Protein AF-A0A1I4RDS7-F1 (afdb_monomer_lite)

Structure (mmCIF, N/CA/C/O backbone):
data_AF-A0A1I4RDS7-F1
#
_entry.id   AF-A0A1I4RDS7-F1
#
loop_
_atom_site.group_PDB
_atom_site.id
_atom_site.type_symbol
_atom_site.label_atom_id
_atom_site.label_alt_id
_atom_site.label_comp_id
_atom_site.label_asym_id
_atom_site.label_entity_id
_atom_site.label_seq_id
_atom_site.pdbx_PDB_ins_code
_atom_site.Cartn_x
_atom_site.Cartn_y
_atom_site.Cartn_z
_atom_site.occupancy
_atom_site.B_iso_or_equiv
_atom_site.auth_seq_id
_atom_site.auth_comp_id
_atom_site.auth_asym_id
_atom_site.auth_atom_id
_atom_site.pdbx_PDB_model_num
ATOM 1 N N . MET A 1 1 ? -3.510 65.004 -10.031 1.00 29.19 1 MET A N 1
ATOM 2 C CA . MET A 1 1 ? -4.109 64.023 -10.962 1.00 29.19 1 MET A CA 1
ATOM 3 C C . MET A 1 1 ? -3.890 62.668 -10.293 1.00 29.19 1 MET A C 1
ATOM 5 O O . MET A 1 1 ? -2.734 62.361 -10.053 1.00 29.19 1 MET A O 1
ATOM 9 N N . ASN A 1 2 ? -4.881 61.994 -9.691 1.00 29.19 2 ASN A N 1
ATOM 10 C CA . ASN A 1 2 ? -6.126 61.436 -10.271 1.00 29.19 2 ASN A CA 1
ATOM 11 C C . ASN A 1 2 ? -5.779 60.448 -11.406 1.00 29.19 2 ASN A C 1
ATOM 13 O O . ASN A 1 2 ? -5.110 60.897 -12.329 1.00 29.19 2 ASN A O 1
ATOM 17 N N . HIS A 1 3 ? -6.175 59.166 -11.466 1.00 27.77 3 HIS A N 1
ATOM 18 C CA . HIS A 1 3 ? -6.956 58.227 -10.615 1.00 27.77 3 HIS A CA 1
ATOM 19 C C . HIS A 1 3 ? -6.414 56.775 -10.893 1.00 27.77 3 HIS A C 1
ATOM 21 O O . HIS A 1 3 ? -5.573 56.654 -11.776 1.00 27.77 3 HIS A O 1
ATOM 27 N N . VAL A 1 4 ? -6.780 55.632 -10.270 1.00 30.39 4 VAL A N 1
ATOM 28 C CA . VAL A 1 4 ? -7.759 55.236 -9.220 1.00 30.39 4 VAL A CA 1
ATOM 29 C C . VAL A 1 4 ? -7.253 53.968 -8.460 1.00 30.39 4 VAL A C 1
ATOM 31 O O . VAL A 1 4 ? -6.169 53.477 -8.755 1.00 30.39 4 VAL A O 1
ATOM 34 N N . ASN A 1 5 ? -8.011 53.432 -7.489 1.00 34.56 5 ASN A N 1
ATOM 35 C CA . ASN A 1 5 ? -7.786 52.117 -6.844 1.00 34.56 5 ASN A CA 1
ATOM 36 C C . ASN A 1 5 ? -7.897 50.916 -7.807 1.00 34.56 5 ASN A C 1
ATOM 38 O O . ASN A 1 5 ? -8.807 50.900 -8.623 1.00 34.56 5 ASN A O 1
ATOM 42 N N . HIS A 1 6 ? -7.186 49.822 -7.516 1.00 29.14 6 HIS A N 1
ATOM 43 C CA . HIS A 1 6 ? -7.832 48.504 -7.391 1.00 29.14 6 HIS A CA 1
ATOM 44 C C . HIS A 1 6 ? -7.162 47.692 -6.273 1.00 29.14 6 HIS A C 1
ATOM 46 O O . HIS A 1 6 ? -5.947 47.513 -6.260 1.00 29.14 6 HIS A O 1
ATOM 52 N N . LYS A 1 7 ? -7.967 47.221 -5.312 1.00 31.67 7 LYS A N 1
ATOM 53 C CA . LYS A 1 7 ? -7.559 46.197 -4.343 1.00 31.67 7 LYS A CA 1
ATOM 54 C C . LYS A 1 7 ? -7.642 44.837 -5.031 1.00 31.67 7 LYS A C 1
ATOM 56 O O . LYS A 1 7 ? -8.705 44.547 -5.565 1.00 31.67 7 LYS A O 1
ATOM 61 N N . HIS A 1 8 ? -6.640 43.981 -4.858 1.00 30.09 8 HIS A N 1
ATOM 62 C CA . HIS A 1 8 ? -6.871 42.550 -4.656 1.00 30.09 8 HIS A CA 1
ATOM 63 C C . HIS A 1 8 ? -5.912 42.049 -3.575 1.00 30.09 8 HIS A C 1
ATOM 65 O O . HIS A 1 8 ? -4.702 42.232 -3.662 1.00 30.09 8 HIS A O 1
ATOM 71 N N . ILE A 1 9 ? -6.496 41.480 -2.525 1.00 30.34 9 ILE A N 1
ATOM 72 C CA . ILE A 1 9 ? -5.808 40.694 -1.506 1.00 30.34 9 ILE A CA 1
ATOM 73 C C . ILE A 1 9 ? -5.948 39.252 -1.982 1.00 30.34 9 ILE A C 1
ATOM 75 O O . ILE A 1 9 ? -7.076 38.824 -2.219 1.00 30.34 9 ILE A O 1
ATOM 79 N N . LEU A 1 10 ? -4.842 38.522 -2.119 1.00 27.81 10 LEU A N 1
ATOM 80 C CA . LEU A 1 10 ? -4.886 37.071 -2.264 1.00 27.81 10 LEU A CA 1
ATOM 81 C C . LEU A 1 10 ? -4.184 36.455 -1.056 1.00 27.81 10 LEU A C 1
ATOM 83 O O . LEU A 1 10 ? -2.982 36.626 -0.866 1.00 27.81 10 LEU A O 1
ATOM 87 N N . ILE A 1 11 ? -4.976 35.797 -0.216 1.00 27.02 11 ILE A N 1
ATOM 88 C CA . ILE A 1 11 ? -4.502 34.958 0.878 1.00 27.02 11 ILE A CA 1
ATOM 89 C C . ILE A 1 11 ? -4.344 33.559 0.289 1.00 27.02 11 ILE A C 1
ATOM 91 O O . ILE A 1 11 ? -5.317 32.998 -0.204 1.00 27.02 11 ILE A O 1
ATOM 95 N N . ALA A 1 12 ? -3.132 33.012 0.335 1.00 26.94 12 ALA A N 1
ATOM 96 C CA . ALA A 1 12 ? -2.870 31.611 0.032 1.00 26.94 12 ALA A CA 1
ATOM 97 C C . ALA A 1 12 ? -2.471 30.915 1.338 1.00 26.94 12 ALA A C 1
ATOM 99 O O . ALA A 1 12 ? -1.313 30.970 1.753 1.00 26.94 12 ALA A O 1
ATOM 100 N N . VAL A 1 13 ? -3.452 30.316 2.015 1.00 27.97 13 VAL A N 1
ATOM 101 C CA . VAL A 1 13 ? -3.203 29.351 3.093 1.00 27.97 13 VAL A CA 1
ATOM 102 C C . VAL A 1 13 ? -2.953 28.007 2.421 1.00 27.97 13 VAL A C 1
ATOM 104 O O . VAL A 1 13 ? -3.792 27.536 1.662 1.00 27.97 13 VAL A O 1
ATOM 107 N N . LEU A 1 14 ? -1.778 27.429 2.660 1.00 26.36 14 LEU A N 1
ATOM 108 C CA . LEU A 1 14 ? -1.287 26.254 1.941 1.00 26.36 14 LEU A CA 1
ATOM 109 C C . LEU A 1 14 ? -0.810 25.197 2.951 1.00 26.36 14 LEU A C 1
ATOM 111 O O . LEU A 1 14 ? 0.384 24.957 3.094 1.00 26.36 14 LEU A O 1
ATOM 115 N N . ILE A 1 15 ? -1.754 24.613 3.702 1.00 23.89 15 ILE A N 1
ATOM 116 C CA . ILE A 1 15 ? -1.530 23.439 4.565 1.00 23.89 15 ILE A CA 1
ATOM 117 C C . ILE A 1 15 ? -2.801 22.574 4.582 1.00 23.89 15 ILE A C 1
ATOM 119 O O . ILE A 1 15 ? -3.686 22.844 5.386 1.00 23.89 15 ILE A O 1
ATOM 123 N N . LEU A 1 16 ? -2.880 21.567 3.701 1.00 26.34 16 LEU A N 1
ATOM 124 C CA . LEU A 1 16 ? -3.175 20.150 4.027 1.00 26.34 16 LEU A CA 1
ATOM 125 C C . LEU A 1 16 ? -3.253 19.268 2.758 1.00 26.34 16 LEU A C 1
ATOM 127 O O . LEU A 1 16 ? -4.215 18.550 2.519 1.00 26.34 16 LEU A O 1
ATOM 131 N N . VAL A 1 17 ? -2.186 19.273 1.951 1.00 27.25 17 VAL A N 1
ATOM 132 C CA . VAL A 1 17 ? -1.895 18.165 1.024 1.00 27.25 17 VAL A CA 1
ATOM 133 C C . VAL A 1 17 ? -0.563 17.572 1.459 1.00 27.25 17 VAL A C 1
ATOM 135 O O . VAL A 1 17 ? 0.499 18.059 1.083 1.00 27.25 17 VAL A O 1
ATOM 138 N N . ALA A 1 18 ? -0.635 16.585 2.349 1.00 25.59 18 ALA A N 1
ATOM 139 C CA . ALA A 1 18 ? 0.523 15.877 2.880 1.00 25.59 18 ALA A CA 1
ATOM 140 C C . ALA A 1 18 ? 0.109 14.490 3.396 1.00 25.59 18 ALA A C 1
ATOM 142 O O . ALA A 1 18 ? 0.098 14.259 4.600 1.00 25.59 18 ALA A O 1
ATOM 143 N N . LEU A 1 19 ? -0.252 13.579 2.483 1.00 27.84 19 LEU A N 1
ATOM 144 C CA . LEU A 1 19 ? -0.177 12.125 2.716 1.00 27.84 19 LEU A CA 1
ATOM 145 C C . LEU A 1 19 ? -0.069 11.306 1.408 1.00 27.84 19 LEU A C 1
ATOM 147 O O . LEU A 1 19 ? -0.503 10.159 1.318 1.00 27.84 19 LEU A O 1
ATOM 151 N N . THR A 1 20 ? 0.588 11.880 0.401 1.00 33.41 20 THR A N 1
ATOM 152 C CA . THR A 1 20 ? 1.219 11.148 -0.705 1.00 33.41 20 THR A CA 1
ATOM 153 C C . THR A 1 20 ? 2.718 11.455 -0.671 1.00 33.41 20 THR A C 1
ATOM 155 O O . THR A 1 20 ? 3.105 12.555 -0.285 1.00 33.41 20 THR A O 1
ATOM 158 N N . ILE A 1 21 ? 3.549 10.472 -1.039 1.00 31.20 21 ILE A N 1
ATOM 159 C CA . ILE A 1 21 ? 5.014 10.428 -0.834 1.00 31.20 21 ILE A CA 1
ATOM 160 C C . ILE A 1 21 ? 5.431 10.142 0.626 1.00 31.20 21 ILE A C 1
ATOM 162 O O . ILE A 1 21 ? 5.688 11.038 1.424 1.00 31.20 21 ILE A O 1
ATOM 166 N N . ILE A 1 22 ? 5.613 8.853 0.939 1.00 28.88 22 ILE A N 1
ATOM 167 C CA . ILE A 1 22 ? 6.724 8.404 1.795 1.00 28.88 22 ILE A CA 1
ATOM 168 C C . ILE A 1 22 ? 7.439 7.277 1.048 1.00 28.88 22 ILE A C 1
ATOM 170 O O . ILE A 1 22 ? 7.099 6.105 1.180 1.00 28.88 22 ILE A O 1
ATOM 174 N N . GLY A 1 23 ? 8.437 7.667 0.263 1.00 23.86 23 GLY A N 1
ATOM 175 C CA . GLY A 1 23 ? 9.492 6.807 -0.252 1.00 23.86 23 GLY A CA 1
ATOM 176 C C . GLY A 1 23 ? 10.776 7.626 -0.211 1.00 23.86 23 GLY A C 1
ATOM 177 O O . GLY A 1 23 ? 10.818 8.672 -0.840 1.00 23.86 23 GLY A O 1
ATOM 178 N N . SER A 1 24 ? 11.756 7.172 0.574 1.00 25.27 24 SER A N 1
ATOM 179 C CA . SER A 1 24 ? 13.115 7.727 0.713 1.00 25.27 24 SER A CA 1
ATOM 180 C C . SER A 1 24 ? 13.268 9.215 1.083 1.00 25.27 24 SER A C 1
ATOM 182 O O . SER A 1 24 ? 13.041 10.118 0.292 1.00 25.27 24 SER A O 1
ATOM 184 N N . ILE A 1 25 ? 13.766 9.464 2.298 1.00 27.91 25 ILE A N 1
ATOM 185 C CA . ILE A 1 25 ? 15.104 10.037 2.564 1.00 27.91 25 ILE A CA 1
ATOM 186 C C . ILE A 1 25 ? 15.252 10.146 4.088 1.00 27.91 25 ILE A C 1
ATOM 188 O O . ILE A 1 25 ? 14.409 10.723 4.778 1.00 27.91 25 ILE A O 1
ATOM 192 N N . ALA A 1 26 ? 16.328 9.579 4.631 1.00 30.25 26 ALA A N 1
ATOM 193 C CA . ALA A 1 26 ? 16.693 9.781 6.027 1.00 30.25 26 ALA A CA 1
ATOM 194 C C . ALA A 1 26 ? 17.436 11.118 6.165 1.00 30.25 26 ALA A C 1
ATOM 196 O O . ALA A 1 26 ? 18.502 11.302 5.582 1.00 30.25 26 ALA A O 1
ATOM 197 N N . SER A 1 27 ? 16.894 12.047 6.953 1.00 27.41 27 SER A N 1
ATOM 198 C CA . SER A 1 27 ? 17.583 13.286 7.321 1.00 27.41 27 SER A CA 1
ATOM 199 C C . SER A 1 27 ? 17.233 13.666 8.757 1.00 27.41 27 SER A C 1
ATOM 201 O O . SER A 1 27 ? 16.061 13.787 9.117 1.00 27.41 27 SER A O 1
ATOM 203 N N . GLU A 1 28 ? 18.257 13.801 9.596 1.00 35.69 28 GLU A N 1
ATOM 204 C CA . GLU A 1 28 ? 18.117 14.104 11.018 1.00 35.69 28 GLU A CA 1
ATOM 205 C C . GLU A 1 28 ? 17.622 15.539 11.240 1.00 35.69 28 GLU A C 1
ATOM 207 O O . GLU A 1 28 ? 18.375 16.498 11.080 1.00 35.69 28 GLU A O 1
ATOM 212 N N . HIS A 1 29 ? 16.394 15.696 11.734 1.00 25.58 29 HIS A N 1
ATOM 213 C CA . HIS A 1 29 ? 16.021 16.888 12.493 1.00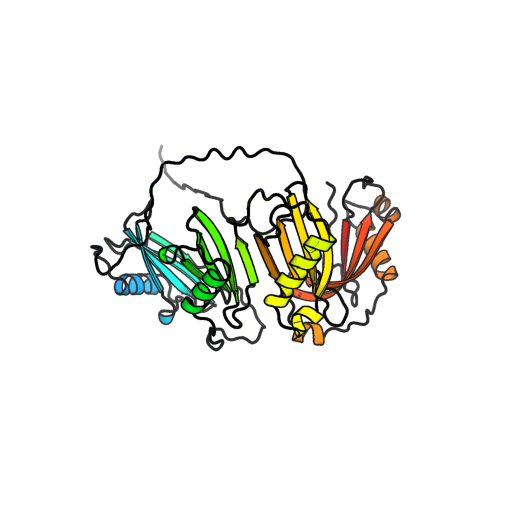 25.58 29 HIS A CA 1
ATOM 214 C C . HIS A 1 29 ? 15.136 16.520 13.685 1.00 25.58 29 HIS A C 1
ATOM 216 O O . HIS A 1 29 ? 13.972 16.158 13.533 1.00 25.58 29 HIS A O 1
ATOM 222 N N . GLU A 1 30 ? 15.694 16.655 14.892 1.00 27.00 30 GLU A N 1
ATOM 223 C CA . GLU A 1 30 ? 14.959 16.522 16.151 1.00 27.00 30 GLU A CA 1
ATOM 224 C C . GLU A 1 30 ? 13.810 17.539 16.214 1.00 27.00 30 GLU A C 1
ATOM 226 O O . GLU A 1 30 ? 14.018 18.739 16.419 1.00 27.00 30 GLU A O 1
ATOM 231 N N . TRP A 1 31 ? 12.570 17.072 16.072 1.00 22.27 31 TRP A N 1
ATOM 232 C CA . TRP A 1 31 ? 11.399 17.906 16.322 1.00 22.27 31 TRP A CA 1
ATOM 233 C C . TRP A 1 31 ? 11.049 17.864 17.807 1.00 22.27 31 TRP A C 1
ATOM 235 O O . TRP A 1 31 ? 10.363 16.966 18.293 1.00 22.27 31 TRP A O 1
ATOM 245 N N . ILE A 1 32 ? 11.518 18.881 18.533 1.00 23.02 32 ILE A N 1
ATOM 246 C CA . ILE A 1 32 ? 11.090 19.159 19.905 1.00 23.02 32 ILE A CA 1
ATOM 247 C C . ILE A 1 32 ? 9.614 19.578 19.873 1.00 23.02 32 ILE A C 1
ATOM 249 O O . ILE A 1 32 ? 9.279 20.757 19.728 1.00 23.02 32 ILE A O 1
ATOM 253 N N . VAL A 1 33 ? 8.717 18.605 20.037 1.00 23.89 33 VAL A N 1
ATOM 254 C CA . VAL A 1 33 ? 7.295 18.860 20.283 1.00 23.89 33 VAL A CA 1
ATOM 255 C C . VAL A 1 33 ? 7.157 19.434 21.691 1.00 23.89 33 VAL A C 1
ATOM 257 O O . VAL A 1 33 ? 7.163 18.712 22.686 1.00 23.89 33 VAL A O 1
ATOM 260 N N . SER A 1 34 ? 7.037 20.757 21.782 1.00 22.28 34 SER A N 1
ATOM 261 C CA . SER A 1 34 ? 6.662 21.418 23.032 1.00 22.28 34 SER A CA 1
ATOM 262 C C . SER A 1 34 ? 5.151 21.311 23.225 1.00 22.28 34 SER A C 1
ATOM 264 O O . SER A 1 34 ? 4.368 22.095 22.692 1.00 22.28 34 SER A O 1
ATOM 266 N N . THR A 1 35 ? 4.732 20.311 23.998 1.00 27.50 35 THR A N 1
ATOM 267 C CA . THR A 1 35 ? 3.340 20.150 24.418 1.00 27.50 35 THR A CA 1
ATOM 268 C C . THR A 1 35 ? 2.919 21.326 25.292 1.00 27.50 35 THR A C 1
ATOM 270 O O . THR A 1 35 ? 3.407 21.477 26.415 1.00 27.50 35 THR A O 1
ATOM 273 N N . LYS A 1 36 ? 1.975 22.137 24.810 1.00 26.66 36 LYS A N 1
ATOM 274 C CA . LYS A 1 36 ? 1.185 23.012 25.675 1.00 26.66 36 LYS A CA 1
ATOM 275 C C . LYS A 1 36 ? -0.112 22.313 26.057 1.00 26.66 36 LYS A C 1
ATOM 277 O O . LYS A 1 36 ? -1.125 22.428 25.373 1.00 26.66 36 LYS A O 1
ATOM 282 N N . GLU A 1 37 ? -0.069 21.628 27.194 1.00 29.34 37 GLU A N 1
ATOM 283 C CA . GLU A 1 37 ? -1.248 21.515 28.046 1.00 29.34 37 GLU A CA 1
ATOM 284 C C . GLU A 1 37 ? -1.708 22.940 28.393 1.00 29.34 37 GLU A C 1
ATOM 286 O O . GLU A 1 37 ? -1.048 23.609 29.179 1.00 29.34 37 GLU A O 1
ATOM 291 N N . GLU A 1 38 ? -2.763 23.429 27.735 1.00 30.34 38 GLU A N 1
ATOM 292 C CA . GLU A 1 38 ? -3.718 24.448 28.220 1.00 30.34 38 GLU A CA 1
ATOM 293 C C . GLU A 1 38 ? -4.682 24.857 27.086 1.00 30.34 38 GLU A C 1
ATOM 295 O O . GLU A 1 38 ? -4.700 26.000 26.632 1.00 30.34 38 GLU A O 1
ATOM 300 N N . GLN A 1 39 ? -5.534 23.930 26.634 1.00 25.39 39 GLN A N 1
ATOM 301 C CA . GLN A 1 39 ? -6.882 24.297 26.189 1.00 25.39 39 GLN A CA 1
ATOM 302 C C . GLN A 1 39 ? -7.845 23.116 26.337 1.00 25.39 39 GLN A C 1
ATOM 304 O O . GLN A 1 39 ? -7.630 22.020 25.833 1.00 25.39 39 GLN A O 1
ATOM 309 N N . SER A 1 40 ? -8.877 23.354 27.140 1.00 27.03 40 SER A N 1
ATOM 310 C CA . SER A 1 40 ? -9.834 22.380 27.651 1.00 27.03 40 SER A CA 1
ATOM 311 C C . SER A 1 40 ? -10.758 21.787 26.589 1.00 27.03 40 SER A C 1
ATOM 313 O O . SER A 1 40 ? -11.319 22.522 25.781 1.00 27.03 40 SER A O 1
ATOM 315 N N . SER A 1 41 ? -11.027 20.491 26.744 1.00 35.28 41 SER A N 1
ATOM 316 C CA . SER A 1 41 ? -12.243 19.773 26.342 1.00 35.28 41 SER A CA 1
ATOM 317 C C . SER A 1 41 ? -13.466 20.639 25.980 1.00 35.28 41 SER A C 1
ATOM 319 O O . SER A 1 41 ? -14.168 21.103 26.878 1.00 35.28 41 SER A O 1
ATOM 321 N N . TYR A 1 42 ? -13.785 20.743 24.690 1.00 32.69 42 TYR A N 1
ATOM 322 C CA . TYR A 1 42 ? -15.152 20.920 24.191 1.00 32.69 42 TYR A CA 1
ATOM 323 C C . TYR A 1 42 ? -15.267 20.268 22.811 1.00 32.69 42 TYR A C 1
ATOM 325 O O . TYR A 1 42 ? -14.432 20.495 21.940 1.00 32.69 42 TYR A O 1
ATOM 333 N N . SER A 1 43 ? -16.319 19.475 22.612 1.00 43.62 43 SER A N 1
ATOM 334 C CA . SER A 1 43 ? -16.829 19.196 21.269 1.00 43.62 43 SER A CA 1
ATOM 335 C C . SER A 1 43 ? -17.313 20.518 20.676 1.00 43.62 43 SER A C 1
ATOM 337 O O . SER A 1 43 ? -18.113 21.204 21.314 1.00 43.62 43 SER A O 1
ATOM 339 N N . ASN A 1 44 ? -16.869 20.864 19.465 1.00 66.31 44 ASN A N 1
ATOM 340 C CA . ASN A 1 44 ? -17.420 22.021 18.757 1.00 66.31 44 ASN A CA 1
ATOM 341 C C . ASN A 1 44 ? -18.854 21.756 18.265 1.00 66.31 44 ASN A C 1
ATOM 343 O O . ASN A 1 44 ? -19.568 22.711 17.986 1.00 66.31 44 ASN A O 1
ATOM 347 N N . TYR A 1 45 ? -19.300 20.498 18.196 1.00 70.62 45 TYR A N 1
ATOM 348 C CA . TYR A 1 45 ? -20.664 20.130 17.814 1.00 70.62 45 TYR A CA 1
ATOM 349 C C . TYR A 1 45 ? -21.687 20.529 18.881 1.00 70.62 45 TYR A C 1
ATOM 351 O O . TYR A 1 45 ? -21.472 20.351 20.083 1.00 70.62 45 TYR A O 1
ATOM 359 N N . LEU A 1 46 ? -22.818 21.056 18.416 1.00 72.00 46 LEU A N 1
ATOM 360 C CA . LEU A 1 46 ? -23.902 21.617 19.209 1.00 72.00 46 LEU A CA 1
ATOM 361 C C . LEU A 1 46 ? -25.214 20.898 18.895 1.00 72.00 46 LEU A C 1
ATOM 363 O O . LEU A 1 46 ? -25.551 20.668 17.738 1.00 72.00 46 LEU A O 1
ATOM 367 N N . ASN A 1 47 ? -26.011 20.601 19.922 1.00 76.19 47 ASN A N 1
ATOM 368 C CA . ASN A 1 47 ? -27.325 19.997 19.719 1.00 76.19 47 ASN A CA 1
ATOM 369 C C . ASN A 1 47 ? -28.324 21.063 19.193 1.00 76.19 47 ASN A C 1
ATOM 371 O O . ASN A 1 47 ? -28.612 22.020 19.931 1.00 76.19 47 ASN A O 1
ATOM 375 N N . PRO A 1 48 ? -28.886 20.912 17.975 1.00 74.56 48 PRO A N 1
ATOM 376 C CA . PRO A 1 48 ? -29.752 21.916 17.356 1.00 74.56 48 PRO A CA 1
ATOM 377 C C . PRO A 1 48 ? -31.140 22.047 18.007 1.00 74.56 48 PRO A C 1
ATOM 379 O O . PRO A 1 48 ? -31.747 23.108 17.896 1.00 74.56 48 PRO A O 1
ATOM 382 N N . ASP A 1 49 ? -31.621 21.044 18.750 1.00 73.62 49 ASP A N 1
ATOM 383 C CA . ASP A 1 49 ? -32.891 21.122 19.496 1.00 73.62 49 ASP A CA 1
ATOM 384 C C . ASP A 1 49 ? -32.788 22.026 20.738 1.00 73.62 49 ASP A C 1
ATOM 386 O O . ASP A 1 49 ? -33.793 22.465 21.301 1.00 73.62 49 ASP A O 1
ATOM 390 N N . THR A 1 50 ? -31.560 22.286 21.202 1.00 76.88 50 THR A N 1
ATOM 391 C CA . THR A 1 50 ? -31.281 23.029 22.446 1.00 76.88 50 THR A CA 1
ATOM 392 C C . THR A 1 50 ? -30.513 24.329 22.221 1.00 76.88 50 THR A C 1
ATOM 394 O O . THR A 1 50 ? -30.631 25.268 23.014 1.00 76.88 50 THR A O 1
ATOM 397 N N . THR A 1 51 ? -29.759 24.414 21.125 1.00 80.25 51 THR A N 1
ATOM 398 C CA . THR A 1 51 ? -28.997 25.601 20.738 1.00 80.25 51 THR A CA 1
ATOM 399 C C . THR A 1 51 ? -29.910 26.602 20.043 1.00 80.25 51 THR A C 1
ATOM 401 O O . THR A 1 51 ? -30.612 26.275 19.092 1.00 80.25 51 THR A O 1
ATOM 404 N N . LYS A 1 52 ? -29.894 27.859 20.495 1.00 82.69 52 LYS A N 1
ATOM 405 C CA . LYS A 1 52 ? -30.680 28.923 19.861 1.00 82.69 52 LYS A CA 1
ATOM 406 C C . LYS A 1 52 ? -30.005 29.404 18.580 1.00 82.69 52 LYS A C 1
ATOM 408 O O . LYS A 1 52 ? -29.095 30.224 18.644 1.00 82.69 52 LYS A O 1
ATOM 413 N N . VAL A 1 53 ? -30.517 28.933 17.451 1.00 86.19 53 VAL A N 1
ATOM 414 C CA . VAL A 1 53 ? -30.183 29.399 16.100 1.00 86.19 53 VAL A CA 1
ATOM 415 C C . VAL A 1 53 ? -31.417 30.008 15.433 1.00 86.19 53 VAL A C 1
ATOM 417 O O . VAL A 1 53 ? -32.548 29.654 15.770 1.00 86.19 53 VAL A O 1
ATOM 420 N N . ASN A 1 54 ? -31.214 30.942 14.505 1.00 89.12 54 ASN A N 1
ATOM 421 C CA . ASN A 1 54 ? -32.304 31.565 13.744 1.00 89.12 54 ASN A CA 1
ATOM 422 C C . ASN A 1 54 ? -32.593 30.804 12.439 1.00 89.12 54 ASN A C 1
ATOM 424 O O . ASN A 1 54 ? -33.712 30.847 11.928 1.00 89.12 54 ASN A O 1
ATOM 428 N N . VAL A 1 55 ? -31.585 30.109 11.910 1.00 88.31 55 VAL A N 1
ATOM 429 C CA . VAL A 1 55 ? -31.656 29.270 10.711 1.00 88.31 55 VAL A CA 1
ATOM 430 C C . VAL A 1 55 ? -31.799 27.816 11.144 1.00 88.31 55 VAL A C 1
ATOM 432 O O . VAL A 1 55 ? -30.949 27.291 11.861 1.00 88.31 55 VAL A O 1
ATOM 435 N N . THR A 1 56 ? -32.870 27.154 10.714 1.00 92.38 56 THR A N 1
ATOM 436 C CA . THR A 1 56 ? -33.068 25.714 10.937 1.00 92.38 56 THR A CA 1
ATOM 437 C C . THR A 1 56 ? -32.237 24.886 9.957 1.00 92.38 56 THR A C 1
ATOM 439 O O . THR A 1 56 ? -31.862 25.388 8.898 1.00 92.38 56 THR A O 1
ATOM 442 N N . PHE A 1 57 ? -32.019 23.602 10.264 1.00 86.94 57 PHE A N 1
ATOM 443 C CA . PHE A 1 57 ? -31.350 22.662 9.355 1.00 86.94 57 PHE A CA 1
ATOM 444 C C . PHE A 1 57 ? -31.976 22.684 7.955 1.00 86.94 57 PHE A C 1
ATOM 446 O O . PHE A 1 57 ? -31.297 23.014 6.990 1.00 86.94 57 PHE A O 1
ATOM 453 N N . GLU A 1 58 ? -33.294 22.473 7.854 1.00 91.88 58 GLU A N 1
ATOM 454 C CA . GLU A 1 58 ? -34.024 22.534 6.577 1.00 91.88 58 GLU A CA 1
ATOM 455 C C . GLU A 1 58 ? -33.817 23.860 5.836 1.00 91.88 58 GLU A C 1
ATOM 457 O O . GLU A 1 58 ? -33.657 23.872 4.615 1.00 91.88 58 GLU A O 1
ATOM 462 N N . LYS A 1 59 ? -33.744 24.989 6.558 1.00 92.19 59 LYS A N 1
ATOM 463 C CA . LYS A 1 59 ? -33.495 26.276 5.910 1.00 92.19 59 LYS A CA 1
ATOM 464 C C . LYS A 1 59 ? -32.062 26.393 5.386 1.00 92.19 59 LYS A C 1
ATOM 466 O O . LYS A 1 59 ? -31.864 26.962 4.315 1.00 92.19 59 LYS A O 1
ATOM 471 N N . ALA A 1 60 ? -31.087 25.828 6.095 1.00 86.50 60 ALA A N 1
ATOM 472 C CA . ALA A 1 60 ? -29.713 25.716 5.619 1.00 86.50 60 ALA A CA 1
ATOM 473 C C . ALA A 1 60 ? -29.616 24.790 4.385 1.00 86.50 60 ALA A C 1
ATOM 475 O O . ALA A 1 60 ? -28.940 25.148 3.421 1.00 86.50 60 ALA A O 1
ATOM 476 N N . LYS A 1 61 ? -30.363 23.672 4.341 1.00 90.44 61 LYS A N 1
ATOM 477 C CA . LYS A 1 61 ? -30.460 22.809 3.144 1.00 90.44 61 LYS A CA 1
ATOM 478 C C . LYS A 1 61 ? -30.986 23.582 1.931 1.00 90.44 61 LYS A C 1
ATOM 480 O O . LYS A 1 61 ? -30.373 23.527 0.870 1.00 90.44 61 LYS A O 1
ATOM 485 N N . GLU A 1 62 ? -32.078 24.340 2.082 1.00 93.06 62 GLU A N 1
ATOM 486 C CA . GLU A 1 62 ? -32.616 25.191 1.005 1.00 93.06 62 GLU A CA 1
ATOM 487 C C . GLU A 1 62 ? -31.580 26.200 0.484 1.00 93.06 62 GLU A C 1
ATOM 489 O O . GLU A 1 62 ? -31.454 26.387 -0.727 1.00 93.06 62 GLU A O 1
ATOM 494 N N . ILE A 1 63 ? -30.838 26.849 1.391 1.00 89.31 63 ILE A N 1
ATOM 495 C CA . ILE A 1 63 ? -29.783 27.812 1.041 1.00 89.31 63 ILE A CA 1
ATOM 496 C C . ILE A 1 63 ? -28.684 27.114 0.231 1.00 89.31 63 ILE A C 1
ATOM 498 O O . ILE A 1 63 ? -28.324 27.611 -0.838 1.00 89.31 63 ILE A O 1
ATOM 502 N N . LEU A 1 64 ? -28.219 25.942 0.678 1.00 82.81 64 LEU A N 1
ATOM 503 C CA . LEU A 1 64 ? -27.207 25.158 -0.028 1.00 82.81 64 LEU A CA 1
ATOM 504 C C . LEU A 1 64 ? -27.674 24.760 -1.437 1.00 82.81 64 LEU A C 1
ATOM 506 O O . LEU A 1 64 ? -26.989 25.090 -2.403 1.00 82.81 64 LEU A O 1
ATOM 510 N N . ILE A 1 65 ? -28.863 24.161 -1.579 1.00 89.94 65 ILE A N 1
ATOM 511 C CA . ILE A 1 65 ? -29.443 23.781 -2.887 1.00 89.94 65 ILE A CA 1
ATOM 512 C C . ILE A 1 65 ? -29.560 25.000 -3.814 1.00 89.94 65 ILE A C 1
ATOM 514 O O . ILE A 1 65 ? -29.270 24.917 -5.004 1.00 89.94 65 ILE A O 1
ATOM 518 N N . SER A 1 66 ? -29.960 26.158 -3.280 1.00 89.62 66 SER A N 1
ATOM 519 C CA . SER A 1 66 ? -30.102 27.380 -4.082 1.00 89.62 66 SER A CA 1
ATOM 520 C C . SER A 1 66 ? -28.773 27.958 -4.590 1.00 89.62 66 SER A C 1
ATOM 522 O O . SER A 1 66 ? -28.788 28.783 -5.503 1.00 89.62 66 SER A O 1
ATOM 524 N N . SER A 1 67 ? -27.637 27.537 -4.017 1.00 83.06 67 SER A N 1
ATOM 525 C CA . SER A 1 67 ? -26.306 28.051 -4.365 1.00 83.06 67 SER A CA 1
ATOM 526 C C . SER A 1 67 ? -25.681 27.378 -5.595 1.00 83.06 67 SER A C 1
ATOM 528 O O . SER A 1 67 ? -24.998 28.056 -6.362 1.00 83.06 67 SER A O 1
ATOM 530 N N . ASN A 1 68 ? -25.956 26.089 -5.833 1.00 77.25 68 ASN A N 1
ATOM 531 C CA . ASN A 1 68 ? -25.612 25.394 -7.075 1.00 77.25 68 ASN A CA 1
ATOM 532 C C . ASN A 1 68 ? -26.675 24.327 -7.409 1.00 77.25 68 ASN A C 1
ATOM 534 O O . ASN A 1 68 ? -26.939 23.424 -6.621 1.00 77.25 68 ASN A O 1
ATOM 538 N N . SER A 1 69 ? -27.240 24.409 -8.617 1.00 81.94 69 SER A N 1
ATOM 539 C CA . SER A 1 69 ? -28.234 23.475 -9.161 1.00 81.94 69 SER A CA 1
ATOM 540 C C . SER A 1 69 ? -27.732 22.045 -9.392 1.00 81.94 69 SER A C 1
ATOM 542 O O . SER A 1 69 ? -28.545 21.162 -9.644 1.00 81.94 69 SER A O 1
ATOM 544 N N . GLU A 1 70 ? -26.419 21.817 -9.354 1.00 78.38 70 GLU A N 1
ATOM 545 C CA . GLU A 1 70 ? -25.809 20.485 -9.461 1.00 78.38 70 GLU A CA 1
ATOM 546 C C . GLU A 1 70 ? -25.871 19.707 -8.135 1.00 78.38 70 GLU A C 1
ATOM 548 O O . GLU A 1 70 ? -25.643 18.502 -8.137 1.00 78.38 70 GLU A O 1
ATOM 553 N N . ILE A 1 71 ? -26.181 20.364 -7.008 1.00 80.12 71 ILE A N 1
ATOM 554 C CA . ILE A 1 71 ? -26.228 19.741 -5.677 1.00 80.12 71 ILE A CA 1
ATOM 555 C C . ILE A 1 71 ? -27.442 18.811 -5.568 1.00 80.12 71 ILE A C 1
ATOM 557 O O . ILE A 1 71 ? -28.591 19.233 -5.710 1.00 80.12 71 ILE A O 1
ATOM 561 N N . ASN A 1 72 ? -27.190 17.542 -5.253 1.00 80.19 72 ASN A N 1
ATOM 562 C CA . ASN A 1 72 ? -28.224 16.543 -5.022 1.00 80.19 72 ASN A CA 1
ATOM 563 C C . ASN A 1 72 ? -28.878 16.759 -3.644 1.00 80.19 72 ASN A C 1
ATOM 565 O O . ASN A 1 72 ? -28.275 16.456 -2.609 1.00 80.19 72 ASN A O 1
ATOM 569 N N . SER A 1 73 ? -30.136 17.217 -3.639 1.00 79.69 73 SER A N 1
ATOM 570 C CA . SER A 1 73 ? -30.942 17.500 -2.439 1.00 79.69 73 SER A CA 1
ATOM 571 C C . SER A 1 73 ? -31.013 16.349 -1.438 1.00 79.69 73 SER A C 1
ATOM 573 O O . SER A 1 73 ? -31.062 16.579 -0.225 1.00 79.69 73 SER A O 1
ATOM 575 N N . ASP A 1 74 ? -31.002 15.120 -1.944 1.00 80.50 74 ASP A N 1
ATOM 576 C CA . ASP A 1 74 ? -31.301 13.914 -1.175 1.00 80.50 74 ASP A CA 1
ATOM 577 C C . ASP A 1 74 ? -30.047 13.394 -0.455 1.00 80.50 74 ASP A C 1
ATOM 579 O O . ASP A 1 74 ? -30.140 12.645 0.514 1.00 80.50 74 ASP A O 1
ATOM 583 N N . SER A 1 75 ? -28.868 13.866 -0.875 1.00 74.31 75 SER A N 1
ATOM 584 C CA . SER A 1 75 ? -27.570 13.566 -0.259 1.00 74.31 75 SER A CA 1
ATOM 585 C C . SER A 1 75 ? -27.137 14.568 0.822 1.00 74.31 75 SER A C 1
ATOM 587 O O . SER A 1 75 ? -26.076 14.391 1.420 1.00 74.31 75 SER A O 1
ATOM 589 N N . ILE A 1 76 ? -27.915 15.635 1.064 1.00 74.38 76 ILE A N 1
ATOM 590 C CA . ILE A 1 76 ? -27.529 16.695 2.007 1.00 74.38 76 ILE A CA 1
ATOM 591 C C . ILE A 1 76 ? -27.675 16.223 3.457 1.00 74.38 76 ILE A C 1
ATOM 593 O O . ILE A 1 76 ? -28.791 16.095 3.977 1.00 74.38 76 ILE A O 1
ATOM 597 N N . ASN A 1 77 ? -26.527 16.082 4.110 1.00 76.69 77 ASN A N 1
ATOM 598 C CA . ASN A 1 77 ? -26.358 15.872 5.542 1.00 76.69 77 ASN A CA 1
ATOM 599 C C . ASN A 1 77 ? -25.729 17.123 6.175 1.00 76.69 77 ASN A C 1
ATOM 601 O O . ASN A 1 77 ? -25.311 18.045 5.472 1.00 76.69 77 ASN A O 1
ATOM 605 N N . GLY A 1 78 ? -25.655 17.178 7.503 1.00 79.19 78 GLY A N 1
ATOM 606 C CA . GLY A 1 78 ? -24.908 18.237 8.170 1.00 79.19 78 GLY A CA 1
ATOM 607 C C . GLY A 1 78 ? -25.206 18.397 9.648 1.00 79.19 78 GLY A C 1
ATOM 608 O O . GLY A 1 78 ? -26.185 17.869 10.173 1.00 79.19 78 GLY A O 1
ATOM 609 N N . GLU A 1 79 ? -24.340 19.158 10.302 1.00 83.56 79 GLU A N 1
ATOM 610 C CA . GLU A 1 79 ? -24.282 19.300 11.750 1.00 83.56 79 GLU A CA 1
ATOM 611 C C . GLU A 1 79 ? -24.127 20.775 12.139 1.00 83.56 79 GLU A C 1
ATOM 613 O O . GLU A 1 79 ? -23.674 21.615 11.354 1.00 83.56 79 GLU A O 1
ATOM 618 N N . LEU A 1 80 ? -24.547 21.106 13.359 1.00 84.06 80 LEU A N 1
ATOM 619 C CA . LEU A 1 80 ? -24.415 22.448 13.912 1.00 84.06 80 LEU A CA 1
ATOM 620 C C . LEU A 1 80 ? -23.136 22.510 14.749 1.00 84.06 80 LEU A C 1
ATOM 622 O O . LEU A 1 80 ? -22.997 21.740 15.699 1.00 84.06 80 LEU A O 1
ATOM 626 N N . ILE A 1 81 ? -22.221 23.427 14.433 1.00 77.88 81 ILE A N 1
ATOM 627 C CA . ILE A 1 81 ? -20.931 23.545 15.128 1.00 77.88 81 ILE A CA 1
ATOM 628 C C . ILE A 1 81 ? -20.638 24.976 15.578 1.00 77.88 81 ILE A C 1
ATOM 630 O O . ILE A 1 81 ? -21.079 25.941 14.962 1.00 77.88 81 ILE A O 1
ATOM 634 N N . ASN A 1 82 ? -19.875 25.114 16.660 1.00 79.25 82 ASN A N 1
ATOM 635 C CA . ASN A 1 82 ? -19.270 26.356 17.121 1.00 79.25 82 ASN A CA 1
ATOM 636 C C . ASN A 1 82 ? -17.849 26.463 16.557 1.00 79.25 82 ASN A C 1
ATOM 638 O O . ASN A 1 82 ? -16.896 25.963 17.157 1.00 79.25 82 ASN A O 1
ATOM 642 N N . ASP A 1 83 ? -17.710 27.083 15.392 1.00 80.25 83 ASP A N 1
ATOM 643 C CA . ASP A 1 83 ? -16.414 27.309 14.772 1.00 80.25 83 ASP A CA 1
ATOM 644 C C . ASP A 1 83 ? -15.642 28.468 15.428 1.00 80.25 83 ASP A C 1
ATOM 646 O O . ASP A 1 83 ? -16.197 29.483 15.853 1.00 80.25 83 ASP A O 1
ATOM 650 N N . SER A 1 84 ? -14.317 28.322 15.477 1.00 64.69 84 SER A N 1
ATOM 651 C CA . SER A 1 84 ? -13.403 29.277 16.114 1.00 64.69 84 SER A CA 1
ATOM 652 C C . SER A 1 84 ? -13.294 30.640 15.411 1.00 64.69 84 SER A C 1
ATOM 654 O O . SER A 1 84 ? -12.879 31.612 16.044 1.00 64.69 84 SER A O 1
ATOM 656 N N . GLN A 1 85 ? -13.649 30.722 14.125 1.00 68.75 85 GLN A N 1
ATOM 657 C CA . GLN A 1 85 ? -13.573 31.929 13.296 1.00 68.75 85 GLN A CA 1
ATOM 658 C C . GLN A 1 85 ? -14.962 32.502 12.996 1.00 68.75 85 GLN A C 1
ATOM 660 O O . GLN A 1 85 ? -15.141 33.721 13.021 1.00 68.75 85 GLN A O 1
ATOM 665 N N . TYR A 1 86 ? -15.935 31.629 12.729 1.00 69.50 86 TYR A N 1
ATOM 666 C CA . TYR A 1 86 ? -17.280 31.992 12.274 1.00 69.50 86 TYR A CA 1
ATOM 667 C C . TYR A 1 86 ? -18.359 31.904 13.365 1.00 69.50 86 TYR A C 1
ATOM 669 O O . TYR A 1 86 ? -19.470 32.387 13.163 1.00 69.50 86 TYR A O 1
ATOM 677 N N . GLY A 1 87 ? -18.053 31.345 14.539 1.00 79.81 87 GLY A N 1
ATOM 678 C CA . GLY A 1 87 ? -19.041 31.120 15.593 1.00 79.81 87 GLY A CA 1
ATOM 679 C C . GLY A 1 87 ? -20.003 29.987 15.234 1.00 79.81 87 GLY A C 1
ATOM 680 O O . GLY A 1 87 ? -19.602 28.988 14.641 1.00 79.81 87 GLY A O 1
ATOM 681 N N . ILE A 1 88 ? -21.277 30.108 15.615 1.00 83.06 88 ILE A N 1
ATOM 682 C CA . ILE A 1 88 ? -22.242 29.019 15.419 1.00 83.06 88 ILE A CA 1
ATOM 683 C C . ILE A 1 88 ? -22.692 28.956 13.954 1.00 83.06 88 ILE A C 1
ATOM 685 O O . ILE A 1 88 ? -23.383 29.856 13.467 1.00 83.06 88 ILE A O 1
ATOM 689 N N . ILE A 1 89 ? -22.360 27.859 13.280 1.00 83.44 89 ILE A N 1
ATOM 690 C CA . ILE A 1 89 ? -22.609 27.621 11.856 1.00 83.44 89 ILE A CA 1
ATOM 691 C C . ILE A 1 89 ? -23.264 26.257 11.617 1.00 83.44 89 ILE A C 1
ATOM 693 O O . ILE A 1 89 ? -23.083 25.313 12.386 1.00 83.44 89 ILE A O 1
ATOM 697 N N . TRP A 1 90 ? -23.995 26.148 10.512 1.00 82.25 90 TRP A N 1
ATOM 698 C CA . TRP A 1 90 ? -24.352 24.872 9.903 1.00 82.25 90 TRP A CA 1
ATOM 699 C C . TRP A 1 90 ? -23.236 24.446 8.955 1.00 82.25 90 TRP A C 1
ATOM 701 O O . TRP A 1 90 ? -22.971 25.145 7.977 1.00 82.25 90 TRP A O 1
ATOM 711 N N . GLN A 1 91 ? -22.612 23.301 9.228 1.00 81.62 91 GLN A N 1
ATOM 712 C CA . GLN A 1 91 ? -21.696 22.635 8.308 1.00 81.62 91 GLN A CA 1
ATOM 713 C C . GLN A 1 91 ? -22.462 21.519 7.597 1.00 81.62 91 GLN A C 1
ATOM 715 O O . GLN A 1 91 ? -22.920 20.571 8.232 1.00 81.62 91 GLN A O 1
ATOM 720 N N . LEU A 1 92 ? -22.643 21.654 6.287 1.00 75.19 92 LEU A N 1
ATOM 721 C CA . LEU A 1 92 ? -23.434 20.750 5.460 1.00 75.19 92 LEU A CA 1
ATOM 722 C C . LEU A 1 92 ? -22.547 20.032 4.444 1.00 75.19 92 LEU A C 1
ATOM 724 O O . LEU A 1 92 ? -21.745 20.671 3.764 1.00 75.19 92 LEU A O 1
ATOM 728 N N . THR A 1 93 ? -22.746 18.728 4.283 1.00 68.69 93 THR A N 1
ATOM 729 C CA . THR A 1 93 ? -22.108 17.923 3.236 1.00 68.69 93 THR A CA 1
ATOM 730 C C . THR A 1 93 ? -23.143 17.417 2.243 1.00 68.69 93 THR A C 1
ATOM 732 O O . THR A 1 93 ? -24.289 17.149 2.600 1.00 68.69 93 THR A O 1
ATOM 735 N N . SER A 1 94 ? -22.761 17.304 0.974 1.00 76.56 94 SER A N 1
ATOM 736 C CA . SER A 1 94 ? -23.622 16.783 -0.090 1.00 76.56 94 SER A CA 1
ATOM 737 C C . SER A 1 94 ? -22.789 16.254 -1.260 1.00 76.56 94 SER A C 1
ATOM 739 O O . SER A 1 94 ? -21.558 16.300 -1.224 1.00 76.56 94 SER A O 1
ATOM 741 N N . LYS A 1 95 ? -23.458 15.757 -2.300 1.00 75.31 95 LYS A N 1
ATOM 742 C CA . LYS A 1 95 ? -22.858 15.387 -3.581 1.00 75.31 95 LYS A CA 1
ATOM 743 C C . LYS A 1 95 ? -23.380 16.274 -4.706 1.00 75.31 95 LYS A C 1
ATOM 745 O O . LYS A 1 95 ? -24.524 16.730 -4.657 1.00 75.31 95 LYS A O 1
ATOM 750 N N . THR A 1 96 ? -22.583 16.463 -5.748 1.00 73.88 96 THR A N 1
ATOM 751 C CA . THR A 1 96 ? -23.062 16.966 -7.042 1.00 73.88 96 THR A CA 1
ATOM 752 C C . THR A 1 96 ? -23.589 15.835 -7.932 1.00 73.88 96 THR A C 1
ATOM 754 O O . THR A 1 96 ? -23.372 14.649 -7.672 1.00 73.88 96 THR A O 1
ATOM 757 N N . SER A 1 97 ? -24.278 16.192 -9.017 1.00 70.12 97 SER A N 1
ATOM 758 C CA . SER A 1 97 ? -24.780 15.261 -10.036 1.00 70.12 97 SER A CA 1
ATOM 759 C C . SER A 1 97 ? -23.691 14.465 -10.770 1.00 70.12 97 SER A C 1
ATOM 761 O O . SER A 1 97 ? -24.005 13.439 -11.365 1.00 70.12 97 SER A O 1
ATOM 763 N N . ASP A 1 98 ? -22.434 14.915 -10.732 1.00 61.62 98 ASP A N 1
ATOM 764 C CA . ASP A 1 98 ? -21.246 14.215 -11.244 1.00 61.62 98 ASP A CA 1
ATOM 765 C C . ASP A 1 98 ? -20.458 13.475 -10.137 1.00 61.62 98 ASP A C 1
ATOM 767 O O . ASP A 1 98 ? -19.294 13.141 -10.324 1.00 61.62 98 ASP A O 1
ATOM 771 N N . ASN A 1 99 ? -21.091 13.195 -8.985 1.00 57.56 99 ASN A N 1
ATOM 772 C CA . ASN A 1 99 ? -20.511 12.506 -7.816 1.00 57.56 99 ASN A CA 1
ATOM 773 C C . ASN A 1 99 ? -19.296 13.221 -7.179 1.00 57.56 99 ASN A C 1
ATOM 775 O O . ASN A 1 99 ? -18.553 12.619 -6.405 1.00 57.56 99 ASN A O 1
ATOM 779 N N . GLY A 1 100 ? -19.129 14.518 -7.444 1.00 59.38 100 GLY A N 1
ATOM 780 C CA . GLY A 1 100 ? -18.251 15.392 -6.670 1.00 59.38 100 GLY A CA 1
ATOM 781 C C . GLY A 1 100 ? -18.759 15.617 -5.247 1.00 59.38 100 GLY A C 1
ATOM 782 O O . GLY A 1 100 ? -19.947 15.441 -4.960 1.00 59.38 100 GLY A O 1
ATOM 783 N N . SER A 1 101 ? -17.860 15.993 -4.337 1.00 63.47 101 SER A N 1
ATOM 784 C CA . SER A 1 101 ? -18.202 16.309 -2.947 1.00 63.47 101 SER A CA 1
ATOM 785 C C . SER A 1 101 ? -18.484 17.798 -2.766 1.00 63.47 101 SER A C 1
ATOM 787 O O . SER A 1 101 ? -17.826 18.660 -3.348 1.00 63.47 101 SER A O 1
ATOM 789 N N . VAL A 1 102 ? -19.473 18.102 -1.932 1.00 66.50 102 VAL A N 1
ATOM 790 C CA . VAL A 1 102 ? -19.890 19.462 -1.591 1.00 66.50 102 VAL A CA 1
ATOM 791 C C . VAL A 1 102 ? -19.738 19.643 -0.092 1.00 66.50 102 VAL A C 1
ATOM 793 O O . VAL A 1 102 ? -20.289 18.855 0.678 1.00 66.50 102 VAL A O 1
ATOM 796 N N . LEU A 1 103 ? -19.058 20.709 0.317 1.00 69.31 103 LEU A N 1
ATOM 797 C CA . LEU A 1 103 ? -18.997 21.172 1.697 1.00 69.31 103 LEU A CA 1
ATOM 798 C C . LEU A 1 103 ? -19.461 22.629 1.743 1.00 69.31 103 LEU A C 1
ATOM 800 O O . LEU A 1 103 ? -18.795 23.525 1.232 1.00 69.31 103 LEU A O 1
ATOM 804 N N . GLY A 1 104 ? -20.637 22.863 2.321 1.00 73.38 104 GLY A N 1
ATOM 805 C CA . GLY A 1 104 ? -21.226 24.188 2.491 1.00 73.38 104 GLY A CA 1
ATOM 806 C C . GLY A 1 104 ? -21.240 24.608 3.953 1.00 73.38 104 GLY A C 1
ATOM 807 O O . GLY A 1 104 ? -21.561 23.807 4.829 1.00 73.38 104 GLY A O 1
ATOM 808 N N . VAL A 1 105 ? -20.940 25.875 4.227 1.00 80.62 105 VAL A N 1
ATOM 809 C CA . VAL A 1 105 ? -20.984 26.439 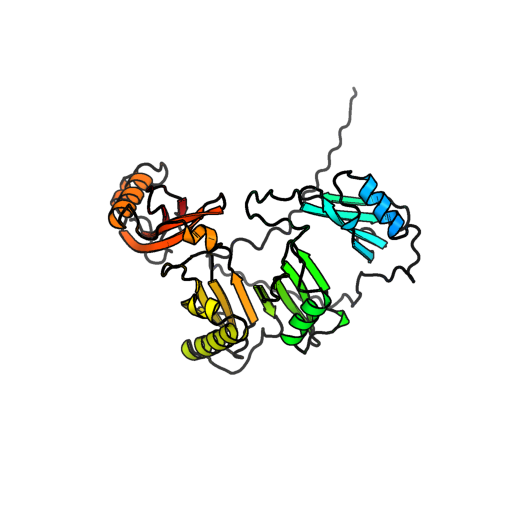5.580 1.00 80.62 105 VAL A CA 1
ATOM 810 C C . VAL A 1 105 ? -21.846 27.691 5.607 1.00 80.62 105 VAL A C 1
ATOM 812 O O . VAL A 1 105 ? -21.608 28.653 4.874 1.00 80.62 105 VAL A O 1
ATOM 815 N N . ILE A 1 106 ? -22.862 27.670 6.467 1.00 83.25 106 ILE A N 1
ATOM 816 C CA . ILE A 1 106 ? -23.925 28.675 6.531 1.00 83.25 106 ILE A CA 1
ATOM 817 C C . ILE A 1 106 ? -24.003 29.243 7.950 1.00 83.25 106 ILE A C 1
ATOM 819 O O . ILE A 1 106 ? -24.070 28.494 8.924 1.00 83.25 106 ILE A O 1
ATOM 823 N N . ASP A 1 107 ? -24.029 30.568 8.068 1.00 86.06 107 ASP A N 1
ATOM 824 C CA . ASP A 1 107 ? -24.236 31.270 9.336 1.00 86.06 107 ASP A CA 1
ATOM 825 C C . ASP A 1 107 ? -25.599 30.894 9.945 1.00 86.06 107 ASP A C 1
ATOM 827 O O . ASP A 1 107 ? -26.646 31.026 9.305 1.00 86.06 107 ASP A O 1
ATOM 831 N N . SER A 1 108 ? -25.604 30.410 11.190 1.00 87.31 108 SER A N 1
ATOM 832 C CA . SER A 1 108 ? -26.834 29.944 11.849 1.00 87.31 108 SER A CA 1
ATOM 833 C C . SER A 1 108 ? -27.730 31.077 12.385 1.00 87.31 108 SER A C 1
ATOM 835 O O . SER A 1 108 ? -28.876 30.842 12.790 1.00 87.31 108 SER A O 1
ATOM 837 N N . GLY A 1 109 ? -27.215 32.308 12.413 1.00 84.81 109 GLY A N 1
ATOM 838 C CA . GLY A 1 109 ? -27.864 33.517 12.903 1.00 84.81 109 GLY A CA 1
ATOM 839 C C . GLY A 1 109 ? -28.579 34.327 11.819 1.00 84.81 109 GLY A C 1
ATOM 840 O O . GLY A 1 109 ? -29.612 34.927 12.130 1.00 84.81 109 GLY A O 1
ATOM 841 N N . ASP A 1 110 ? -28.095 34.336 10.574 1.00 85.75 110 ASP A N 1
ATOM 842 C CA . ASP A 1 110 ? -28.741 35.071 9.469 1.00 85.75 110 ASP A CA 1
ATOM 843 C C . ASP A 1 110 ? -28.915 34.306 8.141 1.00 85.75 110 ASP A C 1
ATOM 845 O O . ASP A 1 110 ? -29.719 34.726 7.305 1.00 85.75 110 ASP A O 1
ATOM 849 N N . GLY A 1 111 ? -28.264 33.153 7.969 1.00 83.50 111 GLY A N 1
ATOM 850 C CA . GLY A 1 111 ? -28.383 32.318 6.768 1.00 83.50 111 GLY A CA 1
ATOM 851 C C . GLY A 1 111 ? -27.438 32.709 5.635 1.00 83.50 111 GLY A C 1
ATOM 852 O O . GLY A 1 111 ? -27.605 32.237 4.510 1.00 83.50 111 GLY A O 1
ATOM 853 N N . THR A 1 112 ? -26.442 33.553 5.901 1.00 82.94 112 THR A N 1
ATOM 854 C CA . THR A 1 112 ? -25.365 33.837 4.952 1.00 82.94 112 THR A CA 1
ATOM 855 C C . THR A 1 112 ? -24.575 32.561 4.661 1.00 82.94 112 THR A C 1
ATOM 857 O O . THR A 1 112 ? -24.020 31.948 5.569 1.00 82.94 112 THR A O 1
ATOM 860 N N . LEU A 1 113 ? -24.478 32.172 3.386 1.00 82.44 113 LEU A N 1
ATOM 861 C CA . LEU A 1 113 ? -23.510 31.170 2.937 1.00 82.44 113 LEU A CA 1
ATOM 862 C C . LEU A 1 113 ? -22.106 31.784 3.055 1.00 82.44 113 LEU A C 1
ATOM 864 O O . LEU A 1 113 ? -21.749 32.672 2.280 1.00 82.44 113 LEU A O 1
ATOM 868 N N . LEU A 1 114 ? -21.346 31.355 4.062 1.00 66.38 114 LEU A N 1
ATOM 869 C CA . LEU A 1 114 ? -20.031 31.905 4.395 1.00 66.38 114 LEU A CA 1
ATOM 870 C C . LEU A 1 114 ? -18.962 31.390 3.431 1.00 66.38 114 LEU A C 1
ATOM 872 O O . LEU A 1 114 ? -18.135 32.165 2.951 1.00 66.38 114 LEU A O 1
ATOM 876 N N . TRP A 1 115 ? -19.011 30.094 3.122 1.00 60.53 115 TRP A N 1
ATOM 877 C CA . TRP A 1 115 ? -18.254 29.484 2.037 1.00 60.53 115 TRP A CA 1
ATOM 878 C C . TRP A 1 115 ? -18.945 28.217 1.531 1.00 60.53 115 TRP A C 1
ATOM 880 O O . TRP A 1 115 ? -19.796 27.629 2.203 1.00 60.53 115 TRP A O 1
ATOM 890 N N . ILE A 1 116 ? -18.574 27.820 0.319 1.00 67.81 116 ILE A N 1
ATOM 891 C CA . ILE A 1 116 ? -18.908 26.530 -0.266 1.00 67.81 116 ILE A CA 1
ATOM 892 C C . ILE A 1 116 ? -17.705 26.044 -1.068 1.00 67.81 116 ILE A C 1
ATOM 894 O O . ILE A 1 116 ? -17.119 26.804 -1.841 1.00 67.81 116 ILE A O 1
ATOM 898 N N . GLU A 1 117 ? -17.347 24.787 -0.874 1.00 55.47 117 GLU A N 1
ATOM 899 C CA . GLU A 1 117 ? -16.393 24.057 -1.694 1.00 55.47 117 GLU A CA 1
ATOM 900 C C . GLU A 1 117 ? -17.133 22.947 -2.426 1.00 55.47 117 GLU A C 1
ATOM 902 O O . GLU A 1 117 ? -17.999 22.270 -1.869 1.00 55.47 117 GLU A O 1
ATOM 907 N N . ILE A 1 118 ? -16.818 22.816 -3.710 1.00 68.31 118 ILE A N 1
ATOM 908 C CA . ILE A 1 118 ? -17.362 21.796 -4.593 1.00 68.31 118 ILE A CA 1
ATOM 909 C C . ILE A 1 118 ? -16.164 21.193 -5.306 1.00 68.31 118 ILE A C 1
ATOM 911 O O . ILE A 1 118 ? -15.555 21.842 -6.161 1.00 68.31 118 ILE A O 1
ATOM 915 N N . THR A 1 119 ? -15.811 19.968 -4.936 1.00 56.00 119 THR A N 1
ATOM 916 C CA . THR A 1 119 ? -14.909 19.162 -5.751 1.00 56.00 119 THR A CA 1
ATOM 917 C C . THR A 1 119 ? -15.708 18.630 -6.933 1.00 56.00 119 THR A C 1
ATOM 919 O O . THR A 1 119 ? -16.899 18.341 -6.812 1.00 56.00 119 THR A O 1
ATOM 922 N N . LYS A 1 120 ? -15.077 18.519 -8.102 1.00 53.84 120 LYS A N 1
ATOM 923 C CA . LYS A 1 120 ? -15.669 17.747 -9.195 1.00 53.84 120 LYS A CA 1
ATOM 924 C C . LYS A 1 120 ? -15.397 16.280 -8.936 1.00 53.84 120 LYS A C 1
ATOM 926 O O . LYS A 1 120 ? -14.286 15.942 -8.532 1.00 53.84 120 LYS A O 1
ATOM 931 N N . GLY A 1 121 ? -16.382 15.431 -9.203 1.00 46.94 121 GLY A N 1
ATOM 932 C CA . GLY A 1 121 ? -16.121 14.003 -9.254 1.00 46.94 121 GLY A CA 1
ATOM 933 C C . GLY A 1 121 ? -15.148 13.742 -10.395 1.00 46.94 121 GLY A C 1
ATOM 934 O O . GLY A 1 121 ? -15.365 14.204 -11.519 1.00 46.94 121 GLY A O 1
ATOM 935 N N . GLU A 1 122 ? -14.065 13.021 -10.119 1.00 38.62 122 GLU A N 1
ATOM 936 C CA . GLU A 1 122 ? -13.343 12.378 -11.206 1.00 38.62 122 GLU A CA 1
ATOM 937 C C . GLU A 1 122 ? -14.313 11.396 -11.858 1.00 38.62 122 GLU A C 1
ATOM 939 O O . GLU A 1 122 ? -14.881 10.524 -11.196 1.00 38.62 122 GLU A O 1
ATOM 944 N N . ILE A 1 123 ? -14.549 11.577 -13.158 1.00 37.12 123 ILE A N 1
ATOM 945 C CA . ILE A 1 123 ? -15.329 10.628 -13.940 1.00 37.12 123 ILE A CA 1
ATOM 946 C C . ILE A 1 123 ? -14.457 9.380 -14.070 1.00 37.12 123 ILE A C 1
ATOM 948 O O . ILE A 1 123 ? -13.657 9.273 -14.999 1.00 37.12 123 ILE A O 1
ATOM 952 N N . SER A 1 124 ? -14.620 8.437 -13.141 1.00 35.12 124 SER A N 1
ATOM 953 C CA . SER A 1 124 ? -14.142 7.063 -13.278 1.00 35.12 124 SER A CA 1
ATOM 954 C C . SER A 1 124 ? -14.965 6.361 -14.359 1.00 35.12 124 SER A C 1
ATOM 956 O O . SER A 1 124 ? -15.823 5.512 -14.104 1.00 35.12 124 SER A O 1
ATOM 958 N N . GLU A 1 125 ? -14.741 6.759 -15.613 1.00 33.62 125 GLU A N 1
ATOM 959 C CA . GLU A 1 125 ? -15.382 6.128 -16.753 1.00 33.62 125 GLU A CA 1
ATOM 960 C C . GLU A 1 125 ? -14.820 4.709 -16.904 1.00 33.62 125 GLU A C 1
ATOM 962 O O . GLU A 1 125 ? -13.785 4.494 -17.531 1.00 33.62 125 GLU A O 1
ATOM 967 N N . LYS A 1 126 ? -15.584 3.753 -16.354 1.00 34.56 126 LYS A N 1
ATOM 968 C CA . LYS A 1 126 ? -15.357 2.298 -16.296 1.00 34.56 126 LYS A CA 1
ATOM 969 C C . LYS A 1 126 ? -14.548 1.820 -15.090 1.00 34.56 126 LYS A C 1
ATOM 971 O O . LYS A 1 126 ? -13.549 1.136 -15.223 1.00 34.56 126 LYS A O 1
ATOM 976 N N . ASN A 1 127 ? -15.207 1.882 -13.942 1.00 29.19 127 ASN A N 1
ATOM 977 C CA . ASN A 1 127 ? -15.817 0.616 -13.544 1.00 29.19 127 ASN A CA 1
ATOM 978 C C . ASN A 1 127 ? -17.345 0.747 -13.676 1.00 29.19 127 ASN A C 1
ATOM 980 O O . ASN A 1 127 ? -17.884 1.839 -13.501 1.00 29.19 127 ASN A O 1
ATOM 984 N N . ASN A 1 128 ? -18.059 -0.317 -14.057 1.00 30.83 128 ASN A N 1
ATOM 985 C CA . ASN A 1 128 ? -19.513 -0.262 -14.309 1.00 30.83 128 ASN A CA 1
ATOM 986 C C . ASN A 1 128 ? -20.303 -0.326 -12.980 1.00 30.83 128 ASN A C 1
ATOM 988 O O . ASN A 1 128 ? -21.154 -1.191 -12.777 1.00 30.83 128 ASN A O 1
ATOM 992 N N . PHE A 1 129 ? -19.986 0.589 -12.064 1.00 34.75 129 PHE A N 1
ATOM 993 C CA . PHE A 1 129 ? -20.581 0.724 -10.739 1.00 34.75 129 PHE A CA 1
ATOM 994 C C . PHE A 1 129 ? -21.334 2.051 -10.650 1.00 34.75 129 PHE A C 1
ATOM 996 O O . PHE A 1 129 ? -20.739 3.113 -10.491 1.00 34.75 129 PHE A O 1
ATOM 1003 N N . ASP A 1 130 ? -22.662 1.988 -10.745 1.00 32.75 130 ASP A N 1
ATOM 1004 C CA . ASP A 1 130 ? -23.526 3.133 -10.459 1.00 32.75 130 ASP A CA 1
ATOM 1005 C C . ASP A 1 130 ? -23.607 3.317 -8.927 1.00 32.75 130 ASP A C 1
ATOM 1007 O O . ASP A 1 130 ? -24.157 2.440 -8.247 1.00 32.75 130 ASP A O 1
ATOM 1011 N N . PRO A 1 131 ? -23.100 4.428 -8.351 1.00 34.75 131 PRO A N 1
ATOM 1012 C CA . PRO A 1 131 ? -23.136 4.670 -6.908 1.00 34.75 131 PRO A CA 1
ATOM 1013 C C . PRO A 1 131 ? -24.553 4.920 -6.358 1.00 34.75 131 PRO A C 1
ATOM 1015 O O . PRO A 1 131 ? -24.711 5.058 -5.149 1.00 34.75 131 PRO A O 1
ATOM 1018 N N . ASN A 1 132 ? -25.586 4.953 -7.209 1.00 33.59 132 ASN A N 1
ATOM 1019 C CA . ASN A 1 132 ? -26.995 4.888 -6.804 1.00 33.59 132 ASN A CA 1
ATOM 1020 C C . ASN A 1 132 ? -27.521 3.439 -6.684 1.00 33.59 132 ASN A C 1
ATOM 1022 O O . ASN A 1 132 ? -28.679 3.239 -6.321 1.00 33.59 132 ASN A O 1
ATOM 1026 N N . THR A 1 133 ? -26.698 2.432 -7.009 1.00 34.56 133 THR A N 1
ATOM 1027 C CA . THR A 1 133 ? -27.044 0.994 -6.955 1.00 34.56 133 THR A CA 1
ATOM 1028 C C . THR A 1 133 ? -26.133 0.164 -6.051 1.00 34.56 133 THR A C 1
ATOM 1030 O O . THR A 1 133 ? -26.534 -0.918 -5.628 1.00 34.56 133 THR A O 1
ATOM 1033 N N . ALA A 1 134 ? -24.935 0.658 -5.725 1.00 42.41 134 ALA A N 1
ATOM 1034 C CA . ALA A 1 134 ? -24.082 0.054 -4.709 1.00 42.41 134 ALA A CA 1
ATOM 1035 C C . ALA A 1 134 ? -24.665 0.339 -3.314 1.00 42.41 134 ALA A C 1
ATOM 1037 O O . ALA A 1 134 ? -24.494 1.430 -2.770 1.00 42.41 134 ALA A O 1
ATOM 1038 N N . GLU A 1 135 ? -25.378 -0.635 -2.742 1.00 52.91 135 GLU A N 1
ATOM 1039 C CA . GLU A 1 135 ? -25.818 -0.557 -1.350 1.00 52.91 135 GLU A CA 1
ATOM 1040 C C . GLU A 1 135 ? -24.585 -0.492 -0.434 1.00 52.91 135 GLU A C 1
ATOM 1042 O O . GLU A 1 135 ? -23.727 -1.376 -0.440 1.00 52.91 135 GLU A O 1
ATOM 1047 N N . VAL A 1 136 ? -24.489 0.583 0.356 1.00 61.47 136 VAL A N 1
ATOM 1048 C CA . VAL A 1 136 ? -23.546 0.670 1.475 1.00 61.47 136 VAL A CA 1
ATOM 1049 C C . VAL A 1 136 ? -23.995 -0.354 2.514 1.00 61.47 136 VAL A C 1
ATOM 1051 O O . VAL A 1 136 ? -24.933 -0.113 3.274 1.00 61.47 136 VAL A O 1
ATOM 1054 N N . ASN A 1 137 ? -23.351 -1.519 2.501 1.00 79.00 137 ASN A N 1
ATOM 1055 C CA . ASN A 1 137 ? -23.687 -2.646 3.368 1.00 79.00 137 ASN A CA 1
ATOM 1056 C C . ASN A 1 137 ? -23.301 -2.384 4.827 1.00 79.00 137 ASN A C 1
ATOM 1058 O O . ASN A 1 137 ? -23.949 -2.897 5.735 1.00 79.00 137 ASN A O 1
ATOM 1062 N N . VAL A 1 138 ? -22.237 -1.607 5.049 1.00 81.06 138 VAL A N 1
ATOM 1063 C CA . VAL A 1 138 ? -21.718 -1.280 6.379 1.00 81.06 138 VAL A CA 1
ATOM 1064 C C . VAL A 1 138 ? -22.253 0.080 6.795 1.00 81.06 138 VAL A C 1
ATOM 1066 O O . VAL A 1 138 ? -21.875 1.109 6.235 1.00 81.06 138 VAL A O 1
ATOM 1069 N N . THR A 1 139 ? -23.114 0.115 7.805 1.00 84.69 139 THR A N 1
ATOM 1070 C CA . THR A 1 139 ? -23.584 1.379 8.384 1.00 84.69 139 THR A CA 1
ATOM 1071 C C . THR A 1 139 ? -22.498 2.052 9.231 1.00 84.69 139 THR A C 1
ATOM 1073 O O . THR A 1 139 ? -21.591 1.396 9.745 1.00 84.69 139 THR A O 1
ATOM 1076 N N . LEU A 1 140 ? -22.623 3.364 9.470 1.00 83.88 140 LEU A N 1
ATOM 1077 C CA . LEU A 1 140 ? -21.727 4.091 10.382 1.00 83.88 140 LEU A CA 1
ATOM 1078 C C . LEU A 1 140 ? -21.669 3.448 11.782 1.00 83.88 140 LEU A C 1
ATOM 1080 O O . LEU A 1 140 ? -20.607 3.403 12.391 1.00 83.88 140 LEU A O 1
ATOM 1084 N N . GLU A 1 141 ? -22.784 2.924 12.298 1.00 86.56 141 GLU A N 1
ATOM 1085 C CA . GLU A 1 141 ? -22.814 2.272 13.616 1.00 86.56 141 GLU A CA 1
ATOM 1086 C C . GLU A 1 141 ? -22.086 0.917 13.624 1.00 86.56 141 GLU A C 1
ATOM 1088 O O . GLU A 1 141 ? -21.445 0.560 14.615 1.00 86.56 141 GLU A O 1
ATOM 1093 N N . GLU A 1 142 ? -22.105 0.180 12.512 1.00 91.81 142 GLU A N 1
ATOM 1094 C CA . GLU A 1 142 ? -21.287 -1.026 12.342 1.00 91.81 142 GLU A CA 1
ATOM 1095 C C . GLU A 1 142 ? -19.803 -0.676 12.198 1.00 91.81 142 GLU A C 1
ATOM 1097 O O . GLU A 1 142 ? -18.970 -1.305 12.851 1.00 91.81 142 GLU A O 1
ATOM 1102 N N . ALA A 1 143 ? -19.469 0.385 11.462 1.00 91.44 143 ALA A N 1
ATOM 1103 C CA . ALA A 1 143 ? -18.100 0.879 11.341 1.00 91.44 143 ALA A CA 1
ATOM 1104 C C . ALA A 1 143 ? -17.532 1.362 12.697 1.00 91.44 143 ALA A C 1
ATOM 1106 O O . ALA A 1 143 ? -16.419 0.994 13.082 1.00 91.44 143 ALA A O 1
ATOM 1107 N N . LYS A 1 144 ? -18.332 2.082 13.501 1.00 92.88 144 LYS A N 1
ATOM 1108 C CA . LYS A 1 144 ? -18.002 2.441 14.896 1.00 92.88 144 LYS A CA 1
ATOM 1109 C C . LYS A 1 144 ? -17.781 1.208 15.773 1.00 92.88 144 LYS A C 1
ATOM 1111 O O . LYS A 1 144 ? -16.897 1.205 16.628 1.00 92.88 144 LYS A O 1
ATOM 1116 N N . LYS A 1 145 ? -18.576 0.151 15.582 1.00 94.75 145 LYS A N 1
ATOM 1117 C CA . LYS A 1 145 ? -18.420 -1.115 16.311 1.00 94.75 145 LYS A CA 1
ATOM 1118 C C . LYS A 1 145 ? -17.130 -1.844 15.919 1.00 94.75 145 LYS A C 1
ATOM 1120 O O . LYS A 1 145 ? -16.473 -2.386 16.802 1.00 94.75 145 LYS A O 1
ATOM 1125 N N . ILE A 1 146 ? -16.745 -1.825 14.641 1.00 95.44 146 ILE A N 1
ATOM 1126 C CA . ILE A 1 146 ? -15.455 -2.361 14.175 1.00 95.44 146 ILE A CA 1
ATOM 1127 C C . ILE A 1 146 ? -14.296 -1.603 14.845 1.00 95.44 146 ILE A C 1
ATOM 1129 O O . ILE A 1 146 ? -13.423 -2.245 15.425 1.00 95.44 146 ILE A O 1
ATOM 1133 N N . LEU A 1 147 ? -14.341 -0.264 14.898 1.00 94.19 147 LEU A N 1
ATOM 1134 C CA . LEU A 1 147 ? -13.338 0.541 15.614 1.00 94.19 147 LEU A CA 1
ATOM 1135 C C . LEU A 1 147 ? -13.203 0.155 17.097 1.00 94.19 147 LEU A C 1
ATOM 1137 O O . LEU A 1 147 ? -12.091 -0.050 17.580 1.00 94.19 147 LEU A O 1
ATOM 1141 N N . LYS A 1 148 ? -14.321 0.001 17.819 1.00 94.12 148 LYS A N 1
ATOM 1142 C CA . LYS A 1 148 ? -14.292 -0.429 19.231 1.00 94.12 148 LYS A CA 1
ATOM 1143 C C . LYS A 1 148 ? -13.741 -1.843 19.426 1.00 94.12 148 LYS A C 1
ATOM 1145 O O . LYS A 1 148 ? -13.156 -2.115 20.469 1.00 94.12 148 LYS A O 1
ATOM 1150 N N . ASN A 1 149 ? -13.914 -2.738 18.452 1.00 94.00 149 ASN A N 1
ATOM 1151 C CA . ASN A 1 149 ? -13.344 -4.085 18.517 1.00 94.00 149 ASN A CA 1
ATOM 1152 C C . ASN A 1 149 ? -11.814 -4.079 18.325 1.00 94.00 149 ASN A C 1
ATOM 1154 O O . ASN A 1 149 ? -11.138 -4.917 18.912 1.00 94.00 149 ASN A O 1
ATOM 1158 N N . GLU A 1 150 ? -11.259 -3.146 17.539 1.00 93.69 150 GLU A N 1
ATOM 1159 C CA . GLU A 1 150 ? -9.800 -2.985 17.382 1.00 93.69 150 GLU A CA 1
ATOM 1160 C C . GLU A 1 150 ? -9.124 -2.348 18.607 1.00 93.69 150 GLU A C 1
ATOM 1162 O O . GLU A 1 150 ? -7.932 -2.580 18.845 1.00 93.69 150 GLU A O 1
ATOM 1167 N N . ASN A 1 151 ? -9.859 -1.549 19.391 1.00 93.25 151 ASN A N 1
ATOM 1168 C CA . ASN A 1 151 ? -9.378 -1.019 20.665 1.00 93.25 151 ASN A CA 1
ATOM 1169 C C . ASN A 1 151 ? -10.529 -0.746 21.655 1.00 93.25 151 ASN A C 1
ATOM 1171 O O . ASN A 1 151 ? -11.211 0.279 21.592 1.00 93.25 151 ASN A O 1
ATOM 1175 N N . GLU A 1 152 ? -10.690 -1.645 22.630 1.00 93.62 152 GLU A N 1
ATOM 1176 C CA . GLU A 1 152 ? -11.738 -1.577 23.663 1.00 93.62 152 GLU A CA 1
ATOM 1177 C C . GLU A 1 152 ? -11.623 -0.365 24.609 1.00 93.62 152 GLU A C 1
ATOM 1179 O O . GLU A 1 152 ? -12.560 -0.064 25.346 1.00 93.62 152 GLU A O 1
ATOM 1184 N N . ASN A 1 153 ? -10.490 0.349 24.597 1.00 94.25 153 ASN A N 1
ATOM 1185 C CA . ASN A 1 153 ? -10.257 1.515 25.450 1.00 94.25 153 ASN A CA 1
ATOM 1186 C C . ASN A 1 153 ? -10.735 2.832 24.822 1.00 94.25 153 ASN A C 1
ATOM 1188 O O . ASN A 1 153 ? -10.525 3.886 25.428 1.00 94.25 153 ASN A O 1
ATOM 1192 N N . ILE A 1 154 ? -11.327 2.809 23.624 1.00 93.62 154 ILE A N 1
ATOM 1193 C CA . ILE A 1 154 ? -11.884 3.999 22.967 1.00 93.62 154 ILE A CA 1
ATOM 1194 C C . ILE A 1 154 ? -13.093 4.530 23.748 1.00 93.62 154 ILE A C 1
ATOM 1196 O O . ILE A 1 154 ? -13.981 3.783 24.149 1.00 93.62 154 ILE A O 1
ATOM 1200 N N . VAL A 1 155 ? -13.131 5.846 23.957 1.00 90.25 155 VAL A N 1
ATOM 1201 C CA . VAL A 1 155 ? -14.261 6.537 24.583 1.00 90.25 155 VAL A CA 1
ATOM 1202 C C . VAL A 1 155 ? -15.384 6.672 23.558 1.00 90.25 155 VAL A C 1
ATOM 1204 O O . VAL A 1 155 ? -15.206 7.345 22.546 1.00 90.25 155 VAL A O 1
ATOM 1207 N N . ASP A 1 156 ? -16.542 6.074 23.834 1.00 84.94 156 ASP A N 1
ATOM 1208 C CA . ASP A 1 156 ? -17.727 6.058 22.961 1.00 84.94 156 ASP A CA 1
ATOM 1209 C C . ASP A 1 156 ? -18.047 7.411 22.302 1.00 84.94 156 ASP A C 1
ATOM 1211 O O . ASP A 1 156 ? -18.115 7.498 21.077 1.00 84.94 156 ASP A O 1
ATOM 1215 N N . ASP A 1 157 ? -18.167 8.469 23.109 1.00 83.38 157 ASP A N 1
ATOM 1216 C CA . ASP A 1 157 ? -18.536 9.821 22.661 1.00 83.38 157 ASP A CA 1
ATOM 1217 C C . ASP A 1 157 ? -17.416 10.548 21.883 1.00 83.38 157 ASP A C 1
ATOM 1219 O O . ASP A 1 157 ? -17.619 11.659 21.398 1.00 83.38 157 ASP A O 1
ATOM 1223 N N . SER A 1 158 ? -16.220 9.954 21.778 1.00 82.31 158 SER A N 1
ATOM 1224 C CA . SER A 1 158 ? -15.105 10.502 20.991 1.00 82.31 158 SER A CA 1
ATOM 1225 C C . SER A 1 158 ? -15.083 10.021 19.541 1.00 82.31 158 SER A C 1
ATOM 1227 O O . SER A 1 158 ? -14.289 10.538 18.756 1.00 82.31 158 SER A O 1
ATOM 1229 N N . ILE A 1 159 ? -15.906 9.024 19.188 1.00 84.00 159 ILE A N 1
ATOM 1230 C CA . ILE A 1 159 ? -15.844 8.406 17.865 1.00 84.00 159 ILE A CA 1
ATOM 1231 C C . ILE A 1 159 ? -16.558 9.275 16.830 1.00 84.00 159 ILE A C 1
ATOM 1233 O O . ILE A 1 159 ? -17.787 9.375 16.826 1.00 84.00 159 ILE A O 1
ATOM 1237 N N . THR A 1 160 ? -15.786 9.823 15.897 1.00 76.31 160 THR A N 1
ATOM 1238 C CA . THR A 1 160 ? -16.290 10.492 14.694 1.00 76.31 160 THR A CA 1
ATOM 1239 C C . THR A 1 160 ? -16.077 9.606 13.470 1.00 76.31 160 THR A C 1
ATOM 1241 O O . THR A 1 160 ? -15.202 8.737 13.458 1.00 76.31 160 THR A O 1
ATOM 1244 N N . GLY A 1 161 ? -16.886 9.806 12.430 1.00 79.81 161 GLY A N 1
ATOM 1245 C CA . GLY A 1 161 ? -16.734 9.076 11.178 1.00 79.81 161 GLY A CA 1
ATOM 1246 C C . GLY A 1 161 ? -17.388 9.777 9.996 1.00 79.81 161 GLY A C 1
ATOM 1247 O O . GLY A 1 161 ? -18.444 10.389 10.144 1.00 79.81 161 GLY A O 1
ATOM 1248 N N . SER A 1 162 ? -16.765 9.664 8.828 1.00 76.19 162 SER A N 1
ATOM 1249 C CA . SER A 1 162 ? -17.227 10.231 7.560 1.00 76.19 162 SER A CA 1
ATOM 1250 C C . SER A 1 162 ? -17.071 9.219 6.429 1.00 76.19 162 SER A C 1
ATOM 1252 O O . SER A 1 162 ? -16.112 8.451 6.415 1.00 76.19 162 SER A O 1
ATOM 1254 N N . LEU A 1 163 ? -18.002 9.225 5.474 1.00 77.31 163 LEU A N 1
ATOM 1255 C CA . LEU A 1 163 ? -17.919 8.398 4.270 1.00 77.31 163 LEU A CA 1
ATOM 1256 C C . LEU A 1 163 ? -17.240 9.192 3.149 1.00 77.31 163 LEU A C 1
ATOM 1258 O O . LEU A 1 163 ? -17.764 10.220 2.715 1.00 77.31 163 LEU A O 1
ATOM 1262 N N . ASN A 1 164 ? -16.105 8.695 2.668 1.00 73.31 164 ASN A N 1
ATOM 1263 C CA . ASN A 1 164 ? -15.347 9.246 1.554 1.00 73.31 164 ASN A CA 1
ATOM 1264 C C . ASN A 1 164 ? -15.369 8.240 0.391 1.00 73.31 164 ASN A C 1
ATOM 1266 O O . ASN A 1 164 ? -14.747 7.182 0.449 1.00 73.31 164 ASN A O 1
ATOM 1270 N N . GLY A 1 165 ? -16.163 8.516 -0.647 1.00 75.44 165 GLY A N 1
ATOM 1271 C CA . GLY A 1 165 ? -16.445 7.535 -1.700 1.00 75.44 165 GLY A CA 1
ATOM 1272 C C . GLY A 1 165 ? -17.177 6.304 -1.148 1.00 75.44 165 GLY A C 1
ATOM 1273 O O . GLY A 1 165 ? -18.368 6.385 -0.843 1.00 75.44 165 GLY A O 1
ATOM 1274 N N . LEU A 1 166 ? -16.454 5.186 -1.036 1.00 79.44 166 LEU A N 1
ATOM 1275 C CA . LEU A 1 166 ? -16.886 3.922 -0.419 1.00 79.44 166 LEU A CA 1
ATOM 1276 C C . LEU A 1 166 ? -15.988 3.520 0.771 1.00 79.44 166 LEU A C 1
ATOM 1278 O O . LEU A 1 166 ? -16.018 2.377 1.212 1.00 79.44 166 LEU A O 1
ATOM 1282 N N . GLU A 1 167 ? -15.196 4.451 1.307 1.00 82.69 167 GLU A N 1
ATOM 1283 C CA . GLU A 1 167 ? -14.355 4.255 2.488 1.00 82.69 167 GLU A CA 1
ATOM 1284 C C . GLU A 1 167 ? -14.955 5.013 3.683 1.00 82.69 167 GLU A C 1
ATOM 1286 O O . GLU A 1 167 ? -15.124 6.233 3.650 1.00 82.69 167 GLU A O 1
ATOM 1291 N N . TRP A 1 168 ? -15.294 4.299 4.755 1.00 88.25 168 TRP A N 1
ATOM 1292 C CA . TRP A 1 168 ? -15.593 4.903 6.050 1.00 88.25 168 TRP A CA 1
ATOM 1293 C C . TRP A 1 168 ? -14.286 5.256 6.755 1.00 88.25 168 TRP A C 1
ATOM 1295 O O . TRP A 1 168 ? -13.573 4.365 7.213 1.00 88.25 168 TRP A O 1
ATOM 1305 N N . GLU A 1 169 ? -14.003 6.544 6.902 1.00 88.50 169 GLU A N 1
ATOM 1306 C CA . GLU A 1 169 ? -12.891 7.055 7.702 1.00 88.50 169 GLU A CA 1
ATOM 1307 C C . GLU A 1 169 ? -13.400 7.362 9.117 1.00 88.50 169 GLU A C 1
ATOM 1309 O O . GLU A 1 169 ? -14.298 8.190 9.282 1.00 88.50 169 GLU A O 1
ATOM 1314 N N . LEU A 1 170 ? -12.859 6.701 10.147 1.00 88.38 170 LEU A N 1
ATOM 1315 C CA . LEU A 1 170 ? -13.226 6.917 11.550 1.00 88.38 170 LEU A CA 1
ATOM 1316 C C . LEU A 1 170 ? -12.027 7.309 12.404 1.00 88.38 170 LEU A C 1
ATOM 1318 O O . LEU A 1 170 ? -10.916 6.810 12.232 1.00 88.38 170 LEU A O 1
ATOM 1322 N N . ASN A 1 171 ? -12.298 8.148 13.398 1.00 87.44 171 ASN A N 1
ATOM 1323 C CA . ASN A 1 171 ? -11.339 8.589 14.400 1.00 87.44 171 ASN A CA 1
ATOM 1324 C C . ASN A 1 171 ? -11.941 8.361 15.789 1.00 87.44 171 ASN A C 1
ATOM 1326 O O . ASN A 1 171 ? -13.137 8.559 15.987 1.00 87.44 171 ASN A O 1
ATOM 1330 N N . GLY A 1 172 ? -11.121 7.982 16.762 1.00 82.38 172 GLY A N 1
ATOM 1331 C CA . GLY A 1 172 ? -11.516 7.840 18.161 1.00 82.38 172 GLY A CA 1
ATOM 1332 C C . GLY A 1 172 ? -10.363 8.162 19.106 1.00 82.38 172 GLY A C 1
ATOM 1333 O O . GLY A 1 172 ? -9.194 8.165 18.714 1.00 82.38 172 GLY A O 1
ATOM 1334 N N . ILE A 1 173 ? -10.692 8.442 20.364 1.00 90.00 173 ILE A N 1
ATOM 1335 C CA . ILE A 1 173 ? -9.725 8.753 21.417 1.00 90.00 173 ILE A CA 1
ATOM 1336 C C . ILE A 1 173 ? -9.890 7.740 22.551 1.00 90.00 173 ILE A C 1
ATOM 1338 O O . ILE A 1 173 ? -10.990 7.505 23.048 1.00 90.00 173 ILE A O 1
ATOM 1342 N N . THR A 1 174 ? -8.789 7.133 22.978 1.00 91.69 174 THR A N 1
ATOM 1343 C CA . THR A 1 174 ? -8.764 6.209 24.115 1.00 91.69 174 THR A CA 1
ATOM 1344 C C . THR A 1 174 ? -8.904 6.925 25.460 1.00 91.69 174 THR A C 1
ATOM 1346 O O . THR A 1 174 ? -8.639 8.121 25.597 1.00 91.69 174 THR A O 1
ATOM 1349 N N . THR A 1 175 ? -9.218 6.173 26.515 1.00 91.75 175 THR A N 1
ATOM 1350 C CA . THR A 1 175 ? -9.246 6.661 27.908 1.00 91.75 175 THR A CA 1
ATOM 1351 C C . THR A 1 175 ? -7.932 7.296 28.388 1.00 91.75 175 THR A C 1
ATOM 1353 O O . THR A 1 175 ? -7.959 8.097 29.321 1.00 91.75 175 THR A O 1
ATOM 1356 N N . ASN A 1 176 ? -6.791 6.987 27.756 1.00 88.94 176 ASN A N 1
ATOM 1357 C CA . ASN A 1 176 ? -5.490 7.619 28.019 1.00 88.94 176 ASN A CA 1
ATOM 1358 C C . ASN A 1 176 ? -5.116 8.740 27.022 1.00 88.94 176 ASN A C 1
ATOM 1360 O O . ASN A 1 176 ? -3.958 9.155 26.981 1.00 88.94 176 ASN A O 1
ATOM 1364 N N . GLY A 1 177 ? -6.080 9.251 26.247 1.00 85.44 177 GLY A N 1
ATOM 1365 C CA . GLY A 1 177 ? -5.910 10.417 25.374 1.00 85.44 177 GLY A CA 1
ATOM 1366 C C . GLY A 1 177 ? -5.144 10.142 24.078 1.00 85.44 177 GLY A C 1
ATOM 1367 O O . GLY A 1 177 ? -4.573 11.067 23.503 1.00 85.44 177 GLY A O 1
ATOM 1368 N N . LYS A 1 178 ? -5.088 8.885 23.628 1.00 89.38 178 LYS A N 1
ATOM 1369 C CA . LYS A 1 178 ? -4.390 8.477 22.404 1.00 89.38 178 LYS A CA 1
ATOM 1370 C C . LYS A 1 178 ? -5.376 8.343 21.248 1.00 89.38 178 LYS A C 1
ATOM 1372 O O . LYS A 1 178 ? -6.480 7.840 21.425 1.00 89.38 178 LYS A O 1
ATOM 1377 N N . ALA A 1 179 ? -4.969 8.798 20.068 1.00 87.62 179 ALA A N 1
ATOM 1378 C CA . ALA A 1 179 ? -5.762 8.693 18.851 1.00 87.62 179 ALA A CA 1
ATOM 1379 C C . ALA A 1 179 ? -5.697 7.276 18.263 1.00 87.62 179 ALA A C 1
ATOM 1381 O O . ALA A 1 179 ? -4.612 6.685 18.182 1.00 87.62 179 ALA A O 1
ATOM 1382 N N . VAL A 1 180 ? -6.846 6.788 17.805 1.00 89.69 180 VAL A N 1
ATOM 1383 C CA . VAL A 1 180 ? -6.999 5.616 16.940 1.00 89.69 180 VAL A CA 1
ATOM 1384 C C . VAL A 1 180 ? -7.748 6.069 15.691 1.00 89.69 180 VAL A C 1
ATOM 1386 O O . VAL A 1 180 ? -8.772 6.741 15.796 1.00 89.69 180 VAL A O 1
ATOM 1389 N N . VAL A 1 181 ? -7.230 5.728 14.518 1.00 90.06 181 VAL A N 1
ATOM 1390 C CA . VAL A 1 181 ? -7.785 6.096 13.211 1.00 90.06 181 VAL A CA 1
ATOM 1391 C C . VAL A 1 181 ? -7.924 4.828 12.389 1.00 90.06 181 VAL A C 1
ATOM 1393 O O . VAL A 1 181 ? -6.969 4.054 12.317 1.00 90.06 181 VAL A O 1
ATOM 1396 N N . ILE A 1 182 ? -9.078 4.613 11.762 1.00 94.50 182 ILE A N 1
ATOM 1397 C CA . ILE A 1 182 ? -9.274 3.510 10.818 1.00 94.50 182 ILE A CA 1
ATOM 1398 C C . ILE A 1 182 ? -9.962 3.961 9.539 1.00 94.50 182 ILE A C 1
ATOM 1400 O O . ILE A 1 182 ? -10.732 4.918 9.533 1.00 94.50 182 ILE A O 1
ATOM 1404 N N . SER A 1 183 ? -9.732 3.181 8.492 1.00 91.44 183 SER A N 1
ATOM 1405 C CA . SER A 1 183 ? -10.509 3.188 7.262 1.00 91.44 183 SER A CA 1
ATOM 1406 C C . SER A 1 183 ? -11.143 1.819 7.068 1.00 91.44 183 SER A C 1
ATOM 1408 O O . SER A 1 183 ? -10.438 0.811 7.166 1.00 91.44 183 SER A O 1
ATOM 1410 N N . ILE A 1 184 ? -12.438 1.776 6.767 1.00 92.75 184 ILE A N 1
ATOM 1411 C CA . ILE A 1 184 ? -13.201 0.550 6.505 1.00 92.75 184 ILE A CA 1
ATOM 1412 C C . ILE A 1 184 ? -13.830 0.626 5.115 1.00 92.75 184 ILE A C 1
ATOM 1414 O O . ILE A 1 184 ? -14.421 1.642 4.757 1.00 92.75 184 ILE A O 1
ATOM 1418 N N . ASP A 1 185 ? -13.763 -0.462 4.358 1.00 87.81 185 ASP A N 1
ATOM 1419 C CA . ASP A 1 185 ? -14.516 -0.622 3.118 1.00 87.81 185 ASP A CA 1
ATOM 1420 C C . ASP A 1 185 ? -16.027 -0.706 3.411 1.00 87.81 185 ASP A C 1
ATOM 1422 O O . ASP A 1 185 ? -16.493 -1.577 4.151 1.00 87.81 185 ASP A O 1
ATOM 1426 N N . ALA A 1 186 ? -16.814 0.205 2.839 1.00 83.25 186 ALA A N 1
ATOM 1427 C CA . ALA A 1 186 ? -18.236 0.354 3.146 1.00 83.25 186 ALA A CA 1
ATOM 1428 C C . ALA A 1 186 ? -19.140 -0.745 2.541 1.00 83.25 186 ALA A C 1
ATOM 1430 O O . ALA A 1 186 ? -20.338 -0.780 2.841 1.00 83.25 186 ALA A O 1
ATOM 1431 N N . ILE A 1 187 ? -18.591 -1.641 1.709 1.00 82.69 187 ILE A N 1
ATOM 1432 C CA . ILE A 1 187 ? -19.305 -2.758 1.069 1.00 82.69 187 ILE A CA 1
ATOM 1433 C C . ILE A 1 187 ? -19.018 -4.085 1.791 1.00 82.69 187 ILE A C 1
ATOM 1435 O O . ILE A 1 187 ? -19.928 -4.895 1.968 1.00 82.69 187 ILE A O 1
ATOM 1439 N N . SER A 1 188 ? -17.777 -4.325 2.203 1.00 84.81 188 SER A N 1
ATOM 1440 C CA . SER A 1 188 ? -17.314 -5.589 2.796 1.00 84.81 188 SER A CA 1
ATOM 1441 C C . SER A 1 188 ? -17.162 -5.535 4.317 1.00 84.81 188 SER A C 1
ATOM 1443 O O . SER A 1 188 ? -17.357 -6.550 4.984 1.00 84.81 188 SER A O 1
ATOM 1445 N N . GLY A 1 189 ? -16.843 -4.366 4.879 1.00 88.44 189 GLY A N 1
ATOM 1446 C CA . GLY A 1 189 ? -16.454 -4.218 6.282 1.00 88.44 189 GLY A CA 1
ATOM 1447 C C . GLY A 1 189 ? -14.977 -4.510 6.555 1.00 88.44 189 GLY A C 1
ATOM 1448 O O . GLY A 1 189 ? -14.566 -4.451 7.716 1.00 88.44 189 GLY A O 1
ATOM 1449 N N . ASP A 1 190 ? -14.178 -4.787 5.520 1.00 90.94 190 ASP A N 1
ATOM 1450 C CA . ASP A 1 190 ? -12.731 -4.954 5.640 1.00 90.94 190 ASP A CA 1
ATOM 1451 C C . ASP A 1 190 ? -12.080 -3.670 6.170 1.00 90.94 190 ASP A C 1
ATOM 1453 O O . ASP A 1 190 ? -12.327 -2.567 5.676 1.00 90.94 190 ASP A O 1
ATOM 1457 N N . ILE A 1 191 ? -11.175 -3.809 7.140 1.00 93.81 191 ILE A N 1
ATOM 1458 C CA . ILE A 1 191 ? -10.290 -2.710 7.533 1.00 93.81 191 ILE A CA 1
ATOM 1459 C C . ILE A 1 191 ? -9.266 -2.516 6.409 1.00 93.81 191 ILE A C 1
ATOM 1461 O O . ILE A 1 191 ? -8.461 -3.403 6.129 1.00 93.81 191 ILE A O 1
ATOM 1465 N N . ILE A 1 192 ? -9.277 -1.336 5.790 1.00 91.69 192 ILE A N 1
ATOM 1466 C CA . ILE A 1 192 ? -8.309 -0.912 4.772 1.00 91.69 192 ILE A CA 1
ATOM 1467 C C . ILE A 1 192 ? -7.086 -0.289 5.453 1.00 91.69 192 ILE A C 1
ATOM 1469 O O . ILE A 1 192 ? -5.949 -0.556 5.071 1.00 91.69 192 ILE A O 1
ATOM 1473 N N . LYS A 1 193 ? -7.298 0.542 6.480 1.00 93.06 193 LYS A N 1
ATOM 1474 C CA . LYS A 1 193 ? -6.232 1.267 7.188 1.00 93.06 193 LYS A CA 1
ATOM 1475 C C . LYS A 1 193 ? -6.491 1.247 8.694 1.00 93.06 193 LYS A C 1
ATOM 1477 O O . LYS A 1 193 ? -7.634 1.351 9.121 1.00 93.06 193 LYS A O 1
ATOM 1482 N N . LEU A 1 194 ? -5.430 1.169 9.489 1.00 94.44 194 LEU A N 1
ATOM 1483 C CA . LEU A 1 194 ? -5.435 1.390 10.936 1.00 94.44 194 LEU A CA 1
ATOM 1484 C C . LEU A 1 194 ? -4.160 2.138 11.329 1.00 94.44 194 LEU A C 1
ATOM 1486 O O . LEU A 1 194 ? -3.062 1.754 10.926 1.00 94.44 194 LEU A O 1
ATOM 1490 N N . TYR A 1 195 ? -4.303 3.140 12.189 1.00 92.75 195 TYR A N 1
ATOM 1491 C CA . TYR A 1 195 ? -3.234 3.697 13.009 1.00 92.75 195 TYR A CA 1
ATOM 1492 C C . TYR A 1 195 ? -3.714 3.801 14.460 1.00 92.75 195 TYR A C 1
ATOM 1494 O O . TYR A 1 195 ? -4.779 4.348 14.727 1.00 92.75 195 TYR A O 1
ATOM 1502 N N . ASP A 1 196 ? -2.929 3.289 15.405 1.00 92.25 196 ASP A N 1
ATOM 1503 C CA . ASP A 1 196 ? -3.265 3.290 16.828 1.00 92.25 196 ASP A CA 1
ATOM 1504 C C . ASP A 1 196 ? -2.079 3.793 17.657 1.00 92.25 196 ASP A C 1
ATOM 1506 O O . ASP A 1 196 ? -1.126 3.066 17.948 1.00 92.25 196 ASP A O 1
ATOM 1510 N N . SER A 1 197 ? -2.161 5.058 18.070 1.00 88.50 197 SER A N 1
ATOM 1511 C CA . SER A 1 197 ? -1.128 5.719 18.875 1.00 88.50 197 SER A CA 1
ATOM 1512 C C . SER A 1 197 ? -1.131 5.312 20.356 1.00 88.50 197 SER A C 1
ATOM 1514 O O . SER A 1 197 ? -0.287 5.777 21.133 1.00 88.50 197 SER A O 1
ATOM 1516 N N . SER A 1 198 ? -2.062 4.452 20.788 1.00 88.19 198 SER A N 1
ATOM 1517 C CA . SER A 1 198 ? -2.022 3.851 22.128 1.00 88.19 198 SER A CA 1
ATOM 1518 C C . SER A 1 198 ? -1.004 2.712 22.218 1.00 88.19 198 SER A C 1
ATOM 1520 O O . SER A 1 198 ? -0.382 2.548 23.266 1.00 88.19 198 SER A O 1
ATOM 1522 N N . LYS A 1 199 ? -0.735 2.051 21.083 1.00 89.62 199 LYS A N 1
ATOM 1523 C CA . LYS A 1 199 ? 0.301 1.019 20.884 1.00 89.62 199 LYS A CA 1
ATOM 1524 C C . LYS A 1 199 ? 1.709 1.616 20.666 1.00 89.62 199 LYS A C 1
ATOM 1526 O O . LYS A 1 199 ? 2.711 0.900 20.603 1.00 89.62 199 LYS A O 1
ATOM 1531 N N . ASP A 1 200 ? 1.817 2.950 20.602 1.00 80.31 200 ASP A N 1
ATOM 1532 C CA . ASP A 1 200 ? 3.087 3.683 20.694 1.00 80.31 200 ASP A CA 1
ATOM 1533 C C . ASP A 1 200 ? 3.560 3.732 22.162 1.00 80.31 200 ASP A C 1
ATOM 1535 O O . ASP A 1 200 ? 3.248 4.666 22.914 1.00 80.31 200 ASP A O 1
ATOM 1539 N N . GLY A 1 201 ? 4.331 2.719 22.570 1.00 75.19 201 GLY A N 1
ATOM 1540 C CA . GLY A 1 201 ? 4.818 2.552 23.942 1.00 75.19 201 GLY A CA 1
ATOM 1541 C C . GLY A 1 201 ? 6.192 1.884 24.046 1.00 75.19 201 GLY A C 1
ATOM 1542 O O . GLY A 1 201 ? 6.625 1.155 23.155 1.00 75.19 201 GLY A O 1
ATOM 1543 N N . LYS A 1 202 ? 6.892 2.120 25.164 1.00 78.00 202 LYS A N 1
ATOM 1544 C CA . LYS A 1 202 ? 8.115 1.383 25.520 1.00 78.00 202 LYS A CA 1
ATOM 1545 C C . LYS A 1 202 ? 7.738 0.138 26.319 1.00 78.00 202 LYS A C 1
ATOM 1547 O O . LYS A 1 202 ? 7.476 0.244 27.515 1.00 78.00 202 LYS A O 1
ATOM 1552 N N . GLY A 1 203 ? 7.718 -1.017 25.664 1.00 83.81 203 GLY A N 1
ATOM 1553 C CA . GLY A 1 203 ? 7.677 -2.307 26.350 1.00 83.81 203 GLY A CA 1
ATOM 1554 C C . GLY A 1 203 ? 9.077 -2.854 26.653 1.00 83.81 203 GLY A C 1
ATOM 1555 O O . GLY A 1 203 ? 10.079 -2.160 26.470 1.00 83.81 203 GLY A O 1
ATOM 1556 N N . SER A 1 204 ? 9.134 -4.090 27.150 1.00 87.31 204 SER A N 1
ATOM 1557 C CA . SER A 1 204 ? 10.369 -4.773 27.562 1.00 87.31 204 SER A CA 1
ATOM 1558 C C . SER A 1 204 ? 10.696 -6.025 26.744 1.00 87.31 204 SER A C 1
ATOM 1560 O O . SER A 1 204 ? 11.585 -6.778 27.140 1.00 87.31 204 SER A O 1
ATOM 1562 N N . LEU A 1 205 ? 9.957 -6.291 25.664 1.00 90.06 205 LEU A N 1
ATOM 1563 C CA . LEU A 1 205 ? 10.342 -7.308 24.689 1.00 90.06 205 LEU A CA 1
ATOM 1564 C C . LEU A 1 205 ? 11.548 -6.806 23.882 1.00 90.06 205 LEU A C 1
ATOM 1566 O O . LEU A 1 205 ? 11.763 -5.600 23.751 1.00 90.06 205 LEU A O 1
ATOM 1570 N N . ASP A 1 206 ? 12.315 -7.740 23.333 1.00 89.31 206 ASP A N 1
ATOM 1571 C CA . ASP A 1 206 ? 13.295 -7.466 22.284 1.00 89.31 206 ASP A CA 1
ATOM 1572 C C . ASP A 1 206 ? 13.029 -8.449 21.150 1.00 89.31 206 ASP A C 1
ATOM 1574 O O . ASP A 1 206 ? 13.666 -9.495 21.045 1.00 89.31 206 ASP A O 1
ATOM 1578 N N . LEU A 1 207 ? 11.987 -8.143 20.375 1.00 92.88 207 LEU A N 1
ATOM 1579 C CA . LEU A 1 207 ? 11.571 -8.996 19.270 1.00 92.88 207 LEU A CA 1
ATOM 1580 C C . LEU A 1 207 ? 12.653 -9.039 18.185 1.00 92.88 207 LEU A C 1
ATOM 1582 O O . LEU A 1 207 ? 13.277 -8.015 17.863 1.00 92.88 207 LEU A O 1
ATOM 1586 N N . ASN A 1 208 ? 12.841 -10.226 17.621 1.00 93.88 208 ASN A N 1
ATOM 1587 C CA . ASN A 1 208 ? 13.604 -10.463 16.403 1.00 93.88 208 ASN A CA 1
ATOM 1588 C C . ASN A 1 208 ? 12.671 -10.518 15.174 1.00 93.88 208 ASN A C 1
ATOM 1590 O O . ASN A 1 208 ? 11.452 -10.388 15.300 1.00 93.88 208 ASN A O 1
ATOM 1594 N N . ASP A 1 209 ? 13.258 -10.664 13.989 1.00 94.62 209 ASP A N 1
ATOM 1595 C CA . ASP A 1 209 ? 12.551 -10.686 12.708 1.00 94.62 209 ASP A CA 1
ATOM 1596 C C . ASP A 1 209 ? 11.513 -11.828 12.637 1.00 94.62 209 ASP A C 1
ATOM 1598 O O . ASP A 1 209 ? 10.377 -11.581 12.239 1.00 94.62 209 ASP A O 1
ATOM 1602 N N . ASP A 1 210 ? 11.844 -13.042 13.098 1.00 96.62 210 ASP A N 1
ATOM 1603 C CA . ASP A 1 210 ? 10.915 -14.183 13.105 1.00 96.62 210 ASP A CA 1
ATOM 1604 C C . ASP A 1 210 ? 9.724 -13.926 14.049 1.00 96.62 210 ASP A C 1
ATOM 1606 O O . ASP A 1 210 ? 8.579 -14.161 13.661 1.00 96.62 210 ASP A O 1
ATOM 1610 N N . ASP A 1 211 ? 9.961 -13.376 15.252 1.00 96.81 211 ASP A N 1
ATOM 1611 C CA . ASP A 1 211 ? 8.878 -13.059 16.203 1.00 96.81 211 ASP A CA 1
ATOM 1612 C C . ASP A 1 211 ? 7.918 -11.998 15.623 1.00 96.81 211 ASP A C 1
ATOM 1614 O O . ASP A 1 211 ? 6.696 -12.072 15.774 1.00 96.81 211 ASP A O 1
ATOM 1618 N N . ALA A 1 212 ? 8.471 -10.973 14.966 1.00 96.12 212 ALA A N 1
ATOM 1619 C CA . ALA A 1 212 ? 7.690 -9.899 14.360 1.00 96.12 212 ALA A CA 1
ATOM 1620 C C . ALA A 1 212 ? 6.918 -10.375 13.117 1.00 96.12 212 ALA A C 1
ATOM 1622 O O . ALA A 1 212 ? 5.807 -9.897 12.871 1.00 96.12 212 ALA A O 1
ATOM 1623 N N . LEU A 1 213 ? 7.477 -11.329 12.366 1.00 97.19 213 LEU A N 1
ATOM 1624 C CA . LEU A 1 213 ? 6.814 -11.990 11.246 1.00 97.19 213 LEU A CA 1
ATOM 1625 C C . LEU A 1 213 ? 5.676 -12.910 11.715 1.00 97.19 213 LEU A C 1
ATOM 1627 O O . LEU A 1 213 ? 4.617 -12.913 11.092 1.00 97.19 213 LEU A O 1
ATOM 1631 N N . GLU A 1 214 ? 5.846 -13.650 12.817 1.00 98.12 214 GLU A N 1
ATOM 1632 C CA . GLU A 1 214 ? 4.775 -14.459 13.424 1.00 98.12 214 GLU A CA 1
ATOM 1633 C C . GLU A 1 214 ? 3.575 -13.574 13.803 1.00 98.12 214 GLU A C 1
ATOM 1635 O O . GLU A 1 214 ? 2.460 -13.812 13.335 1.00 98.12 214 GLU A O 1
ATOM 1640 N N . ILE A 1 215 ? 3.823 -12.474 14.525 1.00 97.94 215 ILE A N 1
ATOM 1641 C CA . ILE A 1 215 ? 2.799 -11.480 14.889 1.00 97.94 215 ILE A CA 1
ATOM 1642 C C . ILE A 1 215 ? 2.116 -10.883 13.648 1.00 97.94 215 ILE A C 1
ATOM 1644 O O . ILE A 1 215 ? 0.891 -10.741 13.621 1.00 97.94 215 ILE A O 1
ATOM 1648 N N . ALA A 1 216 ? 2.883 -10.521 12.615 1.00 97.38 216 ALA A N 1
ATOM 1649 C CA . ALA A 1 216 ? 2.329 -9.956 11.386 1.00 97.38 216 ALA A CA 1
ATOM 1650 C C . ALA A 1 216 ? 1.442 -10.968 10.639 1.00 97.38 216 ALA A C 1
ATOM 1652 O O . ALA A 1 216 ? 0.331 -10.618 10.236 1.00 97.38 216 ALA A O 1
ATOM 1653 N N . ASN A 1 217 ? 1.879 -12.227 10.531 1.00 97.62 217 ASN A N 1
ATOM 1654 C CA . ASN A 1 217 ? 1.112 -13.308 9.912 1.00 97.62 217 ASN A CA 1
ATOM 1655 C C . ASN A 1 217 ? -0.214 -13.556 10.650 1.00 97.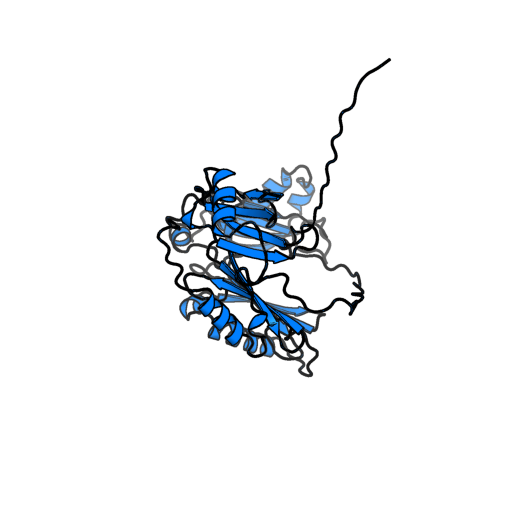62 217 ASN A C 1
ATOM 1657 O O . ASN A 1 217 ? -1.260 -13.631 10.007 1.00 97.62 217 ASN A O 1
ATOM 1661 N N . GLU A 1 218 ? -0.208 -13.628 11.987 1.00 97.69 218 GLU A N 1
ATOM 1662 C CA . GLU A 1 218 ? -1.440 -13.765 12.782 1.00 97.69 218 GLU A CA 1
ATOM 1663 C C . GLU A 1 218 ? -2.381 -12.559 12.605 1.00 97.69 218 GLU A C 1
ATOM 1665 O O . GLU A 1 218 ? -3.602 -12.714 12.463 1.00 97.69 218 GLU A O 1
ATOM 1670 N N . TYR A 1 219 ? -1.828 -11.343 12.565 1.00 96.50 219 TYR A N 1
ATOM 1671 C CA . TYR A 1 219 ? -2.610 -10.116 12.407 1.00 96.50 219 TYR A CA 1
ATOM 1672 C C . TYR A 1 219 ? -3.263 -9.999 11.019 1.00 96.50 219 TYR A C 1
ATOM 1674 O O . TYR A 1 219 ? -4.409 -9.551 10.916 1.00 96.50 219 TYR A O 1
ATOM 1682 N N . VAL A 1 220 ? -2.566 -10.438 9.964 1.00 96.19 220 VAL A N 1
ATOM 1683 C CA . VAL A 1 220 ? -3.099 -10.544 8.595 1.00 96.19 220 VAL A CA 1
ATOM 1684 C C . VAL A 1 220 ? -4.158 -11.645 8.507 1.00 96.19 220 VAL A C 1
ATOM 1686 O O . VAL A 1 220 ? -5.252 -11.394 7.992 1.00 96.19 220 VAL A O 1
ATOM 1689 N N . ALA A 1 221 ? -3.871 -12.833 9.050 1.00 95.06 221 ALA A N 1
ATOM 1690 C CA . ALA A 1 221 ? -4.743 -14.005 8.966 1.00 95.06 221 ALA A CA 1
ATOM 1691 C C . ALA A 1 221 ? -6.088 -13.829 9.691 1.00 95.06 221 ALA A C 1
ATOM 1693 O O . ALA A 1 221 ? -7.084 -14.440 9.314 1.00 95.06 221 ALA A O 1
ATOM 1694 N N . THR A 1 222 ? -6.136 -12.979 10.718 1.00 93.00 222 THR A N 1
ATOM 1695 C CA . THR A 1 222 ? -7.366 -12.678 11.471 1.00 93.00 222 THR A CA 1
ATOM 1696 C C . THR A 1 222 ? -8.290 -11.661 10.791 1.00 93.00 222 THR A C 1
ATOM 1698 O O . THR A 1 222 ? -9.422 -11.496 11.244 1.00 93.00 222 THR A O 1
ATOM 1701 N N . ARG A 1 223 ? -7.842 -10.987 9.718 1.00 90.50 223 ARG A N 1
ATOM 1702 C CA . ARG A 1 223 ? -8.566 -9.879 9.053 1.00 90.50 223 ARG A CA 1
ATOM 1703 C C . ARG A 1 223 ? -8.840 -10.074 7.568 1.00 90.50 223 ARG A C 1
ATOM 1705 O O . ARG A 1 223 ? -9.546 -9.262 6.986 1.00 90.50 223 ARG A O 1
ATOM 1712 N N . ASN A 1 224 ? -8.279 -11.107 6.949 1.00 90.94 224 ASN A N 1
ATOM 1713 C CA . ASN A 1 224 ? -8.376 -11.330 5.511 1.00 90.94 224 ASN A CA 1
ATOM 1714 C C . ASN A 1 224 ? -8.982 -12.703 5.213 1.00 90.94 224 ASN A C 1
ATOM 1716 O O . ASN A 1 224 ? -8.876 -13.634 6.013 1.00 90.94 224 ASN A O 1
ATOM 1720 N N . SER A 1 225 ? -9.625 -12.832 4.052 1.00 89.25 225 SER A N 1
ATOM 1721 C CA . SER A 1 225 ? -10.101 -14.128 3.571 1.00 89.25 225 SER A CA 1
ATOM 1722 C C . SER A 1 225 ? -8.918 -15.052 3.262 1.00 89.25 225 SER A C 1
ATOM 1724 O O . SER A 1 225 ? -7.814 -14.596 2.965 1.00 89.25 225 SER A O 1
ATOM 1726 N N . VAL A 1 226 ? -9.155 -16.367 3.292 1.00 88.81 226 VAL A N 1
ATOM 1727 C CA . VAL A 1 226 ? -8.141 -17.362 2.901 1.00 88.81 226 VAL A CA 1
ATOM 1728 C C . VAL A 1 226 ? -7.653 -17.112 1.471 1.00 88.81 226 VAL A C 1
ATOM 1730 O O . VAL A 1 226 ? -6.463 -17.251 1.208 1.00 88.81 226 VAL A O 1
ATOM 1733 N N . ASP A 1 227 ? -8.542 -16.681 0.576 1.00 87.38 227 ASP A N 1
ATOM 1734 C CA . ASP A 1 227 ? -8.201 -16.373 -0.814 1.00 87.38 227 ASP A CA 1
ATOM 1735 C C . ASP A 1 227 ? -7.269 -15.153 -0.904 1.00 87.38 227 ASP A C 1
ATOM 1737 O O . ASP A 1 227 ? -6.198 -15.261 -1.495 1.00 87.38 227 ASP A O 1
ATOM 1741 N N . SER A 1 228 ? -7.573 -14.048 -0.205 1.00 87.81 228 SER A N 1
ATOM 1742 C CA . SER A 1 228 ? -6.667 -12.890 -0.132 1.00 87.81 228 SER A CA 1
ATOM 1743 C C . SER A 1 228 ? -5.316 -13.229 0.507 1.00 87.81 228 SER A C 1
ATOM 1745 O O . SER A 1 228 ? -4.309 -12.660 0.110 1.00 87.81 228 SER A O 1
ATOM 1747 N N . ILE A 1 229 ? -5.268 -14.146 1.480 1.00 92.31 229 ILE A N 1
ATOM 1748 C CA . ILE A 1 229 ? -4.010 -14.590 2.110 1.00 92.31 229 ILE A CA 1
ATOM 1749 C C . ILE A 1 229 ? -3.174 -15.438 1.141 1.00 92.31 229 ILE A C 1
ATOM 1751 O O . ILE A 1 229 ? -1.955 -15.301 1.114 1.00 92.31 229 ILE A O 1
ATOM 1755 N N . ASN A 1 230 ? -3.810 -16.284 0.325 1.00 91.81 230 ASN A N 1
ATOM 1756 C CA . ASN A 1 230 ? -3.125 -17.092 -0.691 1.00 91.81 230 ASN A CA 1
ATOM 1757 C C . ASN A 1 230 ? -2.509 -16.246 -1.822 1.00 91.81 230 ASN A C 1
ATOM 1759 O O . ASN A 1 230 ? -1.645 -16.740 -2.543 1.00 91.81 230 ASN A O 1
ATOM 1763 N N . GLU A 1 231 ? -2.944 -14.993 -1.977 1.00 93.00 231 GLU A N 1
ATOM 1764 C CA . GLU A 1 231 ? -2.375 -14.010 -2.904 1.00 93.00 231 GLU A CA 1
ATOM 1765 C C . GLU A 1 231 ? -1.253 -13.157 -2.286 1.00 93.00 231 GLU A C 1
ATOM 1767 O O . GLU A 1 231 ? -0.788 -12.230 -2.940 1.00 93.00 231 GLU A O 1
ATOM 1772 N N . LEU A 1 232 ? -0.806 -13.409 -1.052 1.00 95.12 232 LEU A N 1
ATOM 1773 C CA . LEU A 1 232 ? 0.243 -12.608 -0.408 1.00 95.12 232 LEU A CA 1
ATOM 1774 C C . LEU A 1 232 ? 1.571 -13.361 -0.308 1.00 95.12 232 LEU A C 1
ATOM 1776 O O . LEU A 1 232 ? 1.642 -14.459 0.242 1.00 95.12 232 LEU A O 1
ATOM 1780 N N . GLU A 1 233 ? 2.649 -12.710 -0.743 1.00 95.12 233 GLU A N 1
ATOM 1781 C CA . GLU A 1 233 ? 4.027 -13.126 -0.464 1.00 95.12 233 GLU A CA 1
ATOM 1782 C C . GLU A 1 233 ? 4.741 -12.063 0.381 1.00 95.12 233 GLU A C 1
ATOM 1784 O O . GLU A 1 233 ? 4.518 -10.866 0.209 1.00 95.12 233 GLU A O 1
ATOM 1789 N N . LEU A 1 234 ? 5.598 -12.492 1.314 1.00 96.00 234 LEU A N 1
ATOM 1790 C CA . LEU A 1 234 ? 6.427 -11.586 2.113 1.00 96.00 234 LEU A CA 1
ATOM 1791 C C . LEU A 1 234 ? 7.455 -10.892 1.206 1.00 96.00 234 LEU A C 1
ATOM 1793 O O . LEU A 1 234 ? 8.259 -11.561 0.561 1.00 96.00 234 LEU A O 1
ATOM 1797 N N . GLU A 1 235 ? 7.450 -9.562 1.200 1.00 90.12 235 GLU A N 1
ATOM 1798 C CA . GLU A 1 235 ? 8.350 -8.731 0.397 1.00 90.12 235 GLU A CA 1
ATOM 1799 C C . GLU A 1 235 ? 9.551 -8.249 1.227 1.00 90.12 235 GLU A C 1
ATOM 1801 O O . GLU A 1 235 ? 10.699 -8.532 0.880 1.00 90.12 235 GLU A O 1
ATOM 1806 N N . GLU A 1 236 ? 9.303 -7.550 2.339 1.00 89.62 236 GLU A N 1
ATOM 1807 C CA . GLU A 1 236 ? 10.346 -7.049 3.240 1.00 89.62 236 GLU A CA 1
ATOM 1808 C C . GLU A 1 236 ? 9.954 -7.259 4.709 1.00 89.62 236 GLU A C 1
ATOM 1810 O O . GLU A 1 236 ? 8.815 -7.030 5.122 1.00 89.62 236 GLU A O 1
ATOM 1815 N N . ILE A 1 237 ? 10.941 -7.626 5.529 1.00 93.62 237 ILE A N 1
ATOM 1816 C CA . ILE A 1 237 ? 10.912 -7.401 6.973 1.00 93.62 237 ILE A CA 1
ATOM 1817 C C . ILE A 1 237 ? 12.153 -6.613 7.388 1.00 93.62 237 ILE A C 1
ATOM 1819 O O . ILE A 1 237 ? 13.270 -6.917 6.967 1.00 93.62 237 ILE A O 1
ATOM 1823 N N . LYS A 1 238 ? 11.956 -5.563 8.192 1.00 90.94 238 LYS A N 1
ATOM 1824 C CA . LYS A 1 238 ? 13.033 -4.651 8.587 1.00 90.94 238 LYS A CA 1
ATOM 1825 C C . L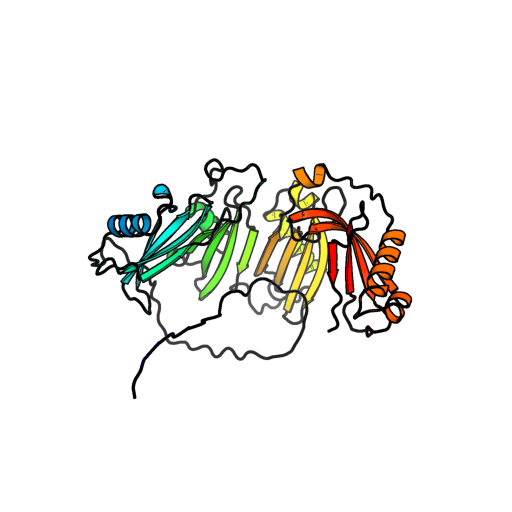YS A 1 238 ? 12.788 -4.006 9.945 1.00 90.94 238 LYS A C 1
ATOM 1827 O O . LYS A 1 238 ? 11.825 -3.256 10.128 1.00 90.94 238 LYS A O 1
ATOM 1832 N N . LYS A 1 239 ? 13.704 -4.220 10.895 1.00 89.31 239 LYS A N 1
ATOM 1833 C CA . LYS A 1 239 ? 13.763 -3.432 12.139 1.00 89.31 239 LYS A CA 1
ATOM 1834 C C . LYS A 1 239 ? 14.270 -2.025 11.807 1.00 89.31 239 LYS A C 1
ATOM 1836 O O . LYS A 1 239 ? 15.305 -1.861 11.168 1.00 89.31 239 LYS A O 1
ATOM 1841 N N . SER A 1 240 ? 13.535 -1.008 12.241 1.00 81.56 240 SER A N 1
ATOM 1842 C CA . SER A 1 240 ? 13.977 0.391 12.198 1.00 81.56 240 SER A CA 1
ATOM 1843 C C . SER A 1 240 ? 14.599 0.820 13.522 1.00 81.56 240 SER A C 1
ATOM 1845 O O . SER A 1 240 ? 14.241 0.298 14.582 1.00 81.56 240 SER A O 1
ATOM 1847 N N . ASP A 1 241 ? 15.406 1.880 13.478 1.00 72.50 241 ASP A N 1
ATOM 1848 C CA . ASP A 1 241 ? 15.984 2.526 14.666 1.00 72.50 241 ASP A CA 1
ATOM 1849 C C . ASP A 1 241 ? 14.915 3.034 15.656 1.00 72.50 241 ASP A C 1
ATOM 1851 O O . ASP A 1 241 ? 15.174 3.204 16.846 1.00 72.50 241 ASP A O 1
ATOM 1855 N N . SER A 1 242 ? 13.672 3.217 15.189 1.00 71.44 242 SER A N 1
ATOM 1856 C CA . SER A 1 242 ? 12.516 3.640 15.993 1.00 71.44 242 SER A CA 1
ATOM 1857 C C . SER A 1 242 ? 11.868 2.522 16.832 1.00 71.44 242 SER A C 1
ATOM 1859 O O . SER A 1 242 ? 10.716 2.656 17.247 1.00 71.44 242 SER A O 1
ATOM 1861 N N . ASN A 1 243 ? 12.573 1.407 17.068 1.00 83.00 243 ASN A N 1
ATOM 1862 C CA . ASN A 1 243 ? 12.074 0.236 17.808 1.00 83.00 243 ASN A CA 1
ATOM 1863 C C . ASN A 1 243 ? 10.730 -0.284 17.241 1.00 83.00 243 ASN A C 1
ATOM 1865 O O . ASN A 1 243 ? 9.775 -0.581 17.961 1.00 83.00 243 ASN A O 1
ATOM 1869 N N . THR A 1 244 ? 10.649 -0.311 15.909 1.00 89.94 244 THR A N 1
ATOM 1870 C CA . THR A 1 244 ? 9.484 -0.739 15.125 1.00 89.94 244 THR A CA 1
ATOM 1871 C C . THR A 1 244 ? 9.965 -1.645 13.996 1.00 89.94 244 THR A C 1
ATOM 1873 O O . THR A 1 244 ? 10.861 -1.240 13.249 1.00 89.94 244 THR A O 1
ATOM 1876 N N . PHE A 1 245 ? 9.349 -2.814 13.837 1.00 93.44 245 PHE A N 1
ATOM 1877 C CA . PHE A 1 245 ? 9.458 -3.624 12.627 1.00 93.44 245 PHE A CA 1
ATOM 1878 C C . PHE A 1 245 ? 8.479 -3.138 11.568 1.00 93.44 245 PHE A C 1
ATOM 1880 O O . PHE A 1 245 ? 7.305 -2.901 11.853 1.00 93.44 245 PHE A O 1
ATOM 1887 N N . TYR A 1 246 ? 8.985 -3.015 10.351 1.00 94.06 246 TYR A N 1
ATOM 1888 C CA . TYR A 1 246 ? 8.222 -2.836 9.130 1.00 94.06 246 TYR A CA 1
ATOM 1889 C C . TYR A 1 246 ? 8.104 -4.219 8.500 1.00 94.06 246 TYR A C 1
ATOM 1891 O O . TYR A 1 246 ? 9.119 -4.902 8.368 1.00 94.06 246 TYR A O 1
ATOM 1899 N N . VAL A 1 247 ? 6.883 -4.629 8.168 1.00 95.06 247 VAL A N 1
ATOM 1900 C CA . VAL A 1 247 ? 6.609 -5.890 7.469 1.00 95.06 247 VAL A CA 1
ATOM 1901 C C . VAL A 1 247 ? 5.720 -5.555 6.278 1.00 95.06 247 VAL A C 1
ATOM 1903 O O . VAL A 1 247 ? 4.646 -4.980 6.479 1.00 95.06 247 VAL A O 1
ATOM 1906 N N . SER A 1 248 ? 6.166 -5.861 5.061 1.00 94.62 248 SER A N 1
ATOM 1907 C CA . SER A 1 248 ? 5.371 -5.712 3.841 1.00 94.62 248 SER A CA 1
ATOM 1908 C C . SER A 1 248 ? 5.143 -7.057 3.163 1.00 94.62 248 SER A C 1
ATOM 1910 O O . SER A 1 248 ? 6.035 -7.899 3.067 1.00 94.62 248 SER A O 1
ATOM 1912 N N . TYR A 1 249 ? 3.921 -7.239 2.683 1.00 94.75 249 TYR A N 1
ATOM 1913 C CA . TYR A 1 249 ? 3.508 -8.336 1.827 1.00 94.75 249 TYR A CA 1
ATOM 1914 C C . TYR A 1 249 ? 3.065 -7.744 0.497 1.00 94.75 249 TYR A C 1
ATOM 1916 O O . TYR A 1 249 ? 2.260 -6.810 0.486 1.00 94.75 249 TYR A O 1
ATOM 1924 N N . VAL A 1 250 ? 3.554 -8.302 -0.602 1.00 92.50 250 VAL A N 1
ATOM 1925 C CA . VAL A 1 250 ? 3.153 -7.933 -1.960 1.00 92.50 250 VAL A CA 1
ATOM 1926 C C . VAL A 1 250 ? 2.022 -8.847 -2.426 1.00 92.50 250 VAL A C 1
ATOM 1928 O O . VAL A 1 250 ? 2.007 -10.040 -2.110 1.00 92.50 250 VAL A O 1
ATOM 1931 N N . ARG A 1 251 ? 1.063 -8.300 -3.179 1.00 94.06 251 ARG A N 1
ATOM 1932 C CA . ARG A 1 251 ? 0.016 -9.101 -3.821 1.00 94.06 251 ARG A CA 1
ATOM 1933 C C . ARG A 1 251 ? 0.557 -9.810 -5.060 1.00 94.06 251 ARG A C 1
ATOM 1935 O O . ARG A 1 251 ? 1.139 -9.174 -5.933 1.00 94.06 251 ARG A O 1
ATOM 1942 N N . ILE A 1 252 ? 0.277 -11.099 -5.188 1.00 92.44 252 ILE A N 1
ATOM 1943 C CA . ILE A 1 252 ? 0.617 -11.956 -6.320 1.00 92.44 252 ILE A CA 1
ATOM 1944 C C . ILE A 1 252 ? -0.646 -12.245 -7.138 1.00 92.44 252 ILE A C 1
ATOM 1946 O O . ILE A 1 252 ? -1.481 -13.057 -6.747 1.00 92.44 252 ILE A O 1
ATOM 1950 N N . ILE A 1 253 ? -0.769 -11.633 -8.319 1.00 89.62 253 ILE A N 1
ATOM 1951 C CA . ILE A 1 253 ? -1.897 -11.854 -9.237 1.00 89.62 253 ILE A CA 1
ATOM 1952 C C . ILE A 1 253 ? -1.408 -12.701 -10.414 1.00 89.62 253 ILE A C 1
ATOM 1954 O O . ILE A 1 253 ? -0.432 -12.349 -11.076 1.00 89.62 253 ILE A O 1
ATOM 1958 N N . LYS A 1 254 ? -2.055 -13.848 -10.673 1.00 89.06 254 LYS A N 1
ATOM 1959 C CA . LYS A 1 254 ? -1.611 -14.860 -11.663 1.00 89.06 254 LYS A CA 1
ATOM 1960 C C . LYS A 1 254 ? -0.140 -15.320 -11.496 1.00 89.06 254 LYS A C 1
ATOM 1962 O O . LYS A 1 254 ? 0.494 -15.717 -12.470 1.00 89.06 254 LYS A O 1
ATOM 1967 N N . GLY A 1 255 ? 0.411 -15.290 -10.279 1.00 91.25 255 GLY A N 1
ATOM 1968 C CA . GLY A 1 255 ? 1.818 -15.648 -10.026 1.00 91.25 255 GLY A CA 1
ATOM 1969 C C . GLY A 1 255 ? 2.828 -14.524 -10.303 1.00 91.25 255 GLY A C 1
ATOM 1970 O O . GLY A 1 255 ? 4.019 -14.802 -10.398 1.00 91.25 255 GLY A O 1
ATOM 1971 N N . ILE A 1 256 ? 2.365 -13.278 -10.457 1.00 93.44 256 ILE A N 1
ATOM 1972 C CA . ILE A 1 256 ? 3.191 -12.099 -10.744 1.00 93.44 256 ILE A CA 1
ATOM 1973 C C . ILE A 1 256 ? 2.909 -11.018 -9.682 1.00 93.44 256 ILE A C 1
ATOM 1975 O O . ILE A 1 256 ? 1.736 -10.736 -9.416 1.00 93.44 256 ILE A O 1
ATOM 1979 N N . PRO A 1 257 ? 3.937 -10.408 -9.062 1.00 92.62 257 PRO A N 1
ATOM 1980 C CA . PRO A 1 257 ? 3.750 -9.403 -8.018 1.00 92.62 257 PRO A CA 1
ATOM 1981 C C . PRO A 1 257 ? 3.201 -8.078 -8.564 1.00 92.62 257 PRO A C 1
ATOM 1983 O O . PRO A 1 257 ? 3.664 -7.571 -9.585 1.00 92.62 257 PRO A O 1
ATOM 1986 N N . SER A 1 258 ? 2.250 -7.483 -7.848 1.00 89.31 258 SER A N 1
ATOM 1987 C CA . SER A 1 258 ? 1.770 -6.116 -8.053 1.00 89.31 258 SER A CA 1
ATOM 1988 C C . SER A 1 258 ? 2.465 -5.170 -7.085 1.00 89.31 258 SER A C 1
ATOM 1990 O O . SER A 1 258 ? 2.239 -5.234 -5.884 1.00 89.31 258 SER A O 1
ATOM 1992 N N . LEU A 1 259 ? 3.258 -4.228 -7.598 1.00 77.38 259 LEU A N 1
ATOM 1993 C CA . LEU A 1 259 ? 3.971 -3.256 -6.751 1.00 77.38 259 LEU A CA 1
ATOM 1994 C C . LEU A 1 259 ? 3.059 -2.173 -6.142 1.00 77.38 259 LEU A C 1
ATOM 1996 O O . LEU A 1 259 ? 3.543 -1.262 -5.475 1.00 77.38 259 LEU A O 1
ATOM 2000 N N . SER A 1 260 ? 1.759 -2.201 -6.443 1.00 73.44 260 SER A N 1
ATOM 2001 C CA . SER A 1 260 ? 0.763 -1.252 -5.917 1.00 73.44 260 SER A CA 1
ATOM 2002 C C . SER A 1 260 ? -0.187 -1.893 -4.902 1.00 73.44 260 SER A C 1
ATOM 2004 O O . SER A 1 260 ? -0.751 -1.177 -4.074 1.00 73.44 260 SER A O 1
ATOM 2006 N N . ASP A 1 261 ? -0.317 -3.223 -4.922 1.00 86.06 261 ASP A N 1
ATOM 2007 C CA . ASP A 1 261 ? -1.224 -3.977 -4.061 1.00 86.06 261 ASP A CA 1
ATOM 2008 C C . ASP A 1 261 ? -0.457 -4.820 -3.030 1.00 86.06 261 ASP A C 1
ATOM 2010 O O . ASP A 1 261 ? 0.613 -5.365 -3.299 1.00 86.06 261 ASP A O 1
ATOM 2014 N N . GLY A 1 262 ? -1.033 -4.974 -1.840 1.00 88.81 262 GLY A N 1
ATOM 2015 C CA . GLY A 1 262 ? -0.409 -5.712 -0.748 1.00 88.81 262 GLY A CA 1
ATOM 2016 C C . GLY A 1 262 ? -0.873 -5.261 0.632 1.00 88.81 262 GLY A C 1
ATOM 2017 O O . GLY A 1 262 ? -1.870 -4.545 0.777 1.00 88.81 262 GLY A O 1
ATOM 2018 N N . ILE A 1 263 ? -0.126 -5.672 1.659 1.00 94.62 263 ILE A N 1
ATOM 2019 C CA . ILE A 1 263 ? -0.352 -5.277 3.052 1.00 94.62 263 ILE A CA 1
ATOM 2020 C C . ILE A 1 263 ? 0.953 -4.782 3.680 1.00 94.62 263 ILE A C 1
ATOM 2022 O O . ILE A 1 263 ? 1.967 -5.468 3.635 1.00 94.62 263 ILE A O 1
ATOM 2026 N N . LEU A 1 264 ? 0.913 -3.621 4.334 1.00 94.38 264 LEU A N 1
ATOM 2027 C CA . LEU A 1 264 ? 2.009 -3.085 5.142 1.00 94.38 264 LEU A CA 1
ATOM 2028 C C . LEU A 1 264 ? 1.590 -2.995 6.610 1.00 94.38 264 LEU A C 1
ATOM 2030 O O . LEU A 1 264 ? 0.549 -2.419 6.931 1.00 94.38 264 LEU A O 1
ATOM 2034 N N . LEU A 1 265 ? 2.436 -3.498 7.510 1.00 94.62 265 LEU A N 1
ATOM 2035 C CA . LEU A 1 265 ? 2.248 -3.423 8.957 1.00 94.62 265 LEU A CA 1
ATOM 2036 C C . LEU A 1 265 ? 3.433 -2.749 9.654 1.00 94.62 265 LEU A C 1
ATOM 2038 O O . LEU A 1 265 ? 4.565 -2.738 9.161 1.00 94.62 265 LEU A O 1
ATOM 2042 N N . ARG A 1 266 ? 3.168 -2.211 10.849 1.00 94.44 266 ARG A N 1
ATOM 2043 C CA . ARG A 1 266 ? 4.197 -1.758 11.793 1.00 94.44 266 ARG A CA 1
ATOM 2044 C C . ARG A 1 266 ? 3.993 -2.409 13.156 1.00 94.44 266 ARG A C 1
ATOM 2046 O O . ARG A 1 266 ? 3.028 -2.083 13.851 1.00 94.44 266 ARG A O 1
ATOM 2053 N N . VAL A 1 267 ? 4.923 -3.281 13.543 1.00 95.81 267 VAL A N 1
ATOM 2054 C CA . VAL A 1 267 ? 4.933 -3.985 14.836 1.00 95.81 267 VAL A CA 1
ATOM 2055 C C . VAL A 1 267 ? 5.882 -3.267 15.796 1.00 95.81 267 VAL A C 1
ATOM 2057 O O . VAL A 1 267 ? 7.040 -3.012 15.461 1.00 95.81 267 VAL A O 1
ATOM 2060 N N . ASN A 1 268 ? 5.422 -2.929 16.997 1.00 93.94 268 ASN A N 1
ATOM 2061 C CA . ASN A 1 268 ? 6.271 -2.360 18.044 1.00 93.94 268 ASN A CA 1
ATOM 2062 C C . ASN A 1 268 ? 7.198 -3.452 18.609 1.00 93.94 268 ASN A C 1
ATOM 2064 O O . ASN A 1 268 ? 6.720 -4.398 19.231 1.00 93.94 268 ASN A O 1
ATOM 2068 N N . SER A 1 269 ? 8.523 -3.330 18.449 1.00 92.88 269 SER A N 1
ATOM 2069 C CA . SER A 1 269 ? 9.455 -4.393 18.872 1.00 92.88 269 SER A CA 1
ATOM 2070 C C . SER A 1 269 ? 9.616 -4.527 20.390 1.00 92.88 269 SER A C 1
ATOM 2072 O O . SER A 1 269 ? 10.232 -5.485 20.848 1.00 92.88 269 SER A O 1
ATOM 2074 N N . GLY A 1 270 ? 9.075 -3.578 21.165 1.00 92.62 270 GLY A N 1
ATOM 2075 C CA . GLY A 1 270 ? 9.053 -3.613 22.626 1.00 92.62 270 GLY A CA 1
ATOM 2076 C C . GLY A 1 270 ? 7.772 -4.197 23.228 1.00 92.62 270 GLY A C 1
ATOM 2077 O O . GLY A 1 270 ? 7.834 -4.714 24.343 1.00 92.62 270 GLY A O 1
ATOM 2078 N N . THR A 1 271 ? 6.626 -4.115 22.538 1.00 94.19 271 THR A N 1
ATOM 2079 C CA . THR A 1 271 ? 5.320 -4.599 23.047 1.00 94.19 271 THR A CA 1
ATOM 2080 C C . THR A 1 271 ? 4.709 -5.743 22.237 1.00 94.19 271 THR A C 1
ATOM 2082 O O . THR A 1 271 ? 3.861 -6.453 22.768 1.00 94.19 271 THR A O 1
ATOM 2085 N N . GLY A 1 272 ? 5.140 -5.953 20.989 1.00 95.12 272 GLY A N 1
ATOM 2086 C CA . GLY A 1 272 ? 4.531 -6.910 20.057 1.00 95.12 272 GLY A CA 1
ATOM 2087 C C . GLY A 1 272 ? 3.215 -6.433 19.442 1.00 95.12 272 GLY A C 1
ATOM 2088 O O . GLY A 1 272 ? 2.550 -7.186 18.742 1.00 95.12 272 GLY A O 1
ATOM 2089 N N . GLU A 1 273 ? 2.817 -5.184 19.676 1.00 95.50 273 GLU A N 1
ATOM 2090 C CA . GLU A 1 273 ? 1.542 -4.664 19.190 1.00 95.50 273 GLU A CA 1
ATOM 2091 C C . GLU A 1 273 ? 1.653 -4.112 17.762 1.00 95.50 273 GLU A C 1
ATOM 2093 O O . GLU A 1 273 ? 2.584 -3.370 17.427 1.00 95.50 273 GLU A O 1
ATOM 2098 N N . VAL A 1 274 ? 0.657 -4.416 16.925 1.00 95.56 274 VAL A N 1
ATOM 2099 C CA . VAL A 1 274 ? 0.506 -3.817 15.592 1.00 95.56 274 VAL A CA 1
ATOM 2100 C C . VAL A 1 274 ? -0.115 -2.428 15.730 1.00 95.56 274 VAL A C 1
ATOM 2102 O O . VAL A 1 274 ? -1.313 -2.285 15.979 1.00 95.56 274 VAL A O 1
ATOM 2105 N N . ARG A 1 275 ? 0.711 -1.388 15.569 1.00 90.75 275 ARG A N 1
ATOM 2106 C CA . ARG A 1 275 ? 0.296 0.026 15.660 1.00 90.75 275 ARG A CA 1
ATOM 2107 C C . ARG A 1 275 ? -0.151 0.631 14.332 1.00 90.75 275 ARG A C 1
ATOM 2109 O O . ARG A 1 275 ? -0.695 1.733 14.299 1.00 90.75 275 ARG A O 1
ATOM 2116 N N . THR A 1 276 ? 0.154 -0.028 13.219 1.00 93.19 276 THR A N 1
ATOM 2117 C CA . THR A 1 276 ? -0.239 0.421 11.881 1.00 93.19 276 THR A CA 1
ATOM 2118 C C . THR A 1 276 ? -0.489 -0.784 10.998 1.00 93.19 276 THR A C 1
ATOM 2120 O O . THR A 1 276 ? 0.308 -1.719 11.008 1.00 93.19 276 THR A O 1
ATOM 2123 N N . TYR A 1 277 ? -1.561 -0.722 10.219 1.00 94.88 277 TYR A N 1
ATOM 2124 C CA . TYR A 1 277 ? -1.898 -1.678 9.173 1.00 94.88 277 TYR A CA 1
ATOM 2125 C C . TYR A 1 277 ? -2.446 -0.903 7.973 1.00 94.88 277 TYR A C 1
ATOM 2127 O O . TYR A 1 277 ? -3.194 0.062 8.141 1.00 94.88 277 TYR A O 1
ATOM 2135 N N . ARG A 1 278 ? -2.076 -1.315 6.763 1.00 90.69 278 ARG A N 1
ATOM 2136 C CA . ARG A 1 278 ? -2.632 -0.806 5.509 1.00 90.69 278 ARG A CA 1
ATOM 2137 C C . ARG A 1 278 ? -2.739 -1.948 4.510 1.00 90.69 278 ARG A C 1
ATOM 2139 O O . ARG A 1 278 ? -1.718 -2.535 4.177 1.00 90.69 278 ARG A O 1
ATOM 2146 N N . LYS A 1 279 ? -3.941 -2.196 4.002 1.00 92.00 279 LYS A N 1
ATOM 2147 C CA . LYS A 1 279 ? -4.242 -3.033 2.838 1.00 92.00 279 LYS A CA 1
ATOM 2148 C C . LYS A 1 279 ? -4.459 -2.113 1.634 1.00 92.00 279 LYS A C 1
ATOM 2150 O O . LYS A 1 279 ? -5.167 -1.115 1.749 1.00 92.00 279 LYS A O 1
ATOM 2155 N N . THR A 1 280 ? -3.852 -2.434 0.498 1.00 86.56 280 THR A N 1
ATOM 2156 C CA . THR A 1 280 ? -4.110 -1.768 -0.789 1.00 86.56 280 THR A CA 1
ATOM 2157 C C . THR A 1 280 ? -4.447 -2.851 -1.803 1.00 86.56 280 THR A C 1
ATOM 2159 O O . THR A 1 280 ? -3.648 -3.762 -1.988 1.00 86.56 280 THR A O 1
ATOM 2162 N N . TRP A 1 281 ? -5.628 -2.782 -2.413 1.00 86.31 281 TRP A N 1
ATOM 2163 C CA . TRP A 1 281 ? -6.168 -3.808 -3.317 1.00 86.31 281 TRP A CA 1
ATOM 2164 C C . TRP A 1 281 ? -6.816 -3.113 -4.522 1.00 86.31 281 TRP A C 1
ATOM 2166 O O . TRP A 1 281 ? -8.024 -3.162 -4.728 1.00 86.31 281 TRP A O 1
ATOM 2176 N N . SER A 1 282 ? -6.014 -2.316 -5.226 1.00 79.31 282 SER A N 1
ATOM 2177 C CA . SER A 1 282 ? -6.472 -1.423 -6.293 1.00 79.31 282 SER A CA 1
ATOM 2178 C C . SER A 1 282 ? -6.539 -2.078 -7.670 1.00 79.31 282 SER A C 1
ATOM 2180 O O . SER A 1 282 ? -7.235 -1.554 -8.534 1.00 79.31 282 SER A O 1
ATOM 2182 N N . MET A 1 283 ? -5.863 -3.210 -7.894 1.00 80.12 283 MET A N 1
ATOM 2183 C CA . MET A 1 283 ? -5.961 -3.921 -9.170 1.00 80.12 283 MET A CA 1
ATOM 2184 C C . MET A 1 283 ? -7.232 -4.763 -9.246 1.00 80.12 283 MET A C 1
ATOM 2186 O O . MET A 1 283 ? -7.377 -5.766 -8.538 1.00 80.12 283 MET A O 1
ATOM 2190 N N . ASP A 1 284 ? -8.124 -4.376 -10.159 1.00 76.25 284 ASP A N 1
ATOM 2191 C CA . ASP A 1 284 ? -9.288 -5.172 -10.529 1.00 76.25 284 ASP A CA 1
ATOM 2192 C C . ASP A 1 284 ? -8.828 -6.430 -11.280 1.00 76.25 284 ASP A C 1
ATOM 2194 O O . ASP A 1 284 ? -8.304 -6.378 -12.397 1.00 76.25 284 ASP A O 1
ATOM 2198 N N . GLU A 1 285 ? -9.029 -7.593 -10.663 1.00 69.19 285 GLU A N 1
ATOM 2199 C CA . GLU A 1 285 ? -8.685 -8.883 -11.258 1.00 69.19 285 GLU A CA 1
ATOM 2200 C C . GLU A 1 285 ? -9.359 -9.110 -12.610 1.00 69.19 285 GLU A C 1
ATOM 2202 O O . GLU A 1 285 ? -8.780 -9.783 -13.457 1.00 69.19 285 GLU A O 1
ATOM 2207 N N . ASN A 1 286 ? -10.547 -8.550 -12.857 1.00 72.94 286 ASN A N 1
ATOM 2208 C CA . ASN A 1 286 ? -11.238 -8.712 -14.136 1.00 72.94 286 ASN A CA 1
ATOM 2209 C C . ASN A 1 286 ? -10.466 -8.039 -15.282 1.00 72.94 286 ASN A C 1
ATOM 2211 O O . ASN A 1 286 ? -10.471 -8.545 -16.407 1.00 72.94 286 ASN A O 1
ATOM 2215 N N . GLU A 1 287 ? -9.757 -6.947 -14.990 1.00 74.19 287 GLU A N 1
ATOM 2216 C CA . GLU A 1 287 ? -8.865 -6.270 -15.932 1.00 74.19 287 GLU A CA 1
ATOM 2217 C C . GLU A 1 287 ? -7.522 -7.004 -16.049 1.00 74.19 287 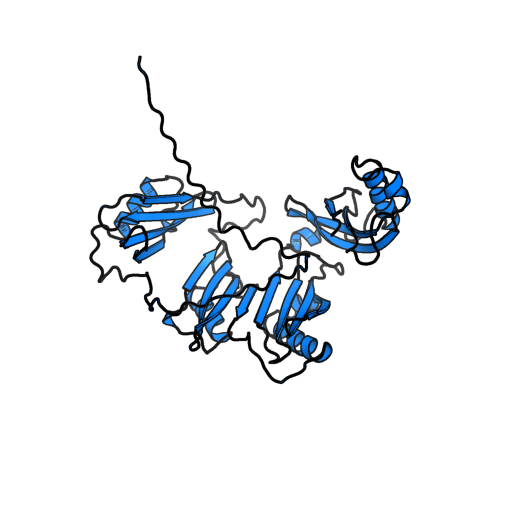GLU A C 1
ATOM 2219 O O . GLU A 1 287 ? -7.076 -7.306 -17.158 1.00 74.19 287 GLU A O 1
ATOM 2224 N N . VAL A 1 288 ? -6.920 -7.428 -14.929 1.00 76.19 288 VAL A N 1
ATOM 2225 C CA . VAL A 1 288 ? -5.696 -8.257 -14.952 1.00 76.19 288 VAL A CA 1
ATOM 2226 C C . VAL A 1 288 ? -5.926 -9.578 -15.705 1.00 76.19 288 VAL A C 1
ATOM 2228 O O . VAL A 1 288 ? -5.022 -10.109 -16.358 1.00 76.19 288 VAL A O 1
ATOM 2231 N N . VAL A 1 289 ? -7.141 -10.138 -15.659 1.00 74.38 289 VAL A N 1
ATOM 2232 C CA . VAL A 1 289 ? -7.506 -11.392 -16.333 1.00 74.38 289 VAL A CA 1
ATOM 2233 C C . VAL A 1 289 ? -7.381 -11.293 -17.852 1.00 74.38 289 VAL A C 1
ATOM 2235 O O . VAL A 1 289 ? -6.926 -12.275 -18.449 1.00 74.38 289 VAL A O 1
ATOM 2238 N N . VAL A 1 290 ? -7.685 -10.145 -18.469 1.00 81.50 290 VAL A N 1
ATOM 2239 C CA . VAL A 1 290 ? -7.603 -9.984 -19.934 1.00 81.50 290 VAL A CA 1
ATOM 2240 C C . VAL A 1 290 ? -6.190 -9.709 -20.459 1.00 81.50 290 VAL A C 1
ATOM 2242 O O . VAL A 1 290 ? -5.942 -9.945 -21.641 1.00 81.50 290 VAL A O 1
ATOM 2245 N N . VAL A 1 291 ? -5.255 -9.281 -19.605 1.00 81.94 291 VAL A N 1
ATOM 2246 C CA . VAL A 1 291 ? -3.842 -9.103 -19.982 1.00 81.94 291 VAL A CA 1
ATOM 2247 C C . VAL A 1 291 ? -3.120 -10.459 -20.001 1.00 81.94 291 VAL A C 1
ATOM 2249 O O . VAL A 1 291 ? -3.326 -11.316 -19.128 1.00 81.94 291 VAL A O 1
ATOM 2252 N N . SER A 1 292 ? -2.281 -10.680 -21.018 1.00 89.50 292 SER A N 1
ATOM 2253 C CA . SER A 1 292 ? -1.407 -11.858 -21.090 1.00 89.50 292 SER A CA 1
ATOM 2254 C C . SER A 1 292 ? -0.362 -11.806 -19.974 1.00 89.50 292 SER A C 1
ATOM 2256 O O . SER A 1 292 ? 0.083 -10.737 -19.586 1.00 89.50 292 SER A O 1
ATOM 2258 N N . THR A 1 293 ? 0.039 -12.964 -19.450 1.00 93.12 293 THR A N 1
ATOM 2259 C CA . THR A 1 293 ? 1.176 -13.089 -18.516 1.00 93.12 293 THR A CA 1
ATOM 2260 C C . THR A 1 293 ? 2.455 -13.568 -19.195 1.00 93.12 293 THR A C 1
ATOM 2262 O O . THR A 1 293 ? 3.495 -13.656 -18.551 1.00 93.12 293 THR A O 1
ATOM 2265 N N . GLU A 1 294 ? 2.378 -13.931 -20.476 1.00 95.25 294 GLU A N 1
ATOM 2266 C CA . GLU A 1 294 ? 3.535 -14.256 -21.306 1.00 95.25 294 GLU A CA 1
ATOM 2267 C C . GLU A 1 294 ? 3.983 -12.965 -22.009 1.00 95.25 294 GLU A C 1
ATOM 2269 O O . GLU A 1 294 ? 3.202 -12.443 -22.808 1.00 95.25 294 GLU A O 1
ATOM 2274 N N . PRO A 1 295 ? 5.167 -12.412 -21.681 1.00 97.00 295 PRO A N 1
ATOM 2275 C CA . PRO A 1 295 ? 5.637 -11.150 -22.242 1.00 97.00 295 PRO A CA 1
ATOM 2276 C C . PRO A 1 295 ? 6.125 -11.337 -23.687 1.00 97.00 295 PRO A C 1
ATOM 2278 O O . PRO A 1 295 ? 6.810 -12.317 -23.986 1.00 97.00 295 PRO A O 1
ATOM 2281 N N . ASP A 1 296 ? 5.813 -10.388 -24.574 1.00 98.12 296 ASP A N 1
ATOM 2282 C CA . ASP A 1 296 ? 6.274 -10.424 -25.972 1.00 98.12 296 ASP A CA 1
ATOM 2283 C C . ASP A 1 296 ? 7.727 -9.939 -26.127 1.00 98.12 296 ASP A C 1
ATOM 2285 O O . ASP A 1 296 ? 8.385 -10.299 -27.105 1.00 98.12 296 ASP A O 1
ATOM 2289 N N . ILE A 1 297 ? 8.246 -9.161 -25.164 1.00 98.00 297 ILE A N 1
ATOM 2290 C CA . ILE A 1 297 ? 9.668 -8.795 -25.079 1.00 98.00 297 ILE A CA 1
ATOM 2291 C C . ILE A 1 297 ? 10.350 -9.429 -23.865 1.00 98.00 297 ILE A C 1
ATOM 2293 O O . ILE A 1 297 ? 9.787 -9.529 -22.773 1.00 98.00 297 ILE A O 1
ATOM 2297 N N . SER A 1 298 ? 11.606 -9.832 -24.033 1.00 98.12 298 SER A N 1
ATOM 2298 C CA . SER A 1 298 ? 12.426 -10.384 -22.955 1.00 98.12 298 SER A CA 1
ATOM 2299 C C . SER A 1 298 ? 13.005 -9.308 -22.026 1.00 98.12 298 SER A C 1
ATOM 2301 O O . SER A 1 298 ? 13.145 -8.139 -22.384 1.00 98.12 298 SER A O 1
ATOM 2303 N N . SER A 1 299 ? 13.438 -9.731 -20.833 1.00 97.62 299 SER A N 1
ATOM 2304 C CA . SER A 1 299 ? 14.186 -8.891 -19.885 1.00 97.62 299 SER A CA 1
ATOM 2305 C C . SER A 1 299 ? 15.459 -8.277 -20.491 1.00 97.62 299 SER A C 1
ATOM 2307 O O . SER A 1 299 ? 15.847 -7.169 -20.113 1.00 97.62 299 SER A O 1
ATOM 2309 N N . ASP A 1 300 ? 16.133 -8.988 -21.400 1.00 97.94 300 ASP A N 1
ATOM 2310 C CA . ASP A 1 300 ? 17.335 -8.484 -22.074 1.00 97.94 300 ASP A CA 1
ATOM 2311 C C . ASP A 1 300 ? 16.966 -7.395 -23.095 1.00 97.94 300 ASP A C 1
ATOM 2313 O O . ASP A 1 300 ? 17.606 -6.346 -23.126 1.00 97.94 300 ASP A O 1
ATOM 2317 N N . GLU A 1 301 ? 15.890 -7.581 -23.867 1.00 98.44 301 GLU A N 1
ATOM 2318 C CA . GLU A 1 301 ? 15.377 -6.563 -24.798 1.00 98.44 301 GLU A CA 1
ATOM 2319 C C . GLU A 1 301 ? 14.903 -5.305 -24.057 1.00 98.44 301 GLU A C 1
ATOM 2321 O O . GLU A 1 301 ? 15.287 -4.197 -24.430 1.00 98.44 301 GLU A O 1
ATOM 2326 N N . ALA A 1 302 ? 14.178 -5.458 -22.945 1.00 98.44 302 ALA A N 1
ATOM 2327 C CA . ALA A 1 302 ? 13.812 -4.345 -22.068 1.00 98.44 302 ALA A CA 1
ATOM 2328 C C . ALA A 1 302 ? 15.054 -3.619 -21.497 1.00 98.44 302 ALA A C 1
ATOM 2330 O O . ALA A 1 302 ? 15.086 -2.391 -21.404 1.00 98.44 302 ALA A O 1
ATOM 2331 N N . SER A 1 303 ? 16.125 -4.357 -21.183 1.00 97.94 303 SER A N 1
ATOM 2332 C CA . SER A 1 303 ? 17.394 -3.773 -20.723 1.00 97.94 303 SER A CA 1
ATOM 2333 C C . SER A 1 303 ? 18.137 -2.992 -21.817 1.00 97.94 303 SER A C 1
ATOM 2335 O O . SER A 1 303 ? 18.841 -2.032 -21.499 1.00 97.94 303 SER A O 1
ATOM 2337 N N . GLU A 1 304 ? 17.993 -3.362 -23.092 1.00 98.12 304 GLU A N 1
ATOM 2338 C CA . GLU A 1 304 ? 18.519 -2.574 -24.216 1.00 98.12 304 GLU A CA 1
ATOM 2339 C C . GLU A 1 304 ? 17.650 -1.337 -24.504 1.00 98.12 304 GLU A C 1
ATOM 2341 O O . GLU A 1 304 ? 18.207 -0.258 -24.710 1.00 98.12 304 GLU A O 1
ATOM 2346 N N . ILE A 1 305 ? 16.316 -1.441 -24.406 1.00 98.50 305 ILE A N 1
ATOM 2347 C CA . ILE A 1 305 ? 15.389 -0.293 -24.502 1.00 98.50 305 ILE A CA 1
ATOM 2348 C C . ILE A 1 305 ? 15.734 0.776 -23.453 1.00 98.50 305 ILE A C 1
ATOM 2350 O O . ILE A 1 305 ? 15.853 1.956 -23.787 1.00 98.50 305 ILE A O 1
ATOM 2354 N N . LEU A 1 306 ? 15.985 0.371 -22.200 1.00 97.75 306 LEU A N 1
ATOM 2355 C CA . LEU A 1 306 ? 16.461 1.264 -21.136 1.00 97.75 306 LEU A CA 1
ATOM 2356 C C . LEU A 1 306 ? 17.740 2.020 -21.542 1.00 97.75 306 LEU A C 1
ATOM 2358 O O . LEU A 1 306 ? 17.825 3.237 -21.362 1.00 97.75 306 LEU A O 1
ATOM 2362 N N . LYS A 1 307 ? 18.740 1.323 -22.096 1.00 97.56 307 LYS A N 1
ATOM 2363 C CA . LYS A 1 307 ? 20.008 1.946 -22.515 1.00 97.56 307 LYS A CA 1
ATOM 2364 C C . LYS A 1 307 ? 19.810 2.895 -23.692 1.00 97.56 307 LYS A C 1
ATOM 2366 O O . LYS A 1 307 ? 20.397 3.974 -23.690 1.00 97.56 307 LYS A O 1
ATOM 2371 N N . GLU A 1 308 ? 18.991 2.528 -24.676 1.00 97.88 308 GLU A N 1
ATOM 2372 C CA . GLU A 1 308 ? 18.676 3.400 -25.811 1.00 97.88 308 GLU A CA 1
ATOM 2373 C C . GLU A 1 308 ? 17.956 4.674 -25.349 1.00 97.88 308 GLU A C 1
ATOM 2375 O O . GLU A 1 308 ? 18.342 5.775 -25.745 1.00 97.88 308 GLU A O 1
ATOM 2380 N N . TYR A 1 309 ? 16.978 4.552 -24.450 1.00 97.00 309 TYR A N 1
ATOM 2381 C CA . TYR A 1 309 ? 16.302 5.698 -23.844 1.00 97.00 309 TYR A CA 1
ATOM 2382 C C . TYR A 1 309 ? 17.284 6.605 -23.088 1.00 97.00 309 TYR A C 1
ATOM 2384 O O . TYR A 1 309 ? 17.406 7.788 -23.408 1.00 97.00 309 TYR A O 1
ATOM 2392 N N . MET A 1 310 ? 18.081 6.045 -22.171 1.00 95.62 310 MET A N 1
ATOM 2393 C CA . MET A 1 310 ? 19.109 6.789 -21.430 1.00 95.62 310 MET A CA 1
ATOM 2394 C C . MET A 1 310 ? 20.147 7.464 -22.339 1.00 95.62 310 MET A C 1
ATOM 2396 O O . MET A 1 310 ? 20.632 8.550 -22.020 1.00 95.62 310 MET A O 1
ATOM 2400 N N . ALA A 1 311 ? 20.501 6.845 -23.468 1.00 96.75 311 ALA A N 1
ATOM 2401 C CA . ALA A 1 311 ? 21.456 7.409 -24.417 1.00 96.75 311 ALA A CA 1
ATOM 2402 C C . ALA A 1 311 ? 20.899 8.628 -25.170 1.00 96.75 311 ALA A C 1
ATOM 2404 O O . ALA A 1 311 ? 21.674 9.519 -25.533 1.00 96.75 311 ALA A O 1
ATOM 2405 N N . ASN A 1 312 ? 19.580 8.662 -25.384 1.00 94.25 312 ASN A N 1
ATOM 2406 C CA . ASN A 1 312 ? 18.858 9.745 -26.049 1.00 94.25 312 ASN A CA 1
ATOM 2407 C C . ASN A 1 312 ? 18.381 10.846 -25.078 1.00 94.25 312 ASN A C 1
ATOM 2409 O O . ASN A 1 312 ? 18.160 11.976 -25.514 1.00 94.25 312 ASN A O 1
ATOM 2413 N N . GLU A 1 313 ? 18.268 10.554 -23.778 1.00 92.06 313 GLU A N 1
ATOM 2414 C CA . GLU A 1 313 ? 17.860 11.521 -22.752 1.00 92.06 313 GLU A CA 1
ATOM 2415 C C . GLU A 1 313 ? 18.899 12.651 -22.554 1.00 92.06 313 GLU A C 1
ATOM 2417 O O . GLU A 1 313 ? 20.026 12.374 -22.121 1.00 92.06 313 GLU A O 1
ATOM 2422 N N . PRO A 1 314 ? 18.565 13.940 -22.807 1.00 86.62 314 PRO A N 1
ATOM 2423 C CA . PRO A 1 314 ? 19.546 15.034 -22.863 1.00 86.62 314 PRO A CA 1
ATOM 2424 C C . PRO A 1 314 ? 20.368 15.278 -21.590 1.00 86.62 314 PRO A C 1
ATOM 2426 O O . PRO A 1 314 ? 21.462 15.839 -21.668 1.00 86.62 314 PRO A O 1
ATOM 2429 N N . PHE A 1 315 ? 19.854 14.891 -20.419 1.00 84.81 315 PHE A N 1
ATOM 2430 C CA . PHE A 1 315 ? 20.523 15.070 -19.120 1.00 84.81 315 PHE A CA 1
ATOM 2431 C C . PHE A 1 315 ? 21.301 13.823 -18.652 1.00 84.81 315 PHE A C 1
ATOM 2433 O O . PHE A 1 315 ? 22.077 13.879 -17.686 1.00 84.81 315 PHE A O 1
ATOM 2440 N N . ILE A 1 316 ? 21.117 12.694 -19.337 1.00 89.38 316 ILE A N 1
ATOM 2441 C CA . ILE A 1 316 ? 21.780 11.419 -19.052 1.00 89.38 316 ILE A CA 1
ATOM 2442 C C . ILE A 1 316 ? 22.883 11.202 -20.084 1.00 89.38 316 ILE A C 1
ATOM 2444 O O . ILE A 1 316 ? 24.062 11.294 -19.733 1.00 89.38 316 ILE A O 1
ATOM 2448 N N . GLY A 1 317 ? 22.492 11.027 -21.345 1.00 91.00 317 GLY A N 1
ATOM 2449 C CA . GLY A 1 317 ? 23.379 10.870 -22.485 1.00 91.00 317 GLY A CA 1
ATOM 2450 C C . GLY A 1 317 ? 24.088 9.515 -22.555 1.00 91.00 317 GLY A C 1
ATOM 2451 O O . GLY A 1 317 ? 24.238 8.777 -21.575 1.00 91.00 317 GLY A O 1
ATOM 2452 N N . LYS A 1 318 ? 24.575 9.209 -23.761 1.00 94.50 318 LYS A N 1
ATOM 2453 C CA . LYS A 1 318 ? 25.197 7.922 -24.097 1.00 94.50 318 LYS A CA 1
ATOM 2454 C C . LYS A 1 318 ? 26.331 7.494 -23.159 1.00 94.50 318 LYS A C 1
ATOM 2456 O O . LYS A 1 318 ? 26.377 6.330 -22.778 1.00 94.50 318 LYS A O 1
ATOM 2461 N N . ASP A 1 319 ? 27.199 8.418 -22.746 1.00 93.94 319 ASP A N 1
ATOM 2462 C CA . ASP A 1 319 ? 28.353 8.102 -21.890 1.00 93.94 319 ASP A CA 1
ATOM 2463 C C . ASP A 1 319 ? 27.945 7.454 -20.552 1.00 93.94 319 ASP A C 1
ATOM 2465 O O . ASP A 1 319 ? 28.688 6.633 -20.016 1.00 93.94 319 ASP A O 1
ATOM 2469 N N . LYS A 1 320 ? 26.758 7.783 -20.018 1.00 93.50 320 LYS A N 1
ATOM 2470 C CA . LYS A 1 320 ? 26.202 7.119 -18.828 1.00 93.50 320 LYS A CA 1
ATOM 2471 C C . LYS A 1 320 ? 25.504 5.813 -19.192 1.00 93.50 320 LYS A C 1
ATOM 2473 O O . LYS A 1 320 ? 25.749 4.803 -18.533 1.00 93.50 320 LYS A O 1
ATOM 2478 N N . ALA A 1 321 ? 24.691 5.816 -20.252 1.00 94.81 321 ALA A N 1
ATOM 2479 C CA . ALA A 1 321 ? 23.961 4.642 -20.735 1.00 94.81 321 ALA A CA 1
ATOM 2480 C C . ALA A 1 321 ? 24.885 3.440 -21.020 1.00 94.81 321 ALA A C 1
ATOM 2482 O O . ALA A 1 321 ? 24.609 2.325 -20.578 1.00 94.81 321 ALA A O 1
ATOM 2483 N N . ASP A 1 322 ? 26.042 3.681 -21.645 1.00 95.62 322 ASP A N 1
ATOM 2484 C CA . ASP A 1 322 ? 27.067 2.663 -21.929 1.00 95.62 322 ASP A CA 1
ATOM 2485 C C . ASP A 1 322 ? 27.713 2.074 -20.644 1.00 95.62 322 ASP A C 1
ATOM 2487 O O . ASP A 1 322 ? 28.431 1.074 -20.705 1.00 95.62 322 ASP A O 1
ATOM 2491 N N . THR A 1 323 ? 27.459 2.664 -19.465 1.00 96.44 323 THR A N 1
ATOM 2492 C CA . THR A 1 323 ? 27.957 2.201 -18.152 1.00 96.44 323 THR A CA 1
ATOM 2493 C C . THR A 1 323 ? 26.891 1.571 -17.251 1.00 96.44 323 THR A C 1
ATOM 2495 O O . THR A 1 323 ? 27.207 1.189 -16.120 1.00 96.44 323 THR A O 1
ATOM 2498 N N . VAL A 1 324 ? 25.650 1.441 -17.735 1.00 96.25 324 VAL A N 1
ATOM 2499 C CA . VAL A 1 324 ? 24.523 0.860 -16.990 1.00 96.25 324 VAL A CA 1
ATOM 2500 C C . VAL A 1 324 ? 24.808 -0.587 -16.586 1.00 96.25 324 VAL A C 1
ATOM 2502 O O . VAL A 1 324 ? 25.151 -1.442 -17.406 1.00 96.25 324 VAL A O 1
ATOM 2505 N N . LYS A 1 325 ? 24.605 -0.870 -15.300 1.00 95.75 325 LYS A N 1
ATOM 2506 C CA . LYS A 1 325 ? 24.621 -2.199 -14.694 1.00 95.75 325 LYS A CA 1
ATOM 2507 C C . LYS A 1 325 ? 23.240 -2.486 -14.130 1.00 95.75 325 LYS A C 1
ATOM 2509 O O . LYS A 1 325 ? 22.778 -1.781 -13.234 1.00 95.75 325 LYS A O 1
ATOM 2514 N N . ILE A 1 326 ? 22.609 -3.535 -14.639 1.00 96.69 326 ILE A N 1
ATOM 2515 C CA . ILE A 1 326 ? 21.332 -4.021 -14.120 1.00 96.69 326 ILE A CA 1
ATOM 2516 C C . ILE A 1 326 ? 21.584 -4.701 -12.770 1.00 96.69 326 ILE A C 1
ATOM 2518 O O . ILE A 1 326 ? 22.438 -5.582 -12.663 1.00 96.69 326 ILE A O 1
ATOM 2522 N N . ASN A 1 327 ? 20.867 -4.266 -11.736 1.00 94.25 327 ASN A N 1
ATOM 2523 C CA . ASN A 1 327 ? 20.865 -4.874 -10.406 1.00 94.25 327 ASN A CA 1
ATOM 2524 C C . ASN A 1 327 ? 19.838 -6.008 -10.328 1.00 94.25 327 ASN A C 1
ATOM 2526 O O . ASN A 1 327 ? 20.136 -7.069 -9.786 1.00 94.25 327 ASN A O 1
ATOM 2530 N N . SER A 1 328 ? 18.646 -5.780 -10.880 1.00 95.31 328 SER A N 1
ATOM 2531 C CA . SER A 1 328 ? 17.568 -6.763 -10.987 1.00 95.31 328 SER A CA 1
ATOM 2532 C C . SER A 1 328 ? 16.654 -6.418 -12.159 1.00 95.31 328 SER A C 1
ATOM 2534 O O . SER A 1 328 ? 16.513 -5.249 -12.514 1.00 95.31 328 SER A O 1
ATOM 2536 N N . SER A 1 329 ? 16.003 -7.431 -12.721 1.00 96.94 329 SER A N 1
ATOM 2537 C CA . SER A 1 329 ? 14.894 -7.279 -13.658 1.00 96.94 329 SER A CA 1
ATOM 2538 C C . SER A 1 329 ? 13.844 -8.321 -13.298 1.00 96.94 329 SER A C 1
ATOM 2540 O O . SER A 1 329 ? 14.155 -9.513 -13.257 1.00 96.94 329 SER A O 1
ATOM 2542 N N . SER A 1 330 ? 12.638 -7.862 -12.980 1.00 95.94 330 SER A N 1
ATOM 2543 C CA . SER A 1 330 ? 11.526 -8.696 -12.523 1.00 95.94 330 SER A CA 1
ATOM 2544 C C . SER A 1 330 ? 10.265 -8.338 -13.293 1.00 95.94 330 SER A C 1
ATOM 2546 O O . SER A 1 330 ? 10.018 -7.166 -13.568 1.00 95.94 330 SER A O 1
ATOM 2548 N N . LEU A 1 331 ? 9.452 -9.338 -13.616 1.00 96.88 331 LEU A N 1
ATOM 2549 C CA . LEU A 1 331 ? 8.138 -9.128 -14.214 1.00 96.88 331 LEU A CA 1
ATOM 2550 C C . LEU A 1 331 ? 7.143 -8.752 -13.104 1.00 96.88 331 LEU A C 1
ATOM 2552 O O . LEU A 1 331 ? 7.101 -9.430 -12.076 1.00 96.88 331 LEU A O 1
ATOM 2556 N N . VAL A 1 332 ? 6.386 -7.670 -13.285 1.00 94.12 332 VAL A N 1
ATOM 2557 C CA . VAL A 1 332 ? 5.456 -7.115 -12.287 1.00 94.12 332 VAL A CA 1
ATOM 2558 C C . VAL A 1 332 ? 4.164 -6.622 -12.939 1.00 94.12 332 VAL A C 1
ATOM 2560 O O . VAL A 1 332 ? 4.149 -6.301 -14.127 1.00 94.12 332 VAL A O 1
ATOM 2563 N N . TRP A 1 333 ? 3.104 -6.468 -12.148 1.00 91.19 333 TRP A N 1
ATOM 2564 C CA . TRP A 1 333 ? 1.966 -5.622 -12.507 1.00 91.19 333 TRP A CA 1
ATOM 2565 C C . TRP A 1 333 ? 2.211 -4.174 -12.068 1.00 91.19 333 TRP A C 1
ATOM 2567 O O . TRP A 1 333 ? 2.690 -3.921 -10.956 1.00 91.19 333 TRP A O 1
ATOM 2577 N N . LYS A 1 334 ? 1.858 -3.212 -12.927 1.00 86.44 334 LYS A N 1
ATOM 2578 C CA . LYS A 1 334 ? 1.984 -1.771 -12.657 1.00 86.44 334 LYS A CA 1
ATOM 2579 C C . LYS A 1 334 ? 0.874 -0.986 -13.362 1.00 86.44 334 LYS A C 1
ATOM 2581 O O . LYS A 1 334 ? 0.573 -1.253 -14.517 1.00 86.44 334 LYS A O 1
ATOM 2586 N N . PHE A 1 335 ? 0.315 0.009 -12.677 1.00 81.12 335 PHE A N 1
ATOM 2587 C CA . PHE A 1 335 ? -0.539 1.030 -13.292 1.00 81.12 335 PHE A CA 1
ATOM 2588 C C . PHE A 1 335 ? 0.284 2.090 -14.035 1.00 81.12 335 PHE A C 1
ATOM 2590 O O . PHE A 1 335 ? 1.327 2.499 -13.518 1.00 81.12 335 PHE A O 1
ATOM 2597 N N . ASP A 1 336 ? -0.177 2.591 -15.179 1.00 79.25 336 ASP A N 1
ATOM 2598 C CA . ASP A 1 336 ? 0.297 3.876 -15.716 1.00 79.25 336 ASP A CA 1
ATOM 2599 C C . ASP A 1 336 ? -0.420 5.072 -15.048 1.00 79.25 336 ASP A C 1
ATOM 2601 O O . ASP A 1 336 ? -1.272 4.899 -14.172 1.00 79.25 336 ASP A O 1
ATOM 2605 N N . ASP A 1 337 ? -0.080 6.297 -15.456 1.00 73.62 337 ASP A N 1
ATOM 2606 C CA . ASP A 1 337 ? -0.721 7.522 -14.949 1.00 73.62 337 ASP A CA 1
ATOM 2607 C C . ASP A 1 337 ? -2.211 7.633 -15.348 1.00 73.62 337 ASP A C 1
ATOM 2609 O O . ASP A 1 337 ? -2.957 8.406 -14.747 1.00 73.62 337 ASP A O 1
ATOM 2613 N N . ASN A 1 338 ? -2.664 6.848 -16.334 1.00 76.69 338 ASN A N 1
ATOM 2614 C CA . ASN A 1 338 ? -4.061 6.755 -16.767 1.00 76.69 338 ASN A CA 1
ATOM 2615 C C . ASN A 1 338 ? -4.830 5.619 -16.059 1.00 76.69 338 ASN A C 1
ATOM 2617 O O . ASN A 1 338 ? -5.972 5.350 -16.427 1.00 76.69 338 ASN A O 1
ATOM 2621 N N . GLN A 1 339 ? -4.227 4.965 -15.056 1.00 74.81 339 GLN A N 1
ATOM 2622 C CA . GLN A 1 339 ? -4.767 3.796 -14.344 1.00 74.81 339 GLN A CA 1
ATOM 2623 C C . GLN A 1 339 ? -4.977 2.552 -15.234 1.00 74.81 339 GLN A C 1
ATOM 2625 O O . GLN A 1 339 ? -5.707 1.634 -14.870 1.00 74.81 339 GLN A O 1
ATOM 2630 N N . THR A 1 340 ? -4.280 2.462 -16.366 1.00 82.50 340 THR A N 1
ATOM 2631 C CA . THR A 1 340 ? -4.211 1.251 -17.194 1.00 82.50 340 THR A CA 1
ATOM 2632 C C . THR A 1 340 ? -3.312 0.220 -16.517 1.00 82.50 340 THR A C 1
ATOM 2634 O O . THR A 1 340 ? -2.213 0.553 -16.073 1.00 82.50 340 THR A O 1
ATOM 2637 N N . ILE A 1 341 ? -3.745 -1.041 -16.444 1.00 86.31 341 ILE A N 1
ATOM 2638 C CA . ILE A 1 341 ? -2.923 -2.138 -15.915 1.00 86.31 341 ILE A CA 1
ATOM 2639 C C . ILE A 1 341 ? -1.972 -2.657 -16.997 1.00 86.31 341 ILE A C 1
ATOM 2641 O O . ILE A 1 341 ? -2.406 -3.167 -18.029 1.00 86.31 341 ILE A O 1
ATOM 2645 N N . HIS A 1 342 ? -0.674 -2.610 -16.705 1.00 90.31 342 HIS A N 1
ATOM 2646 C CA . HIS A 1 342 ? 0.389 -3.152 -17.543 1.00 90.31 342 HIS A CA 1
ATOM 2647 C C . HIS A 1 342 ? 1.073 -4.348 -16.883 1.00 90.31 342 HIS A C 1
ATOM 2649 O O . HIS A 1 342 ? 1.385 -4.329 -15.686 1.00 90.31 342 HIS A O 1
ATOM 2655 N N . LEU A 1 343 ? 1.388 -5.354 -17.701 1.00 95.06 343 LEU A N 1
ATOM 2656 C CA . LEU A 1 343 ? 2.472 -6.285 -17.412 1.00 95.06 343 LEU A CA 1
ATOM 2657 C C . LEU A 1 343 ? 3.787 -5.573 -17.749 1.00 95.06 343 LEU A C 1
ATOM 2659 O O . LEU A 1 343 ? 3.964 -5.135 -18.883 1.00 95.06 343 LEU A O 1
ATOM 2663 N N . ALA A 1 344 ? 4.708 -5.448 -16.796 1.00 96.25 344 ALA A N 1
ATOM 2664 C CA . ALA A 1 344 ? 5.913 -4.641 -16.970 1.00 96.25 344 ALA A CA 1
ATOM 2665 C C . ALA A 1 344 ? 7.186 -5.333 -16.470 1.00 96.25 344 ALA A C 1
ATOM 2667 O O . ALA A 1 344 ? 7.195 -5.995 -15.433 1.00 96.25 344 ALA A O 1
ATOM 2668 N N . TRP A 1 345 ? 8.297 -5.105 -17.165 1.00 98.25 345 TRP A N 1
ATOM 2669 C CA . TRP A 1 345 ? 9.640 -5.342 -16.648 1.00 98.25 345 TRP A CA 1
ATOM 2670 C C . TRP A 1 345 ? 10.026 -4.205 -15.701 1.00 98.25 345 TRP A C 1
ATOM 2672 O O . TRP A 1 345 ? 10.305 -3.087 -16.138 1.00 98.25 345 TRP A O 1
ATOM 2682 N N . TRP A 1 346 ? 10.059 -4.493 -14.400 1.00 97.06 346 TRP A N 1
ATOM 2683 C CA . TRP A 1 346 ? 10.661 -3.624 -13.395 1.00 97.06 346 TRP A CA 1
ATOM 2684 C C . TRP A 1 346 ? 12.167 -3.867 -13.344 1.00 97.06 346 TRP A C 1
ATOM 2686 O O . TRP A 1 346 ? 12.639 -4.883 -12.824 1.00 97.06 346 TRP A O 1
ATOM 2696 N N . ILE A 1 347 ? 12.928 -2.921 -13.887 1.00 97.12 347 ILE A N 1
ATOM 2697 C CA . ILE A 1 347 ? 14.385 -2.993 -13.971 1.00 97.12 347 ILE A CA 1
ATOM 2698 C C . ILE A 1 347 ? 14.982 -2.010 -12.970 1.00 97.12 347 ILE A C 1
ATOM 2700 O O . ILE A 1 347 ? 14.775 -0.802 -13.085 1.00 97.12 347 ILE A O 1
ATOM 2704 N N . ARG A 1 348 ? 15.770 -2.513 -12.014 1.00 95.19 348 ARG A N 1
ATOM 2705 C CA . ARG A 1 348 ? 16.590 -1.684 -11.117 1.00 95.19 348 ARG A CA 1
ATOM 2706 C C . ARG A 1 348 ? 18.029 -1.667 -11.607 1.00 95.19 348 ARG A C 1
ATOM 2708 O O . ARG A 1 348 ? 18.569 -2.719 -11.952 1.00 95.19 348 ARG A O 1
ATOM 2715 N N . PHE A 1 349 ? 18.662 -0.501 -11.628 1.00 95.06 349 PHE A N 1
ATOM 2716 C CA . PHE A 1 349 ? 19.989 -0.330 -12.218 1.00 95.06 349 PHE A CA 1
ATOM 2717 C C . PHE A 1 349 ? 20.802 0.796 -11.563 1.00 95.06 349 PHE A C 1
ATOM 2719 O O . PHE A 1 349 ? 20.269 1.687 -10.905 1.00 95.06 349 PHE A O 1
ATOM 2726 N N . LYS A 1 350 ? 22.117 0.772 -11.795 1.00 95.31 350 LYS A N 1
ATOM 2727 C CA . LYS A 1 350 ? 23.046 1.879 -11.522 1.00 95.31 350 LYS A CA 1
ATOM 2728 C C . LYS A 1 350 ? 23.919 2.129 -12.747 1.00 95.31 350 LYS A C 1
ATOM 2730 O O . LYS A 1 350 ? 24.317 1.180 -13.420 1.00 95.31 350 LYS A O 1
ATOM 2735 N N . ASP A 1 351 ? 24.267 3.383 -13.010 1.00 94.38 351 ASP A N 1
ATOM 2736 C CA . ASP A 1 351 ? 25.322 3.746 -13.964 1.00 94.38 351 ASP A CA 1
ATOM 2737 C C . ASP A 1 351 ? 26.608 4.195 -13.239 1.00 94.38 351 ASP A C 1
ATOM 2739 O O . ASP A 1 351 ? 26.708 4.119 -12.013 1.00 94.38 351 ASP A O 1
ATOM 2743 N N . SER A 1 352 ? 27.622 4.633 -13.989 1.00 92.56 352 SER A N 1
ATOM 2744 C CA . SER A 1 352 ? 28.914 5.085 -13.444 1.00 92.56 352 SER A CA 1
ATOM 2745 C C . SER A 1 352 ? 28.866 6.331 -12.546 1.00 92.56 352 SER A C 1
ATOM 2747 O O . SER A 1 352 ? 29.885 6.659 -11.938 1.00 92.56 352 SER A O 1
ATOM 2749 N N . THR A 1 353 ? 27.729 7.026 -12.459 1.00 90.00 353 THR A N 1
ATOM 2750 C CA . THR A 1 353 ? 27.555 8.237 -11.643 1.00 90.00 353 THR A CA 1
ATOM 2751 C C . THR A 1 353 ? 26.966 7.983 -10.256 1.00 90.00 353 THR A C 1
ATOM 2753 O O . THR A 1 353 ? 27.032 8.886 -9.425 1.00 90.00 353 THR A O 1
ATOM 2756 N N . PHE A 1 354 ? 26.452 6.777 -9.991 1.00 89.69 354 PHE A N 1
ATOM 2757 C CA . PHE A 1 354 ? 25.967 6.371 -8.668 1.00 89.69 354 PHE A CA 1
ATOM 2758 C C . PHE A 1 354 ? 27.141 5.986 -7.762 1.00 89.69 354 PHE A C 1
ATOM 2760 O O . PHE A 1 354 ? 28.022 5.216 -8.164 1.00 89.69 354 PHE A O 1
ATOM 2767 N N . ALA A 1 355 ? 27.134 6.459 -6.518 1.00 84.81 355 ALA A N 1
ATOM 2768 C CA . ALA A 1 355 ? 27.996 5.921 -5.476 1.00 84.81 355 ALA A CA 1
ATOM 2769 C C . ALA A 1 355 ? 27.514 4.525 -5.033 1.00 84.81 355 ALA A C 1
ATOM 2771 O O . ALA A 1 355 ? 26.461 4.017 -5.446 1.00 84.81 355 ALA A O 1
ATOM 2772 N N . ASN A 1 356 ? 28.314 3.856 -4.198 1.00 78.44 356 ASN A N 1
ATOM 2773 C CA . ASN A 1 356 ? 27.957 2.521 -3.718 1.00 78.44 356 ASN A CA 1
ATOM 2774 C C . ASN A 1 356 ? 26.733 2.575 -2.797 1.00 78.44 356 ASN A C 1
ATOM 2776 O O . ASN A 1 356 ? 25.876 1.697 -2.897 1.00 78.44 356 ASN A O 1
ATOM 2780 N N . GLU A 1 357 ? 26.656 3.619 -1.969 1.00 78.00 357 GLU A N 1
ATOM 2781 C CA . GLU A 1 357 ? 25.629 3.816 -0.940 1.00 78.00 357 GLU A CA 1
ATOM 2782 C C . GLU A 1 357 ? 24.250 4.193 -1.516 1.00 78.00 357 GLU A C 1
ATOM 2784 O O . GLU A 1 357 ? 23.241 3.828 -0.920 1.00 78.00 357 GLU A O 1
ATOM 2789 N N . ASP A 1 358 ? 24.203 4.856 -2.679 1.00 81.00 358 ASP A N 1
ATOM 2790 C CA . ASP A 1 358 ? 22.970 5.366 -3.301 1.00 81.00 358 ASP A CA 1
ATOM 2791 C C . ASP A 1 358 ? 21.917 4.272 -3.537 1.00 81.00 358 ASP A C 1
ATOM 2793 O O . ASP A 1 358 ? 22.246 3.124 -3.867 1.00 81.00 358 ASP A O 1
ATOM 2797 N N . SER A 1 359 ? 20.637 4.631 -3.505 1.00 83.62 359 SER A N 1
ATOM 2798 C CA . SER A 1 359 ? 19.586 3.738 -4.009 1.00 83.62 359 SER A CA 1
ATOM 2799 C C . SER A 1 359 ? 19.740 3.508 -5.528 1.00 83.62 359 SER A C 1
ATOM 2801 O O . SER A 1 359 ? 20.055 4.447 -6.257 1.00 83.62 359 SER A O 1
ATOM 2803 N N . PRO A 1 360 ? 19.544 2.285 -6.064 1.00 90.25 360 PRO A N 1
ATOM 2804 C CA . PRO A 1 360 ? 19.546 2.075 -7.510 1.00 90.25 360 PRO A CA 1
ATOM 2805 C C . PRO A 1 360 ? 18.284 2.683 -8.138 1.00 90.25 360 PRO A C 1
ATOM 2807 O O . PRO A 1 360 ? 17.178 2.490 -7.614 1.00 90.25 360 PRO A O 1
ATOM 2810 N N . ALA A 1 361 ? 18.469 3.346 -9.282 1.00 92.81 361 ALA A N 1
ATOM 2811 C CA . ALA A 1 361 ? 17.401 3.839 -10.147 1.00 92.81 361 ALA A CA 1
ATOM 2812 C C . ALA A 1 361 ? 16.485 2.699 -10.615 1.00 92.81 361 ALA A C 1
ATOM 2814 O O . ALA A 1 361 ? 16.854 1.519 -10.564 1.00 92.81 361 ALA A O 1
ATOM 2815 N N . ALA A 1 362 ? 15.287 3.050 -11.079 1.00 94.06 362 ALA A N 1
ATOM 2816 C CA . ALA A 1 362 ? 14.285 2.090 -11.525 1.00 94.06 362 ALA A CA 1
ATOM 2817 C C . ALA A 1 362 ? 13.579 2.546 -12.806 1.00 94.06 362 ALA A C 1
ATOM 2819 O O . ALA A 1 362 ? 13.299 3.727 -12.990 1.00 94.06 362 ALA A O 1
ATOM 2820 N N . THR A 1 363 ? 13.248 1.594 -13.673 1.00 94.75 363 THR A N 1
ATOM 2821 C CA . THR A 1 363 ? 12.335 1.804 -14.800 1.00 94.75 363 THR A CA 1
ATOM 2822 C C . THR A 1 363 ? 11.290 0.695 -14.853 1.00 94.75 363 THR A C 1
ATOM 2824 O O . THR A 1 363 ? 11.539 -0.422 -14.391 1.00 94.75 363 THR A O 1
ATOM 2827 N N . TRP A 1 364 ? 10.134 1.012 -15.424 1.00 95.94 364 TRP A N 1
ATOM 2828 C CA . TRP A 1 364 ? 9.064 0.080 -15.751 1.00 95.94 364 TRP A CA 1
ATOM 2829 C C . TRP A 1 364 ? 8.824 0.150 -17.249 1.00 95.94 364 TRP A C 1
ATOM 2831 O O . TRP A 1 364 ? 8.497 1.213 -17.776 1.00 95.94 364 TRP A O 1
ATOM 2841 N N . ILE A 1 365 ? 9.012 -0.980 -17.922 1.00 96.94 365 ILE A N 1
ATOM 2842 C CA . ILE A 1 365 ? 8.873 -1.103 -19.373 1.00 96.94 365 ILE A CA 1
ATOM 2843 C C . ILE A 1 365 ? 7.758 -2.100 -19.648 1.00 96.94 365 ILE A C 1
ATOM 2845 O O . ILE A 1 365 ? 7.831 -3.224 -19.154 1.00 96.94 365 ILE A O 1
ATOM 2849 N N . ASP A 1 366 ? 6.741 -1.706 -20.407 1.00 96.75 366 ASP A N 1
ATOM 2850 C CA . ASP A 1 366 ? 5.650 -2.590 -20.806 1.00 96.75 366 ASP A CA 1
ATOM 2851 C C . ASP A 1 366 ? 6.213 -3.831 -21.513 1.00 96.75 366 ASP A C 1
ATOM 2853 O O . ASP A 1 366 ? 7.005 -3.742 -22.456 1.00 96.75 366 ASP A O 1
ATOM 2857 N N . ALA A 1 367 ? 5.829 -5.004 -21.019 1.00 97.81 367 ALA A N 1
ATOM 2858 C CA . ALA A 1 367 ? 6.410 -6.275 -21.420 1.00 97.81 367 ALA A CA 1
ATOM 2859 C C . ALA A 1 367 ? 5.849 -6.815 -22.752 1.00 97.81 367 ALA A C 1
ATOM 2861 O O . ALA A 1 367 ? 6.286 -7.873 -23.209 1.00 97.81 367 ALA A O 1
ATOM 2862 N N . HIS A 1 368 ? 4.922 -6.088 -23.386 1.00 96.38 368 HIS A N 1
ATOM 2863 C CA . HIS A 1 368 ? 4.362 -6.371 -24.706 1.00 96.38 368 HIS A CA 1
ATOM 2864 C C . HIS A 1 368 ? 4.806 -5.347 -25.761 1.00 96.38 368 HIS A C 1
ATOM 2866 O O . HIS A 1 368 ? 5.216 -5.721 -26.860 1.00 96.38 368 HIS A O 1
ATOM 2872 N N . SER A 1 369 ? 4.729 -4.051 -25.447 1.00 96.12 369 SER A N 1
ATOM 2873 C CA . SER A 1 369 ? 5.013 -2.957 -26.385 1.00 96.12 369 SER A CA 1
ATOM 2874 C C . SER A 1 369 ? 6.456 -2.451 -26.333 1.00 96.12 369 SER A C 1
ATOM 2876 O O . SER A 1 369 ? 6.928 -1.870 -27.313 1.00 96.12 369 SER A O 1
ATOM 2878 N N . GLY A 1 370 ? 7.159 -2.648 -25.211 1.00 96.69 370 GLY A N 1
ATOM 2879 C CA . GLY A 1 370 ? 8.456 -2.021 -24.949 1.00 96.69 370 GLY A CA 1
ATOM 2880 C C . GLY A 1 370 ? 8.380 -0.530 -24.597 1.00 96.69 370 GLY A C 1
ATOM 2881 O O . GLY A 1 370 ? 9.409 0.143 -24.569 1.00 96.69 370 GLY A O 1
ATOM 2882 N N . GLU A 1 371 ? 7.187 0.007 -24.339 1.00 96.00 371 GLU A N 1
ATOM 2883 C CA . GLU A 1 3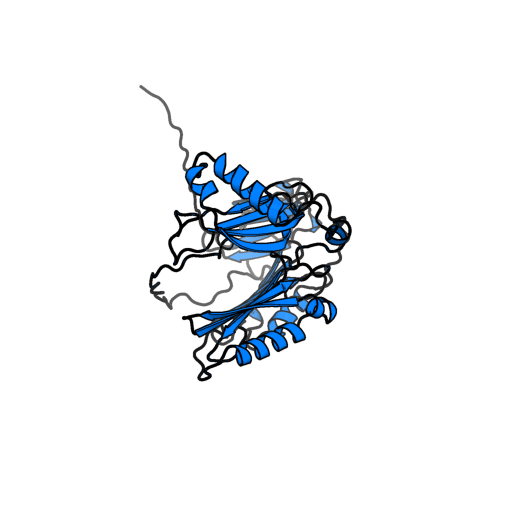71 ? 6.995 1.392 -23.906 1.00 96.00 371 GLU A CA 1
ATOM 2884 C C . GLU A 1 371 ? 7.495 1.609 -22.471 1.00 96.00 371 GLU A C 1
ATOM 2886 O O . GLU A 1 371 ? 7.280 0.778 -21.591 1.00 96.00 371 GLU A O 1
ATOM 2891 N N . ILE A 1 372 ? 8.160 2.736 -22.211 1.00 93.75 372 ILE A N 1
ATOM 2892 C CA . ILE A 1 372 ? 8.584 3.108 -20.856 1.00 93.75 372 ILE A CA 1
ATOM 2893 C C . ILE A 1 372 ? 7.393 3.749 -20.142 1.00 93.75 372 ILE A C 1
ATOM 2895 O O . ILE A 1 372 ? 7.032 4.887 -20.429 1.00 93.75 372 ILE A O 1
ATOM 2899 N N . ILE A 1 373 ? 6.817 3.010 -19.195 1.00 90.31 373 ILE A N 1
ATOM 2900 C CA . ILE A 1 373 ? 5.672 3.423 -18.371 1.00 90.31 373 ILE A CA 1
ATOM 2901 C C . ILE A 1 373 ? 6.116 4.450 -17.324 1.00 90.31 373 ILE A C 1
ATOM 2903 O O . ILE A 1 373 ? 5.427 5.431 -17.066 1.00 90.31 373 ILE A O 1
ATOM 2907 N N . LEU A 1 374 ? 7.266 4.214 -16.687 1.00 89.12 374 LEU A N 1
ATOM 2908 C CA . LEU A 1 374 ? 7.805 5.084 -15.643 1.00 89.12 374 LEU A CA 1
ATOM 2909 C C . LEU A 1 374 ? 9.326 4.955 -15.575 1.00 89.12 374 LEU A C 1
ATOM 2911 O O . LEU A 1 374 ? 9.855 3.846 -15.568 1.00 89.12 374 LEU A O 1
ATOM 2915 N N . PHE A 1 375 ? 10.021 6.083 -15.444 1.00 91.25 375 PHE A N 1
ATOM 2916 C CA . PHE A 1 375 ? 11.474 6.147 -15.307 1.00 91.25 375 PHE A CA 1
ATOM 2917 C C . PHE A 1 375 ? 11.856 7.014 -14.100 1.00 91.25 375 PHE A C 1
ATOM 2919 O O . PHE A 1 375 ? 11.668 8.229 -14.110 1.00 91.25 375 PHE A O 1
ATOM 2926 N N . VAL A 1 376 ? 12.391 6.385 -13.051 1.00 89.94 376 VAL A N 1
ATOM 2927 C CA . VAL A 1 376 ? 12.830 7.036 -11.808 1.00 89.94 376 VAL A CA 1
ATOM 2928 C C . VAL A 1 376 ? 14.354 7.010 -11.752 1.00 89.94 376 VAL A C 1
ATOM 2930 O O . VAL A 1 376 ? 14.974 5.992 -11.436 1.00 89.94 376 VAL A O 1
ATOM 2933 N N . TYR A 1 377 ? 14.952 8.158 -12.061 1.00 88.00 377 TYR A N 1
ATOM 2934 C CA . TYR A 1 377 ? 16.394 8.387 -12.049 1.00 88.00 377 TYR A CA 1
ATOM 2935 C C . TYR A 1 377 ? 16.712 9.544 -11.101 1.00 88.00 377 TYR A C 1
ATOM 2937 O O . TYR A 1 377 ? 16.957 10.682 -11.505 1.00 88.00 377 TYR A O 1
ATOM 2945 N N . GLU A 1 378 ? 16.666 9.237 -9.811 1.00 75.50 378 GLU A N 1
ATOM 2946 C CA . GLU A 1 378 ? 17.058 10.151 -8.745 1.00 75.50 378 GLU A CA 1
ATOM 2947 C C . GLU A 1 378 ? 18.403 9.723 -8.152 1.00 75.50 378 GLU A C 1
ATOM 2949 O O . GLU A 1 378 ? 18.826 8.570 -8.266 1.00 75.50 378 GLU A O 1
ATOM 2954 N N . ARG A 1 379 ? 19.104 10.698 -7.578 1.00 64.06 379 ARG A N 1
ATOM 2955 C CA . ARG A 1 379 ? 20.361 10.532 -6.848 1.00 64.06 379 ARG A CA 1
ATOM 2956 C C . ARG A 1 379 ? 20.144 11.237 -5.517 1.00 64.06 379 ARG A C 1
ATOM 2958 O O . ARG A 1 379 ? 19.710 12.392 -5.552 1.00 64.06 379 ARG A O 1
ATOM 2965 N N . ASP A 1 380 ? 20.397 10.530 -4.419 1.00 48.34 380 ASP A N 1
ATOM 2966 C CA . ASP A 1 380 ? 20.311 11.063 -3.052 1.00 48.34 380 ASP A CA 1
ATOM 2967 C C . ASP A 1 380 ? 21.302 12.240 -2.831 1.00 48.34 380 ASP A C 1
ATOM 2969 O O . ASP A 1 380 ? 22.373 12.267 -3.491 1.00 48.34 380 ASP A O 1
#

Foldseek 3Di:
DDDDDDDDDDDDDDDDPPDPDDDDDDDDDDDPPPDDPDDDDDDQFDDQVPDDFPADPVNLLVLQCVVDVQWDSVFKDWTWGQDPPQGTWIWIWTAGVQRWIKTWIARRHPGDGPDIDTGGDDPPPDDPDDPVPQPQPQDPVNLLVLQCVLPVQWDSVQWDWDQDPQWIWIWTAGPVGWIWIWIAGRRPRATQKIATCVLVDAAAAQDDQVLLVVLVLVVDVVRDDPVQVVQWDWDDWDQDPSQKIKTWIFGQQPNATAPQFTKIWIARSRPRDTRIIHGGDLDDNVLVVPDDPDFPADQVRLLVLVLVVQCPPPVRHNVFSVFKDWPDWGFHWDAAPVRRIAGWTWTWIDTPPADPPWGTWIWTAGRHPRHTRDGGDDTD

pLDDT: mean 78.19, std 22.17, range [22.27, 98.5]

Secondary structure (DSSP, 8-state):
------------------SS-----------------------SB--TTTS--SS-HHHHHHHHHHH-TTB-GGG-EEEEEEETTTEEEEEEEEEBTTS-EEEEEEETTT--EEEEEEPPPP--BTB---TTTS---S-HHHHHHHHHHH-TTB-GGG-EEEEETTEEEEEEEBTTS-EEEEEEETTT--EEEEEETTS----S----HHHHHHHHHHHHHTTS-HHHHHTEEEEEEEEETTTEEEEEEEEEETTEEEEEEEEEEEEETTT--EEEEEEE----HHHHHHS-SS-SS-HHHHHHHHHHHHHHSTTT-HHHHTT-EEEEEEEEEEE-TT--EEEEEEEEEE-TTS-SSSPPEEEEEETTT--EEEEE----

Radius of gyration: 25.84 Å; chains: 1; bounding box: 63×81×55 Å

InterPro domains:
  IPR032599 YcdB/YcdC, repeated domain [PF16244] (165-280)

Organism: NCBI:txid487685

Sequence (380 aa):
MNHVNHKHILIAVLILVALTIIGSIASEHEWIVSTKEEQSSYSNYLNPDTTKVNVTFEKAKEILISSNSEINSDSINGELINDSQYGIIWQLTSKTSDNGSVLGVIDSGDGTLLWIEITKGEISEKNNFDPNTAEVNVTLEEAKKILKNENENIVDDSITGSLNGLEWELNGITTNGKAVVISIDAISGDIIKLYDSSKDGKGSLDLNDDDALEIANEYVATRNSVDSINELELEEIKKSDSNTFYVSYVRIIKGIPSLSDGILLRVNSGTGEVRTYRKTWSMDENEVVVVSTEPDISSDEASEILKEYMANEPFIGKDKADTVKINSSSLVWKFDDNQTIHLAWWIRFKDSTFANEDSPAATWIDAHSGEIILFVYERD